Protein 4KV9 (pdb70)

Organism: Schistosoma mansoni (NCBI:txid6183)

Structure (mmCIF, N/CA/C/O backbone):
data_4KV9
#
_entry.id   4KV9
#
_cell.length_a   160.900
_cell.length_b   45.050
_cell.length_c   95.490
_cell.angle_alpha   90.000
_cell.angle_beta   112.170
_cell.angle_gamma   90.000
#
_symmetry.space_group_name_H-M   'C 1 2 1'
#
loop_
_entity.id
_entity.type
_entity.pdbx_description
1 polymer Septin
2 non-polymer "GUANOSINE-5'-DIPHOSPHATE"
3 water water
#
loop_
_atom_site.group_PDB
_atom_site.id
_atom_site.type_symbol
_atom_site.label_atom_id
_atom_site.label_alt_id
_atom_site.label_comp_id
_atom_site.label_asym_id
_atom_site.label_entity_id
_atom_site.label_seq_id
_atom_site.pdbx_PDB_ins_code
_atom_site.Cartn_x
_atom_site.Cartn_y
_atom_site.Cartn_z
_atom_site.occupancy
_atom_site.B_iso_or_equiv
_atom_site.auth_seq_id
_atom_site.auth_comp_id
_atom_site.auth_asym_id
_atom_site.auth_atom_id
_atom_site.pdbx_PDB_model_num
ATOM 1 N N . PHE A 1 40 ? -30.609 -26.107 22.530 1.00 74.59 40 PHE A N 1
ATOM 2 C CA . PHE A 1 40 ? -29.987 -24.876 22.990 1.00 66.53 40 PHE A CA 1
ATOM 3 C C . PHE A 1 40 ? -28.548 -24.846 22.499 1.00 64.06 40 PHE A C 1
ATOM 4 O O . PHE A 1 40 ? -27.749 -25.722 22.824 1.00 71.43 40 PHE A O 1
ATOM 12 N N . VAL A 1 41 ? -28.223 -23.829 21.716 1.00 56.50 41 VAL A N 1
ATOM 13 C CA . VAL A 1 41 ? -26.882 -23.667 21.186 1.00 51.66 41 VAL A CA 1
ATOM 14 C C . VAL A 1 41 ? -26.256 -22.437 21.805 1.00 48.47 41 VAL A C 1
ATOM 15 O O . VAL A 1 41 ? -26.964 -21.508 22.199 1.00 49.71 41 VAL A O 1
ATOM 19 N N . PHE A 1 42 ? -24.930 -22.421 21.890 1.00 45.53 42 PHE A N 1
ATOM 20 C CA . PHE A 1 42 ? -24.226 -21.213 22.301 1.00 46.71 42 PHE A CA 1
ATOM 21 C C . PHE A 1 42 ? -22.890 -21.103 21.570 1.00 49.78 42 PHE A C 1
ATOM 22 O O . PHE A 1 42 ? -22.068 -21.998 21.653 1.00 50.26 42 PHE A O 1
ATOM 30 N N . ASN A 1 43 ? -22.681 -20.003 20.854 1.00 47.45 43 ASN A N 1
ATOM 31 C CA . ASN A 1 43 ? -21.541 -19.886 19.943 1.00 43.04 43 ASN A CA 1
ATOM 32 C C . ASN A 1 43 ? -20.599 -18.777 20.351 1.00 41.29 43 ASN A C 1
ATOM 33 O O . ASN A 1 43 ? -21.000 -17.611 20.454 1.00 39.43 43 ASN A O 1
ATOM 38 N N . ILE A 1 44 ? -19.347 -19.147 20.604 1.00 37.83 44 ILE A N 1
ATOM 39 C CA . ILE A 1 44 ? -18.360 -18.224 21.136 1.00 35.35 44 ILE A CA 1
ATOM 40 C C . ILE A 1 44 ? -17.235 -18.013 20.123 1.00 36.26 44 ILE A C 1
ATOM 41 O O . ILE A 1 44 ? -16.695 -18.966 19.591 1.00 41.27 44 ILE A O 1
ATOM 46 N N . LEU A 1 45 ? -16.896 -16.753 19.862 1.00 37.22 45 LEU A N 1
ATOM 47 C CA . LEU A 1 45 ? -15.781 -16.403 18.996 1.00 37.41 45 LEU A CA 1
ATOM 48 C C . LEU A 1 45 ? -14.675 -15.703 19.796 1.00 40.96 45 LEU A C 1
ATOM 49 O O . LEU A 1 45 ? -14.942 -14.718 20.487 1.00 43.30 45 LEU A O 1
ATOM 54 N N . CYS A 1 46 ? -13.447 -16.210 19.693 1.00 39.37 46 CYS A N 1
ATOM 55 C CA . CYS A 1 46 ? -12.267 -15.572 20.275 1.00 38.27 46 CYS A CA 1
ATOM 56 C C . CYS A 1 46 ? -11.406 -14.935 19.177 1.00 38.92 46 CYS A C 1
ATOM 57 O O . CYS A 1 46 ? -11.059 -15.596 18.193 1.00 35.41 46 CYS A O 1
ATOM 60 N N . VAL A 1 47 ? -11.083 -13.653 19.347 1.00 30.55 47 VAL A N 1
ATOM 61 C CA . VAL A 1 47 ? -10.366 -12.891 18.337 1.00 39.54 47 VAL A CA 1
ATOM 62 C C . VAL A 1 47 ? -9.138 -12.276 19.002 1.00 42.67 47 VAL A C 1
ATOM 63 O O . VAL A 1 47 ? -9.219 -11.735 20.117 1.00 38.84 47 VAL A O 1
ATOM 67 N N . GLY A 1 48 ? -7.996 -12.395 18.338 1.00 35.60 48 GLY A N 1
ATOM 68 C CA . GLY A 1 48 ? -6.778 -11.768 18.813 1.00 36.87 48 GLY A CA 1
ATOM 69 C C . GLY A 1 48 ? -5.551 -12.228 18.057 1.00 43.70 48 GLY A C 1
ATOM 70 O O . GLY A 1 48 ? -5.630 -13.133 17.225 1.00 42.45 48 GLY A O 1
ATOM 71 N N . GLU A 1 49 ? -4.412 -11.615 18.356 1.00 42.48 49 GLU A N 1
ATOM 72 C CA . GLU A 1 49 ? -3.173 -11.916 17.642 1.00 47.98 49 GLU A CA 1
ATOM 73 C C . GLU A 1 49 ? -2.716 -13.337 17.955 1.00 45.28 49 GLU A C 1
ATOM 74 O O . GLU A 1 49 ? -3.090 -13.893 18.973 1.00 44.59 49 GLU A O 1
ATOM 80 N N . THR A 1 50 ? -1.905 -13.926 17.086 1.00 41.92 50 THR A N 1
ATOM 81 C CA . THR A 1 50 ? -1.456 -15.300 17.302 1.00 45.63 50 THR A CA 1
ATOM 82 C C . THR A 1 50 ? -0.713 -15.458 18.633 1.00 45.48 50 THR A C 1
ATOM 83 O O . THR A 1 50 ? 0.016 -14.565 19.045 1.00 42.64 50 THR A O 1
ATOM 87 N N . GLY A 1 51 ? -0.944 -16.576 19.315 1.00 41.77 51 GLY A N 1
ATOM 88 C CA . GLY A 1 51 ? -0.165 -16.934 20.489 1.00 41.48 51 GLY A CA 1
ATOM 89 C C . GLY A 1 51 ? -0.535 -16.165 21.742 1.00 46.64 51 GLY A C 1
ATOM 90 O O . GLY A 1 51 ? 0.218 -16.183 22.712 1.00 48.89 51 GLY A O 1
ATOM 91 N N . ILE A 1 52 ? -1.697 -15.519 21.733 1.00 43.52 52 ILE A N 1
ATOM 92 C CA . ILE A 1 52 ? -2.104 -14.629 22.826 1.00 40.77 52 ILE A CA 1
ATOM 93 C C . ILE A 1 52 ? -2.923 -15.339 23.922 1.00 38.62 52 ILE A C 1
ATOM 94 O O . ILE A 1 52 ? -3.260 -14.733 24.923 1.00 36.61 52 ILE A O 1
ATOM 99 N N . GLY A 1 53 ? -3.220 -16.618 23.716 1.00 36.94 53 GLY A N 1
ATOM 100 C CA . GLY A 1 53 ? -3.772 -17.484 24.746 1.00 37.03 53 GLY A CA 1
ATOM 101 C C . GLY A 1 53 ? -5.214 -17.873 24.483 1.00 44.95 53 GLY A C 1
ATOM 102 O O . GLY A 1 53 ? -5.919 -18.360 25.385 1.00 39.48 53 GLY A O 1
ATOM 103 N N . LYS A 1 54 ? -5.654 -17.674 23.243 1.00 40.40 54 LYS A N 1
ATOM 104 C CA . LYS A 1 54 ? -7.066 -17.854 22.916 1.00 39.04 54 LYS A CA 1
ATOM 105 C C . LYS A 1 54 ? -7.512 -19.296 23.102 1.00 40.48 54 LYS A C 1
ATOM 106 O O . LYS A 1 54 ? -8.531 -19.565 23.738 1.00 39.12 54 LYS A O 1
ATOM 112 N N . SER A 1 55 ? -6.757 -20.229 22.541 1.00 42.52 55 SER A N 1
ATOM 113 C CA . SER A 1 55 ? -7.189 -21.610 22.584 1.00 44.59 55 SER A CA 1
ATOM 114 C C . SER A 1 55 ? -7.077 -22.132 24.014 1.00 40.46 55 SER A C 1
ATOM 115 O O . SER A 1 55 ? -7.926 -22.896 24.464 1.00 40.48 55 SER A O 1
ATOM 118 N N . THR A 1 56 ? -6.063 -21.675 24.739 1.00 38.94 56 THR A N 1
ATOM 119 C CA . THR A 1 56 ? -5.871 -22.104 26.119 1.00 38.87 56 THR A CA 1
ATOM 120 C C . THR A 1 56 ? -7.045 -21.630 26.990 1.00 42.99 56 THR A C 1
ATOM 121 O O . THR A 1 56 ? -7.515 -22.373 27.865 1.00 41.42 56 THR A O 1
ATOM 125 N N . LEU A 1 57 ? -7.537 -20.416 26.739 1.00 40.93 57 LEU A N 1
ATOM 126 C CA A LEU A 1 57 ? -8.636 -19.896 27.535 0.57 40.02 57 LEU A CA 1
ATOM 127 C CA B LEU A 1 57 ? -8.654 -19.872 27.505 0.43 39.48 57 LEU A CA 1
ATOM 128 C C . LEU A 1 57 ? -9.903 -20.695 27.286 1.00 42.23 57 LEU A C 1
ATOM 129 O O . LEU A 1 57 ? -10.670 -20.931 28.214 1.00 44.74 57 LEU A O 1
ATOM 138 N N . LEU A 1 58 ? -10.123 -21.117 26.040 1.00 34.22 58 LEU A N 1
ATOM 139 C CA . LEU A 1 58 ? -11.334 -21.875 25.756 1.00 41.07 58 LEU A CA 1
ATOM 140 C C . LEU A 1 58 ? -11.279 -23.192 26.520 1.00 42.01 58 LEU A C 1
ATOM 141 O O . LEU A 1 58 ? -12.268 -23.631 27.126 1.00 43.47 58 LEU A O 1
ATOM 146 N N . GLU A 1 59 ? -10.098 -23.787 26.511 1.00 37.49 59 GLU A N 1
ATOM 147 C CA . GLU A 1 59 ? -9.853 -25.043 27.196 1.00 42.33 59 GLU A CA 1
ATOM 148 C C . GLU A 1 59 ? -10.065 -24.912 28.715 1.00 41.63 59 GLU A C 1
ATOM 149 O O . GLU A 1 59 ? -10.509 -25.844 29.366 1.00 4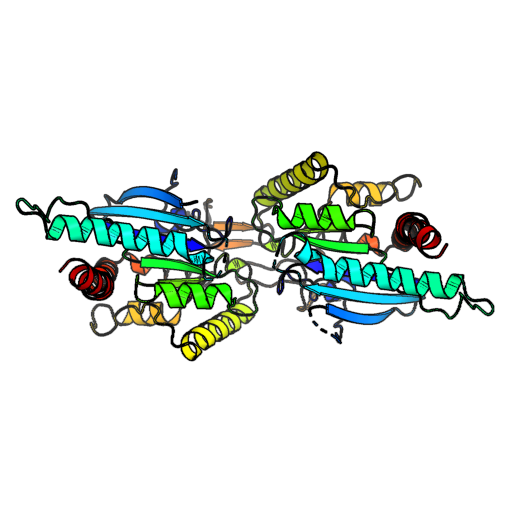7.84 59 GLU A O 1
ATOM 155 N N . THR A 1 60 ? -9.762 -23.736 29.247 1.00 36.13 60 THR A N 1
ATOM 156 C CA . THR A 1 60 ? -9.874 -23.470 30.664 1.00 40.97 60 THR A CA 1
ATOM 157 C C . THR A 1 60 ? -11.350 -23.204 31.022 1.00 37.28 60 THR A C 1
ATOM 158 O O . THR A 1 60 ? -11.845 -23.730 32.006 1.00 40.97 60 THR A O 1
ATOM 162 N N . LEU A 1 61 ? -12.024 -22.394 30.209 1.00 34.62 61 LEU A N 1
ATOM 163 C CA . LEU A 1 61 ? -13.466 -22.141 30.351 1.00 41.99 61 LEU A CA 1
ATOM 164 C C . LEU A 1 61 ? -14.262 -23.425 30.509 1.00 43.90 61 LEU A C 1
ATOM 165 O O . LEU A 1 61 ? -15.089 -23.543 31.415 1.00 48.21 61 LEU A O 1
ATOM 170 N N . PHE A 1 62 ? -13.981 -24.403 29.650 1.00 44.33 62 PHE A N 1
ATOM 171 C CA . PHE A 1 62 ? -14.744 -25.649 29.644 1.00 45.88 62 PHE A CA 1
ATOM 172 C C . PHE A 1 62 ? -14.068 -26.857 30.282 1.00 50.27 62 PHE A C 1
ATOM 173 O O . PHE A 1 62 ? -14.653 -27.936 30.332 1.00 54.11 62 PHE A O 1
ATOM 181 N N . ASN A 1 63 ? -12.862 -26.664 30.806 1.00 51.09 63 ASN A N 1
ATOM 182 C CA . ASN A 1 63 ? -12.091 -27.763 31.380 1.00 52.17 63 ASN A CA 1
ATOM 183 C C . ASN A 1 63 ? -12.007 -28.960 30.444 1.00 53.44 63 ASN A C 1
ATOM 184 O O . ASN A 1 63 ? -12.242 -30.090 30.849 1.00 54.17 63 ASN A O 1
ATOM 189 N N . GLN A 1 64 ? -11.664 -28.696 29.186 1.00 55.73 64 GLN A N 1
ATOM 190 C CA . GLN A 1 64 ? -11.557 -29.740 28.171 1.00 63.62 64 GLN A CA 1
ATOM 191 C C . GLN A 1 64 ? -10.440 -29.379 27.213 1.00 62.32 64 GLN A C 1
ATOM 192 O O . GLN A 1 64 ? -10.363 -28.239 26.764 1.00 58.22 64 GLN A O 1
ATOM 198 N N . LYS A 1 65 ? -9.581 -30.344 26.896 1.00 65.44 65 LYS A N 1
ATOM 199 C CA . LYS A 1 65 ? -8.587 -30.167 25.846 1.00 65.33 65 LYS A CA 1
ATOM 200 C C . LYS A 1 65 ? -9.345 -30.198 24.528 1.00 71.24 65 LYS A C 1
ATOM 201 O O . LYS A 1 65 ? -10.088 -31.140 24.276 1.00 76.74 65 LYS A O 1
ATOM 203 N N . PHE A 1 66 ? -9.195 -29.165 23.701 1.00 71.08 66 PHE A N 1
ATOM 204 C CA . PHE A 1 66 ? -9.852 -29.140 22.391 1.00 68.34 66 PHE A CA 1
ATOM 205 C C . PHE A 1 66 ? -8.846 -29.390 21.270 1.00 75.34 66 PHE A C 1
ATOM 206 O O . PHE A 1 66 ? -7.700 -28.949 21.353 1.00 77.82 66 PHE A O 1
ATOM 214 N N . ASP A 1 67 ? -9.285 -30.090 20.224 1.00 78.46 67 ASP A N 1
ATOM 215 C CA . ASP A 1 67 ? -8.474 -30.306 19.024 1.00 79.30 67 ASP A CA 1
ATOM 216 C C . ASP A 1 67 ? -9.066 -29.518 17.856 1.00 74.95 67 ASP A C 1
ATOM 217 O O . ASP A 1 67 ? -9.950 -30.004 17.145 1.00 75.84 67 ASP A O 1
ATOM 219 N N . PHE A 1 68 ? -8.569 -28.302 17.665 1.00 70.29 68 PHE A N 1
ATOM 220 C CA . PHE A 1 68 ? -9.178 -27.366 16.730 1.00 74.50 68 PHE A CA 1
ATOM 221 C C . PHE A 1 68 ? -8.980 -27.760 15.264 1.00 80.15 68 PHE A C 1
ATOM 222 O O . PHE A 1 68 ? -7.869 -27.714 14.744 1.00 87.68 68 PHE A O 1
ATOM 230 N N . LYS A 1 79 ? -5.772 -19.400 9.964 1.00 70.62 79 LYS A N 1
ATOM 231 C CA . LYS A 1 79 ? -6.696 -18.315 9.676 1.00 76.23 79 LYS A CA 1
ATOM 232 C C . LYS A 1 79 ? -7.819 -18.350 10.728 1.00 75.97 79 LYS A C 1
ATOM 233 O O . LYS A 1 79 ? -7.755 -17.659 11.750 1.00 70.64 79 LYS A O 1
ATOM 239 N N . LEU A 1 80 ? -8.836 -19.174 10.506 1.00 67.65 80 LEU A N 1
ATOM 240 C CA . LEU A 1 80 ? -9.809 -19.419 11.563 1.00 69.06 80 LEU A CA 1
ATOM 241 C C . LEU A 1 80 ? -10.045 -20.914 11.741 1.00 67.43 80 LEU A C 1
ATOM 242 O O . LEU A 1 80 ? -9.983 -21.676 10.784 1.00 67.57 80 LEU A O 1
ATOM 247 N N . LYS A 1 81 ? -10.278 -21.329 12.978 1.00 51.45 81 LYS A N 1
ATOM 248 C CA . LYS A 1 81 ? -10.495 -22.736 13.291 1.00 53.25 81 LYS A CA 1
ATOM 249 C C . LYS A 1 81 ? -11.669 -22.833 14.271 1.00 51.60 81 LYS A C 1
ATOM 250 O O . LYS A 1 81 ? -12.018 -21.848 14.915 1.00 47.45 81 LYS A O 1
ATOM 256 N N . ALA A 1 82 ? -12.285 -24.010 14.354 1.00 52.86 82 ALA A N 1
ATOM 257 C CA . ALA A 1 82 ? -13.478 -24.211 15.160 1.00 53.91 82 ALA A CA 1
ATOM 258 C C . ALA A 1 82 ? -13.499 -25.606 15.748 1.00 57.80 82 ALA A C 1
ATOM 259 O O . ALA A 1 82 ? -12.725 -26.473 15.359 1.00 60.38 82 ALA A O 1
ATOM 261 N N . VAL A 1 83 ? -14.406 -25.798 16.690 1.00 61.39 83 VAL A N 1
ATOM 262 C CA . VAL A 1 83 ? -14.621 -27.062 17.367 1.00 65.49 83 VAL A CA 1
ATOM 263 C C . VAL A 1 83 ? -16.092 -27.029 17.760 1.00 61.92 83 VAL A C 1
ATOM 264 O O . VAL A 1 83 ? -16.637 -25.953 17.990 1.00 54.38 83 VAL A O 1
ATOM 268 N N . THR A 1 84 ? -16.743 -28.186 17.800 1.00 65.94 84 THR A N 1
ATOM 269 C CA . THR A 1 84 ? -18.091 -28.266 18.343 1.00 64.84 84 THR A CA 1
ATOM 270 C C . THR A 1 84 ? -18.094 -29.107 19.613 1.00 65.88 84 THR A C 1
ATOM 271 O O . THR A 1 84 ? -17.643 -30.244 19.613 1.00 70.92 84 THR A O 1
ATOM 275 N N . TYR A 1 85 ? -18.603 -28.534 20.695 1.00 65.44 85 TYR A N 1
ATOM 276 C CA . TYR A 1 85 ? -18.547 -29.171 22.006 1.00 68.07 85 TYR A CA 1
ATOM 277 C C . TYR A 1 85 ? -19.950 -29.404 22.548 1.00 74.52 85 TYR A C 1
ATOM 278 O O . TYR A 1 85 ? -20.720 -28.462 22.730 1.00 72.91 85 TYR A O 1
ATOM 287 N N . ASP A 1 86 ? -20.283 -30.664 22.797 1.00 83.08 86 ASP A N 1
ATOM 288 C CA . ASP A 1 86 ? -21.579 -31.002 23.362 1.00 89.10 86 ASP A CA 1
ATOM 289 C C . ASP A 1 86 ? -21.470 -31.075 24.877 1.00 83.48 86 ASP A C 1
ATOM 290 O O . ASP A 1 86 ? -21.128 -32.109 25.438 1.00 86.38 86 ASP A O 1
ATOM 295 N N . LEU A 1 87 ? -21.746 -29.950 25.523 1.00 77.03 87 LEU A N 1
ATOM 296 C CA . LEU A 1 87 ? -21.714 -29.844 26.970 1.00 76.35 87 LEU A CA 1
ATOM 297 C C . LEU A 1 87 ? -22.913 -30.569 27.570 1.00 79.23 87 LEU A C 1
ATOM 298 O O . LEU A 1 87 ? -23.916 -29.943 27.915 1.00 74.42 87 LEU A O 1
ATOM 303 N N . LYS A 1 88 ? -22.812 -31.890 27.697 1.00 85.67 88 LYS A N 1
ATOM 304 C CA . LYS A 1 88 ? -23.924 -32.698 28.205 1.00 89.60 88 LYS A CA 1
ATOM 305 C C . LYS A 1 88 ? -24.229 -32.399 29.669 1.00 90.63 88 LYS A C 1
ATOM 306 O O . LYS A 1 88 ? -25.221 -32.875 30.213 1.00 94.18 88 LYS A O 1
ATOM 312 N N . GLU A 1 89 ? -23.366 -31.600 30.290 1.00 91.19 89 GLU A N 1
ATOM 313 C CA . GLU A 1 89 ? -23.607 -31.068 31.622 1.00 95.15 89 GLU A CA 1
ATOM 314 C C . GLU A 1 89 ? -24.979 -30.400 31.708 1.00 99.79 89 GLU A C 1
ATOM 315 O O . GLU A 1 89 ? -25.891 -30.913 32.363 1.00 105.54 89 GLU A O 1
ATOM 317 N N . ALA A 1 90 ? -25.120 -29.261 31.035 1.00 96.74 90 ALA A N 1
ATOM 318 C CA . ALA A 1 90 ? -26.359 -28.484 31.076 1.00 94.81 90 ALA A CA 1
ATOM 319 C C . ALA A 1 90 ? -27.122 -28.518 29.748 1.00 89.19 90 ALA A C 1
ATOM 320 O O . ALA A 1 90 ? -27.904 -27.612 29.451 1.00 86.11 90 ALA A O 1
ATOM 322 N N . ASN A 1 91 ? -26.883 -29.566 28.962 1.00 86.42 91 ASN A N 1
ATOM 323 C CA . ASN A 1 91 ? -27.556 -29.778 27.677 1.00 84.45 91 ASN A CA 1
ATOM 324 C C . ASN A 1 91 ? -27.407 -28.636 26.659 1.00 78.03 91 ASN A C 1
ATOM 325 O O . ASN A 1 91 ? -28.394 -28.116 26.141 1.00 79.21 91 ASN A O 1
ATOM 330 N N . VAL A 1 92 ? -26.170 -28.249 26.369 1.00 69.73 92 VAL A N 1
ATOM 331 C CA . VAL A 1 92 ? -25.924 -27.196 25.391 1.00 63.96 92 VAL A CA 1
ATOM 332 C C . VAL A 1 92 ? -24.880 -27.619 24.355 1.00 61.43 92 VAL A C 1
ATOM 333 O O . VAL A 1 92 ? -23.867 -28.224 24.694 1.00 59.73 92 VAL A O 1
ATOM 337 N N . LYS A 1 93 ? -25.137 -27.314 23.089 1.00 65.19 93 LYS A N 1
ATOM 338 C CA . LYS A 1 93 ? -24.157 -27.574 22.034 1.00 67.11 93 LYS A CA 1
ATOM 339 C C . LYS A 1 93 ? -23.449 -26.285 21.672 1.00 59.27 93 LYS A C 1
ATOM 340 O O . LYS A 1 93 ? -24.082 -25.308 21.265 1.00 57.90 93 LYS A O 1
ATOM 346 N N . LEU A 1 94 ? -22.132 -26.280 21.822 1.00 57.64 94 LEU A N 1
ATOM 347 C CA . LEU A 1 94 ? -21.370 -25.075 21.560 1.00 54.98 94 LEU A CA 1
ATOM 348 C C . LEU A 1 94 ? -20.513 -25.201 20.321 1.00 47.33 94 LEU A C 1
ATOM 349 O O . LEU A 1 94 ? -19.934 -26.245 20.043 1.00 49.03 94 LEU A O 1
ATOM 354 N N . LYS A 1 95 ? -20.437 -24.115 19.576 1.00 45.98 95 LYS A N 1
ATOM 355 C CA . LYS A 1 95 ? -19.431 -24.010 18.541 1.00 45.89 95 LYS A CA 1
ATOM 356 C C . LYS A 1 95 ? -18.420 -22.973 19.003 1.00 43.22 95 LYS A C 1
ATOM 357 O O . LYS A 1 95 ? -18.766 -21.829 19.252 1.00 42.70 95 LYS A O 1
ATOM 363 N N . LEU A 1 96 ? -17.168 -23.384 19.138 1.00 47.30 96 LEU A N 1
ATOM 364 C CA . LEU A 1 96 ? -16.130 -22.487 19.593 1.00 41.62 96 LEU A CA 1
ATOM 365 C C . LEU A 1 96 ? -15.241 -22.139 18.411 1.00 42.12 96 LEU A C 1
ATOM 366 O O . LEU A 1 96 ? -14.664 -23.021 17.801 1.00 44.29 96 LEU A O 1
ATOM 371 N N . THR A 1 97 ? -15.145 -20.853 18.096 1.00 40.59 97 THR A N 1
ATOM 372 C CA . THR A 1 97 ? -14.403 -20.407 16.917 1.00 41.32 97 THR A CA 1
ATOM 373 C C . THR A 1 97 ? -13.266 -19.486 17.335 1.00 52.01 97 THR A C 1
ATOM 374 O O . THR A 1 97 ? -13.427 -18.632 18.227 1.00 42.32 97 THR A O 1
ATOM 378 N N . VAL A 1 98 ? -12.107 -19.677 16.709 1.00 42.12 98 VAL A N 1
ATOM 379 C CA . VAL A 1 98 ? -10.926 -18.905 17.058 1.00 44.65 98 VAL A CA 1
ATOM 380 C C . VAL A 1 98 ? -10.412 -18.253 15.783 1.00 45.18 98 VAL A C 1
ATOM 381 O O . VAL A 1 98 ? -10.232 -18.933 14.790 1.00 48.64 98 VAL A O 1
ATOM 385 N N . VAL A 1 99 ? -10.193 -16.942 15.803 1.00 45.00 99 VAL A N 1
ATOM 386 C CA . VAL A 1 99 ? -9.679 -16.256 14.623 1.00 47.78 99 VAL A CA 1
ATOM 387 C C . VAL A 1 99 ? -8.437 -15.461 14.970 1.00 45.92 99 VAL A C 1
ATOM 388 O O . VAL A 1 99 ? -8.424 -14.665 15.923 1.00 45.27 99 VAL A O 1
ATOM 392 N N . GLU A 1 100 ? -7.381 -15.696 14.210 1.00 47.91 100 GLU A N 1
ATOM 393 C CA . GLU A 1 100 ? -6.125 -14.998 14.413 1.00 51.01 100 GLU A CA 1
ATOM 394 C C . GLU A 1 100 ? -6.157 -13.712 13.599 1.00 61.89 100 GLU A C 1
ATOM 395 O O . GLU A 1 100 ? -6.275 -13.767 12.380 1.00 62.61 100 GLU A O 1
ATOM 397 N N . THR A 1 101 ? -6.054 -12.559 14.259 1.00 63.72 101 THR A N 1
ATOM 398 C CA . THR A 1 101 ? -5.939 -11.281 13.543 1.00 64.45 101 THR A CA 1
ATOM 399 C C . THR A 1 101 ? -4.476 -10.866 13.321 1.00 71.85 101 THR A C 1
ATOM 400 O O . THR A 1 101 ? -3.585 -11.309 14.048 1.00 53.96 101 THR A O 1
ATOM 404 N N . CYS A 1 102 ? -4.258 -10.003 12.322 1.00 80.75 102 CYS A N 1
ATOM 405 C CA . CYS A 1 102 ? -2.927 -9.583 11.856 1.00 83.51 102 CYS A CA 1
ATOM 406 C C . CYS A 1 102 ? -2.162 -10.753 11.255 1.00 93.40 102 CYS A C 1
ATOM 407 O O . CYS A 1 102 ? -1.843 -10.749 10.063 1.00 102.17 102 CYS A O 1
ATOM 410 N N . GLU A 1 111 ? -7.954 -1.320 8.874 1.00 100.04 111 GLU A N 1
ATOM 411 C CA . GLU A 1 111 ? -9.373 -1.680 8.920 1.00 93.67 111 GLU A CA 1
ATOM 412 C C . GLU A 1 111 ? -9.662 -2.993 8.184 1.00 90.08 111 GLU A C 1
ATOM 413 O O . GLU A 1 111 ? -10.727 -3.595 8.365 1.00 88.59 111 GLU A O 1
ATOM 415 N N . ASN A 1 112 ? -8.713 -3.430 7.354 1.00 89.20 112 ASN A N 1
ATOM 416 C CA . ASN A 1 112 ? -8.790 -4.741 6.712 1.00 80.63 112 ASN A CA 1
ATOM 417 C C . ASN A 1 112 ? -8.459 -5.869 7.690 1.00 75.30 112 ASN A C 1
ATOM 418 O O . ASN A 1 112 ? -8.641 -7.046 7.387 1.00 74.00 112 ASN A O 1
ATOM 420 N N . ASN A 1 113 ? -7.966 -5.499 8.866 1.00 64.92 113 ASN A N 1
ATOM 421 C CA . ASN A 1 113 ? -7.528 -6.477 9.837 1.00 65.80 113 ASN A CA 1
ATOM 422 C C . ASN A 1 113 ? -8.672 -7.271 10.468 1.00 61.79 113 ASN A C 1
ATOM 423 O O . ASN A 1 113 ? -8.537 -8.446 10.778 1.00 56.83 113 ASN A O 1
ATOM 428 N N . ILE A 1 114 ? -9.807 -6.629 10.662 1.00 61.46 114 ILE A N 1
ATOM 429 C CA . ILE A 1 114 ? -10.900 -7.298 11.339 1.00 57.66 114 ILE A CA 1
ATOM 430 C C . ILE A 1 114 ? -11.796 -7.998 10.308 1.00 54.55 114 ILE A C 1
ATOM 431 O O . ILE A 1 114 ? -12.758 -8.675 10.666 1.00 47.41 114 ILE A O 1
ATOM 436 N N . LYS A 1 115 ? -11.458 -7.864 9.030 1.00 56.64 115 LYS A N 1
ATOM 437 C CA . LYS A 1 115 ? -12.333 -8.352 7.950 1.00 57.48 115 LYS A CA 1
ATOM 438 C C . LYS A 1 115 ? -12.718 -9.846 7.973 1.00 56.98 115 LYS A C 1
ATOM 439 O O . LYS A 1 115 ? -13.898 -10.169 7.868 1.00 52.42 115 LYS A O 1
ATOM 445 N N . PRO A 1 116 ? -11.736 -10.758 8.114 1.00 61.08 116 PRO A N 1
ATOM 446 C CA . PRO A 1 116 ? -12.068 -12.186 8.221 1.00 57.53 116 PRO A CA 1
ATOM 447 C C . PRO A 1 116 ? -13.079 -12.478 9.333 1.00 50.26 116 PRO A C 1
ATOM 448 O O . PRO A 1 116 ? -13.869 -13.414 9.245 1.00 50.51 116 PRO A O 1
ATOM 452 N N . VAL A 1 117 ? -13.042 -11.670 10.381 1.00 39.89 117 VAL A N 1
ATOM 453 C CA . VAL A 1 117 ? -13.961 -11.871 11.488 1.00 40.20 117 VAL A CA 1
ATOM 454 C C . VAL A 1 117 ? -15.362 -11.393 11.128 1.00 38.78 117 VAL A C 1
ATOM 455 O O . VAL A 1 117 ? -16.339 -12.129 11.315 1.00 39.51 117 VAL A O 1
ATOM 459 N N . VAL A 1 118 ? -15.458 -10.160 10.636 1.00 36.11 118 VAL A N 1
ATOM 460 C CA . VAL A 1 118 ? -16.733 -9.628 10.156 1.00 45.96 118 VAL A CA 1
ATOM 461 C C . VAL A 1 118 ? -17.358 -10.552 9.110 1.00 44.57 118 VAL A C 1
ATOM 462 O O . VAL A 1 118 ? -18.562 -10.848 9.169 1.00 36.71 118 VAL A O 1
ATOM 466 N N . ASP A 1 119 ? -16.540 -11.019 8.164 1.00 41.50 119 ASP A N 1
ATOM 467 C CA . ASP A 1 119 ? -17.014 -11.958 7.143 1.00 46.01 119 ASP A CA 1
ATOM 468 C C . ASP A 1 119 ? -17.551 -13.250 7.777 1.00 45.14 119 ASP A C 1
ATOM 469 O O . ASP A 1 119 ? -18.615 -13.747 7.382 1.00 45.16 119 ASP A O 1
ATOM 474 N N . TYR A 1 120 ? -16.834 -13.792 8.757 1.00 36.73 120 TYR A N 1
ATOM 475 C CA . TYR A 1 120 ? -17.307 -15.009 9.410 1.00 36.92 120 TYR A CA 1
ATOM 476 C C . TYR A 1 120 ? -18.679 -14.766 10.049 1.00 37.01 120 TYR A C 1
ATOM 477 O O . TYR A 1 120 ? -19.604 -15.551 9.855 1.00 34.09 120 TYR A O 1
ATOM 486 N N . ILE A 1 121 ? -18.787 -13.684 10.819 1.00 33.74 121 ILE A N 1
ATOM 487 C CA . ILE A 1 121 ? -20.037 -13.327 11.487 1.00 33.27 121 ILE A CA 1
ATOM 488 C C . ILE A 1 121 ? -21.182 -13.156 10.474 1.00 37.22 121 ILE A C 1
ATOM 489 O O . ILE A 1 121 ? -22.270 -13.713 10.660 1.00 34.79 121 ILE A O 1
ATOM 494 N N . ASP A 1 122 ? -20.924 -12.392 9.414 1.00 36.18 122 ASP A N 1
ATOM 495 C CA . ASP A 1 122 ? -21.906 -12.139 8.368 1.00 33.55 122 ASP A CA 1
ATOM 496 C C . ASP A 1 122 ? -22.381 -13.434 7.720 1.00 41.83 122 ASP A C 1
ATOM 497 O O . ASP A 1 122 ? -23.569 -13.586 7.440 1.00 38.35 122 ASP A O 1
ATOM 502 N N . ASN A 1 123 ? -21.444 -14.343 7.451 1.00 39.66 123 ASN A N 1
ATOM 503 C CA . ASN A 1 123 ? -21.783 -15.640 6.878 1.00 36.10 123 ASN A CA 1
ATOM 504 C C . ASN A 1 123 ? -22.759 -16.462 7.728 1.00 41.29 123 ASN A C 1
ATOM 505 O O . ASN A 1 123 ? -23.602 -17.158 7.169 1.00 37.54 123 ASN A O 1
ATOM 510 N N . GLN A 1 124 ? -22.627 -16.416 9.060 1.00 35.44 124 GLN A N 1
ATOM 511 C CA . GLN A 1 124 ? -23.580 -17.127 9.922 1.00 36.83 124 GLN A CA 1
ATOM 512 C C . GLN A 1 124 ? -24.953 -16.467 9.901 1.00 33.74 124 GLN A C 1
ATOM 513 O O . GLN A 1 124 ? -25.973 -17.152 9.917 1.00 32.59 124 GLN A O 1
ATOM 519 N N . PHE A 1 125 ? -24.974 -15.134 9.875 1.00 32.72 125 PHE A N 1
ATOM 520 C CA . PHE A 1 125 ? -26.212 -14.399 9.735 1.00 30.74 125 PHE A CA 1
ATOM 521 C C . PHE A 1 125 ? -26.860 -14.790 8.396 1.00 35.16 125 PHE A C 1
ATOM 522 O O . PHE A 1 125 ? -28.056 -15.100 8.355 1.00 35.77 125 PHE A O 1
ATOM 530 N N . GLU A 1 126 ? -26.074 -14.791 7.311 1.00 31.62 126 GLU A N 1
ATOM 531 C CA . GLU A 1 126 ? -26.607 -15.116 5.981 1.00 31.46 126 GLU A CA 1
ATOM 532 C C . GLU A 1 126 ? -27.248 -16.488 5.945 1.00 33.44 126 GLU A C 1
ATOM 533 O O . GLU A 1 126 ? -28.342 -16.635 5.400 1.00 30.58 126 GLU A O 1
ATOM 539 N N . ASN A 1 127 ? -26.605 -17.484 6.549 1.00 32.76 127 ASN A N 1
ATOM 540 C CA . ASN A 1 127 ? -27.173 -18.830 6.543 1.00 35.96 127 ASN A CA 1
ATOM 541 C C . ASN A 1 127 ? -28.504 -18.863 7.277 1.00 35.76 127 ASN A C 1
ATOM 542 O O . ASN A 1 127 ? -29.444 -19.534 6.850 1.00 34.28 127 ASN A O 1
ATOM 547 N N . TYR A 1 128 ? -28.570 -18.135 8.385 1.00 34.84 128 TYR A N 1
ATOM 548 C CA . TYR A 1 128 ? -29.794 -18.091 9.167 1.00 33.23 128 TYR A CA 1
ATOM 549 C C . TYR A 1 128 ? -30.892 -17.406 8.346 1.00 33.35 128 TYR A C 1
ATOM 550 O O . TYR A 1 128 ? -32.035 -17.890 8.292 1.00 34.44 128 TYR A O 1
ATOM 559 N N . LEU A 1 129 ? -30.542 -16.296 7.701 1.00 33.64 129 LEU A N 1
ATOM 560 C CA . LEU A 1 129 ? -31.511 -15.565 6.902 1.00 36.32 129 LEU A CA 1
ATOM 561 C C . LEU A 1 129 ? -32.055 -16.401 5.743 1.00 35.63 129 LEU A C 1
ATOM 562 O O . LEU A 1 129 ? -33.255 -16.413 5.501 1.00 36.46 129 LEU A O 1
ATOM 567 N N . GLN A 1 130 ? -31.171 -17.085 5.029 1.00 35.30 130 GLN A N 1
ATOM 568 C CA . GLN A 1 130 ? -31.577 -17.907 3.890 1.00 39.83 130 GLN A CA 1
ATOM 569 C C . GLN A 1 130 ? -32.562 -18.970 4.339 1.00 39.28 130 GLN A C 1
ATOM 570 O O . GLN A 1 130 ? -33.571 -19.234 3.672 1.00 38.39 130 GLN A O 1
ATOM 576 N N . GLU A 1 131 ? -32.276 -19.561 5.488 1.00 36.27 131 GLU A N 1
ATOM 577 C CA . GLU A 1 131 ? -33.204 -20.491 6.104 1.00 40.91 131 GLU A CA 1
ATOM 578 C C . GLU A 1 131 ? -34.561 -19.861 6.456 1.00 40.47 131 GLU A C 1
ATOM 579 O O . GLU A 1 131 ? -35.609 -20.480 6.203 1.00 38.02 131 GLU A O 1
ATOM 585 N N . GLU A 1 132 ? -34.558 -18.662 7.056 1.00 39.25 132 GLU A N 1
ATOM 586 C CA . GLU A 1 132 ? -35.817 -17.989 7.411 1.00 41.52 132 GLU A CA 1
ATOM 587 C C . GLU A 1 132 ? -36.645 -17.733 6.157 1.00 39.15 132 GLU A C 1
ATOM 588 O O . GLU A 1 132 ? -37.871 -17.693 6.202 1.00 40.07 132 GLU A O 1
ATOM 594 N N . LEU A 1 133 ? -35.957 -17.545 5.039 1.00 36.58 133 LEU A N 1
ATOM 595 C CA . LEU A 1 133 ? -36.629 -17.213 3.777 1.00 37.78 133 LEU A CA 1
ATOM 596 C C . LEU A 1 133 ? -37.139 -18.428 3.015 1.00 39.42 133 LEU A C 1
ATOM 597 O O . LEU A 1 133 ? -37.899 -18.265 2.080 1.00 40.37 133 LEU A O 1
ATOM 602 N N . LYS A 1 134 ? -36.692 -19.636 3.366 1.00 37.94 134 LYS A N 1
ATOM 603 C CA . LYS A 1 134 ? -37.096 -20.824 2.610 1.00 38.69 134 LYS A CA 1
ATOM 604 C C . LYS A 1 134 ? -38.608 -21.065 2.693 1.00 35.24 134 LYS A C 1
ATOM 605 O O . LYS A 1 134 ? -39.236 -20.858 3.745 1.00 36.08 134 LYS A O 1
ATOM 611 N N . MET A 1 135 ? -39.153 -21.532 1.579 1.00 35.81 135 MET A N 1
ATOM 612 C CA . MET A 1 135 ? -40.533 -21.970 1.480 1.00 39.78 135 MET A CA 1
ATOM 613 C C . MET A 1 135 ? -40.756 -23.140 2.438 1.00 41.62 135 MET A C 1
ATOM 614 O O . MET A 1 135 ? -41.671 -23.109 3.250 1.00 42.89 135 MET A O 1
ATOM 619 N N . LYS A 1 136 ? -39.912 -24.166 2.352 1.00 41.42 136 LYS A N 1
ATOM 620 C CA . LYS A 1 136 ? -40.045 -25.345 3.209 1.00 44.63 136 LYS A CA 1
ATOM 621 C C . LYS A 1 136 ? -39.049 -25.233 4.360 1.00 53.65 136 LYS A C 1
ATOM 622 O O . LYS A 1 136 ? -38.011 -25.864 4.357 1.00 57.20 136 LYS A O 1
ATOM 628 N N . ARG A 1 137 ? -39.358 -24.417 5.351 1.00 56.69 137 ARG A N 1
ATOM 629 C CA . ARG A 1 137 ? -38.374 -24.194 6.395 1.00 54.49 137 ARG A CA 1
ATOM 630 C C . ARG A 1 137 ? -38.702 -24.956 7.660 1.00 56.61 137 ARG A C 1
ATOM 631 O O . ARG A 1 137 ? -39.864 -25.273 7.943 1.00 54.79 137 ARG A O 1
ATOM 639 N N . SER A 1 138 ? -37.650 -25.272 8.407 1.00 56.94 138 SER A N 1
ATOM 640 C CA . SER A 1 138 ? -37.796 -25.905 9.704 1.00 61.77 138 SER A CA 1
ATOM 641 C C . SER A 1 138 ? -36.788 -25.241 10.635 1.00 62.68 138 SER A C 1
ATOM 642 O O . SER A 1 138 ? -35.648 -25.695 10.761 1.00 63.46 138 SER A O 1
ATOM 645 N N . MET A 1 139 ? -37.204 -24.145 11.264 1.00 58.20 139 MET A N 1
ATOM 646 C CA . MET A 1 139 ? -36.289 -23.351 12.070 1.00 58.89 139 MET A CA 1
ATOM 647 C C . MET A 1 139 ? -35.834 -24.090 13.333 1.00 62.29 139 MET A C 1
ATOM 648 O O . MET A 1 139 ? -34.691 -23.954 13.745 1.00 62.71 139 MET A O 1
ATOM 653 N N . GLN A 1 140 ? -36.714 -24.880 13.939 1.00 67.43 140 GLN A N 1
ATOM 654 C CA . GLN A 1 140 ? -36.272 -25.811 14.977 1.00 73.36 140 GLN A CA 1
ATOM 655 C C . GLN A 1 140 ? -35.515 -26.896 14.217 1.00 81.82 140 GLN A C 1
ATOM 656 O O . GLN A 1 140 ? -35.854 -27.187 13.076 1.00 87.32 140 GLN A O 1
ATOM 658 N N . ALA A 1 141 ? -34.478 -27.465 14.821 1.00 84.31 141 ALA A N 1
ATOM 659 C CA . ALA A 1 141 ? -33.629 -28.458 14.147 1.00 84.69 141 ALA A CA 1
ATOM 660 C C . ALA A 1 141 ? -32.790 -27.901 12.990 1.00 73.68 141 ALA A C 1
ATOM 661 O O . ALA A 1 141 ? -32.098 -28.652 12.305 1.00 76.40 141 ALA A O 1
ATOM 663 N N . PHE A 1 142 ? -32.872 -26.595 12.761 1.00 64.13 142 PHE A N 1
ATOM 664 C CA . PHE A 1 142 ? -31.832 -25.891 12.010 1.00 58.63 142 PHE A CA 1
ATOM 665 C C . PHE A 1 142 ? -30.677 -25.594 12.987 1.00 55.01 142 PHE A C 1
ATOM 666 O O . PHE A 1 142 ? -30.923 -25.193 14.130 1.00 60.87 142 PHE A O 1
ATOM 674 N N . HIS A 1 143 ? -29.434 -25.808 12.570 1.00 50.96 143 HIS A N 1
ATOM 675 C CA . HIS A 1 143 ? -28.307 -25.501 13.456 1.00 48.78 143 HIS A CA 1
ATOM 676 C C . HIS A 1 143 ? -27.881 -24.034 13.345 1.00 44.48 143 HIS A C 1
ATOM 677 O O . HIS A 1 143 ? -27.210 -23.627 12.394 1.00 45.86 143 HIS A O 1
ATOM 684 N N . ASP A 1 144 ? -28.290 -23.251 14.334 1.00 40.03 144 ASP A N 1
ATOM 685 C CA . ASP A 1 144 ? -27.983 -21.832 14.402 1.00 38.13 144 ASP A CA 1
ATOM 686 C C . ASP A 1 144 ? -26.514 -21.689 14.816 1.00 41.24 144 ASP A C 1
ATOM 687 O O . ASP A 1 144 ? -26.124 -22.170 15.867 1.00 39.86 144 ASP A O 1
ATOM 692 N N . THR A 1 145 ? -25.708 -21.043 13.977 1.00 41.55 145 THR A N 1
ATOM 693 C CA . THR A 1 145 ? -24.280 -20.928 14.236 1.00 39.28 145 THR A CA 1
ATOM 694 C C . THR A 1 145 ? -23.914 -19.461 14.357 1.00 32.66 145 THR A C 1
ATOM 695 O O . THR A 1 145 ? -22.740 -19.107 14.319 1.00 41.35 145 THR A O 1
ATOM 699 N N . ARG A 1 146 ? -24.924 -18.609 14.477 1.00 30.14 146 ARG A N 1
ATOM 700 C CA . ARG A 1 146 ? -24.698 -17.181 14.690 1.00 37.00 146 ARG A CA 1
ATOM 701 C C . ARG A 1 146 ? -23.891 -16.974 15.994 1.00 38.19 146 ARG A C 1
ATOM 702 O O . ARG A 1 146 ? -24.108 -17.663 16.989 1.00 34.34 146 ARG A O 1
ATOM 710 N N . VAL A 1 147 ? -22.954 -16.033 15.956 1.00 36.04 147 VAL A N 1
ATOM 711 C CA . VAL A 1 147 ? -22.005 -15.849 17.037 1.00 37.85 147 VAL A CA 1
ATOM 712 C C . VAL A 1 147 ? -22.651 -15.064 18.170 1.00 27.40 147 VAL A C 1
ATOM 713 O O . VAL A 1 147 ? -23.112 -13.928 17.978 1.00 31.90 147 VAL A O 1
ATOM 717 N N . HIS A 1 148 ? -22.700 -15.668 19.346 1.00 33.62 148 HIS A N 1
ATOM 718 C CA . HIS A 1 148 ? -23.456 -15.085 20.454 1.00 37.55 148 HIS A CA 1
ATOM 719 C C . HIS A 1 148 ? -22.602 -14.163 21.305 1.00 42.33 148 HIS A C 1
ATOM 720 O O . HIS A 1 148 ? -23.113 -13.250 21.957 1.00 34.98 148 HIS A O 1
ATOM 727 N N . VAL A 1 149 ? -21.293 -14.399 21.290 1.00 36.11 149 VAL A N 1
ATOM 728 C CA . VAL A 1 149 ? -20.411 -13.540 22.041 1.00 34.18 149 VAL A CA 1
ATOM 729 C C . VAL A 1 149 ? -19.030 -13.574 21.418 1.00 34.84 149 VAL A C 1
ATOM 730 O O . VAL A 1 149 ? -18.566 -14.609 20.938 1.00 33.80 149 VAL A O 1
ATOM 734 N N . CYS A 1 150 ? -18.388 -12.422 21.402 1.00 29.89 150 CYS A N 1
ATOM 735 C CA . CYS A 1 150 ? -17.011 -12.357 20.938 1.00 33.59 150 CYS A CA 1
ATOM 736 C C . CYS A 1 150 ? -16.049 -11.935 22.064 1.00 32.50 150 CYS A C 1
ATOM 737 O O . CYS A 1 150 ? -16.153 -10.832 22.584 1.00 35.07 150 CYS A O 1
ATOM 740 N N . LEU A 1 151 ? -15.123 -12.808 22.436 1.00 32.60 151 LEU A N 1
ATOM 741 C CA . LEU A 1 151 ? -14.084 -12.410 23.398 1.00 30.68 151 LEU A CA 1
ATOM 742 C C . LEU A 1 151 ? -12.949 -11.773 22.608 1.00 35.43 151 LEU A C 1
ATOM 743 O O . LEU A 1 151 ? -12.306 -12.437 21.792 1.00 34.22 151 LEU A O 1
ATOM 748 N N . TYR A 1 152 ? -12.744 -10.478 22.817 1.00 38.42 152 TYR A N 1
ATOM 749 C CA . TYR A 1 152 ? -11.707 -9.751 22.108 1.00 38.67 152 TYR A CA 1
ATOM 750 C C . TYR A 1 152 ? -10.455 -9.592 22.976 1.00 36.12 152 TYR A C 1
ATOM 751 O O . TYR A 1 152 ? -10.462 -8.864 23.975 1.00 34.53 152 TYR A O 1
ATOM 760 N N . PHE A 1 153 ? -9.380 -10.266 22.584 1.00 34.55 153 PHE A N 1
ATOM 761 C CA . PHE A 1 153 ? -8.167 -10.292 23.401 1.00 37.18 153 PHE A CA 1
ATOM 762 C C . PHE A 1 153 ? -7.270 -9.056 23.195 1.00 43.44 153 PHE A C 1
ATOM 763 O O . PHE A 1 153 ? -6.769 -8.798 22.087 1.00 44.55 153 PHE A O 1
ATOM 771 N N . ILE A 1 154 ? -7.077 -8.295 24.269 1.00 36.33 154 ILE A N 1
ATOM 772 C CA . ILE A 1 154 ? -6.163 -7.154 24.282 1.00 39.17 154 ILE A CA 1
ATOM 773 C C . ILE A 1 154 ? -4.826 -7.594 24.864 1.00 47.60 154 ILE A C 1
ATOM 774 O O . ILE A 1 154 ? -4.796 -8.225 25.910 1.00 40.65 154 ILE A O 1
ATOM 779 N N . ALA A 1 155 ? -3.724 -7.293 24.175 1.00 41.72 155 ALA A N 1
ATOM 780 C CA . ALA A 1 155 ? -2.391 -7.670 24.647 1.00 43.42 155 ALA A CA 1
ATOM 781 C C . ALA A 1 155 ? -2.018 -6.912 25.914 1.00 43.13 155 ALA A C 1
ATOM 782 O O . ALA A 1 155 ? -2.260 -5.704 26.008 1.00 43.66 155 ALA A O 1
ATOM 784 N N . PRO A 1 156 ? -1.380 -7.607 26.874 1.00 42.72 156 PRO A N 1
ATOM 785 C CA . PRO A 1 156 ? -1.036 -6.979 28.154 1.00 43.41 156 PRO A CA 1
ATOM 786 C C . PRO A 1 156 ? 0.240 -6.159 28.062 1.00 49.20 156 PRO A C 1
ATOM 787 O O . PRO A 1 156 ? 1.225 -6.527 28.698 1.00 47.68 156 PRO A O 1
ATOM 791 N N . THR A 1 157 ? 0.228 -5.068 27.308 1.00 47.60 157 THR A N 1
ATOM 792 C CA . THR A 1 157 ? 1.410 -4.212 27.204 1.00 51.33 157 THR A CA 1
ATOM 793 C C . THR A 1 157 ? 1.617 -3.408 28.489 1.00 70.45 157 THR A C 1
ATOM 794 O O . THR A 1 157 ? 2.757 -3.119 28.886 1.00 70.11 157 THR A O 1
ATOM 798 N N . GLY A 1 158 ? 0.505 -3.042 29.131 1.00 68.83 158 GLY A N 1
ATOM 799 C CA . GLY A 1 158 ? 0.532 -2.251 30.354 1.00 71.42 158 GLY A CA 1
ATOM 800 C C . GLY A 1 158 ? 0.258 -0.766 30.152 1.00 75.43 158 GLY A C 1
ATOM 801 O O . GLY A 1 158 ? 0.155 -0.014 31.128 1.00 75.96 158 GLY A O 1
ATOM 802 N N . HIS A 1 159 ? 0.131 -0.353 28.887 1.00 75.77 159 HIS A N 1
ATOM 803 C CA . HIS A 1 159 ? -0.028 1.055 28.513 1.00 76.78 159 HIS A CA 1
ATOM 804 C C . HIS A 1 159 ? -1.470 1.433 28.215 1.00 78.28 159 HIS A C 1
ATOM 805 O O . HIS A 1 159 ? -2.184 1.923 29.085 1.00 78.65 159 HIS A O 1
ATOM 812 N N . SER A 1 160 ? -1.905 1.211 26.986 1.00 77.38 160 SER A N 1
ATOM 813 C CA . SER A 1 160 ? -3.289 1.499 26.645 1.00 79.65 160 SER A CA 1
ATOM 814 C C . SER A 1 160 ? -3.859 0.550 25.601 1.00 72.40 160 SER A C 1
ATOM 815 O O . SER A 1 160 ? -3.361 -0.554 25.399 1.00 71.47 160 SER A O 1
ATOM 818 N N . LEU A 1 161 ? -4.925 0.991 24.953 1.00 72.94 161 LEU A N 1
ATOM 819 C CA . LEU A 1 161 ? -5.540 0.228 23.883 1.00 70.58 161 LEU A CA 1
ATOM 820 C C . LEU A 1 161 ? -4.869 0.583 22.562 1.00 68.03 161 LEU A C 1
ATOM 821 O O . LEU A 1 161 ? -4.658 1.760 22.266 1.00 73.27 161 LEU A O 1
ATOM 826 N N . LYS A 1 162 ? -4.535 -0.425 21.766 1.00 65.81 162 LYS A N 1
ATOM 827 C CA . LYS A 1 162 ? -3.953 -0.169 20.448 1.00 67.27 162 LYS A CA 1
ATOM 828 C C . LYS A 1 162 ? -4.988 0.401 19.497 1.00 67.19 162 LYS A C 1
ATOM 829 O O . LYS A 1 162 ? -6.160 0.024 19.526 1.00 60.85 162 LYS A O 1
ATOM 835 N N . SER A 1 163 ? -4.541 1.306 18.641 1.00 55.04 163 SER A N 1
ATOM 836 C CA . SER A 1 163 ? -5.398 1.904 17.635 1.00 55.46 163 SER A CA 1
ATOM 837 C C . SER A 1 163 ? -6.104 0.831 16.799 1.00 54.56 163 SER A C 1
ATOM 838 O O . SER A 1 163 ? -7.283 0.951 16.472 1.00 57.83 163 SER A O 1
ATOM 841 N N . ILE A 1 164 ? -5.382 -0.230 16.471 1.00 53.31 164 ILE A N 1
ATOM 842 C CA . ILE A 1 164 ? -5.963 -1.340 15.728 1.00 52.84 164 ILE A CA 1
ATOM 843 C C . ILE A 1 164 ? -7.129 -1.980 16.487 1.00 50.83 164 ILE A C 1
ATOM 844 O O . ILE A 1 164 ? -8.143 -2.352 15.890 1.00 48.65 164 ILE A O 1
ATOM 849 N N . ASP A 1 165 ? -7.003 -2.076 17.808 1.00 47.16 165 ASP A N 1
ATOM 850 C CA . ASP A 1 165 ? -8.062 -2.660 18.630 1.00 44.12 165 ASP A CA 1
ATOM 851 C C . ASP A 1 165 ? -9.316 -1.787 18.693 1.00 43.93 165 ASP A C 1
ATOM 852 O O . ASP A 1 165 ? -10.432 -2.304 18.682 1.00 44.17 165 ASP A O 1
ATOM 857 N N . LEU A 1 166 ? -9.141 -0.469 18.761 1.00 47.57 166 LEU A N 1
ATOM 858 C CA . LEU A 1 166 ? -10.289 0.440 18.748 1.00 47.53 166 LEU A CA 1
ATOM 859 C C . LEU A 1 166 ? -11.102 0.276 17.472 1.00 50.90 166 LEU A C 1
ATOM 860 O O . LEU A 1 166 ? -12.317 0.146 17.527 1.00 53.59 166 LEU A O 1
ATOM 865 N N . VAL A 1 167 ? -10.416 0.272 16.334 1.00 52.40 167 VAL A N 1
ATOM 866 C CA . VAL A 1 167 ? -11.057 0.137 15.029 1.00 51.00 167 VAL A CA 1
ATOM 867 C C . VAL A 1 167 ? -11.785 -1.187 14.910 1.00 47.41 167 VAL A C 1
ATOM 868 O O . VAL A 1 167 ? -12.941 -1.239 14.489 1.00 46.84 167 VAL A O 1
ATOM 872 N N . ALA A 1 168 ? -11.097 -2.256 15.285 1.00 40.17 168 ALA A N 1
ATOM 873 C CA . ALA A 1 168 ? -11.691 -3.581 15.316 1.00 40.65 168 ALA A CA 1
ATOM 874 C C . ALA A 1 168 ? -12.952 -3.635 16.212 1.00 48.79 168 ALA A C 1
ATOM 875 O O . ALA A 1 168 ? -13.994 -4.148 15.806 1.00 47.96 168 ALA A O 1
ATOM 877 N N . MET A 1 169 ? -12.869 -3.120 17.436 1.00 40.81 169 MET A N 1
ATOM 878 C CA . MET A 1 169 ? -14.018 -3.194 18.318 1.00 42.51 169 MET A CA 1
ATOM 879 C C . MET A 1 169 ? -15.159 -2.322 17.815 1.00 45.15 169 MET A C 1
ATOM 880 O O . MET A 1 169 ? -16.330 -2.692 17.936 1.00 41.46 169 MET A O 1
ATOM 885 N N . LYS A 1 170 ? -14.812 -1.192 17.212 1.00 48.08 170 LYS A N 1
ATOM 886 C CA . LYS A 1 170 ? -15.811 -0.287 16.660 1.00 47.94 170 LYS A CA 1
ATOM 887 C C . LYS A 1 170 ? -16.555 -0.955 15.506 1.00 54.21 170 LYS A C 1
ATOM 888 O O . LYS A 1 17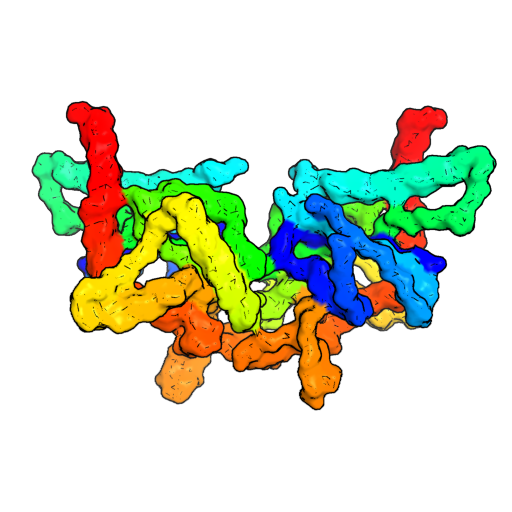0 ? -17.780 -0.806 15.370 1.00 49.97 170 LYS A O 1
ATOM 894 N N . LYS A 1 171 ? -15.823 -1.693 14.675 1.00 54.87 171 LYS A N 1
ATOM 895 C CA . LYS A 1 171 ? -16.452 -2.411 13.566 1.00 51.59 171 LYS A CA 1
ATOM 896 C C . LYS A 1 171 ? -17.340 -3.557 14.043 1.00 44.31 171 LYS A C 1
ATOM 897 O O . LYS A 1 171 ? -18.372 -3.831 13.438 1.00 41.31 171 LYS A O 1
ATOM 903 N N . LEU A 1 172 ? -16.952 -4.212 15.129 1.00 33.25 172 LEU A N 1
ATOM 904 C CA . LEU A 1 172 ? -17.681 -5.386 15.606 1.00 39.09 172 LEU A CA 1
ATOM 905 C C . LEU A 1 172 ? -18.911 -5.084 16.462 1.00 41.28 172 LEU A C 1
ATOM 906 O O . LEU A 1 172 ? -19.759 -5.961 16.650 1.00 40.73 172 LEU A O 1
ATOM 911 N N . GLU A 1 173 ? -18.982 -3.868 16.999 1.00 38.44 173 GLU A N 1
ATOM 912 C CA . GLU A 1 173 ? -19.959 -3.525 18.031 1.00 45.06 173 GLU A CA 1
ATOM 913 C C . GLU A 1 173 ? -21.413 -3.805 17.622 1.00 48.11 173 GLU A C 1
ATOM 914 O O . GLU A 1 173 ? -22.214 -4.231 18.452 1.00 47.43 173 GLU A O 1
ATOM 920 N N . ASN A 1 174 ? -21.749 -3.579 16.352 1.00 42.20 174 ASN A N 1
ATOM 921 C CA . ASN A 1 174 ? -23.122 -3.828 15.883 1.00 44.50 174 ASN A CA 1
ATOM 922 C C . ASN A 1 174 ? -23.287 -5.141 15.121 1.00 39.85 174 ASN A C 1
ATOM 923 O O . ASN A 1 174 ? -24.306 -5.364 14.465 1.00 44.67 174 ASN A O 1
ATOM 928 N N . LYS A 1 175 ? -22.270 -5.990 15.200 1.00 36.56 175 LYS A N 1
ATOM 929 C CA . LYS A 1 175 ? -22.292 -7.307 14.577 1.00 39.63 175 LYS A CA 1
ATOM 930 C C . LYS A 1 175 ? -22.421 -8.421 15.607 1.00 38.40 175 LYS A C 1
ATOM 931 O O . LYS A 1 175 ? -22.958 -9.500 15.319 1.00 37.14 175 LYS A O 1
ATOM 937 N N . VAL A 1 176 ? -21.890 -8.168 16.801 1.00 32.88 176 VAL A N 1
ATOM 938 C CA . VAL A 1 176 ? -21.745 -9.222 17.800 1.00 34.59 176 VAL A CA 1
ATOM 939 C C . VAL A 1 176 ? -21.599 -8.580 19.186 1.00 34.73 176 VAL A C 1
ATOM 940 O O . VAL A 1 176 ? -21.197 -7.402 19.304 1.00 34.42 176 VAL A O 1
ATOM 944 N N . ASN A 1 177 ? -21.976 -9.324 20.221 1.00 30.86 177 ASN A N 1
ATOM 945 C CA . ASN A 1 177 ? -21.721 -8.908 21.599 1.00 29.99 177 ASN A CA 1
ATOM 946 C C . ASN A 1 177 ? -20.262 -9.020 21.952 1.00 33.40 177 ASN A C 1
ATOM 947 O O . ASN A 1 177 ? -19.722 -10.118 22.136 1.00 36.11 177 ASN A O 1
ATOM 952 N N . VAL A 1 178 ? -19.609 -7.876 22.039 1.00 35.29 178 VAL A N 1
ATOM 953 C CA . VAL A 1 178 ? -18.167 -7.876 22.262 1.00 33.59 178 VAL A CA 1
ATOM 954 C C . VAL A 1 178 ? -17.842 -7.743 23.743 1.00 32.66 178 VAL A C 1
ATOM 955 O O . VAL A 1 178 ? -18.319 -6.821 24.389 1.00 37.46 178 VAL A O 1
ATOM 959 N N . ILE A 1 179 ? -17.039 -8.676 24.266 1.00 36.54 179 ILE A N 1
ATOM 960 C CA . ILE A 1 179 ? -16.464 -8.571 25.615 1.00 36.73 179 ILE A CA 1
ATOM 961 C C . ILE A 1 179 ? -14.943 -8.512 25.496 1.00 36.31 179 ILE A C 1
ATOM 962 O O . ILE A 1 179 ? -14.303 -9.484 25.095 1.00 34.53 179 ILE A O 1
ATOM 967 N N . PRO A 1 180 ? -14.362 -7.351 25.807 1.00 32.59 180 PRO A N 1
ATOM 968 C CA . PRO A 1 180 ? -12.908 -7.257 25.767 1.00 33.29 180 PRO A CA 1
ATOM 969 C C . PRO A 1 180 ? -12.307 -7.998 26.951 1.00 38.47 180 PRO A C 1
ATOM 970 O O . PRO A 1 180 ? -12.862 -7.961 28.060 1.00 36.46 180 PRO A O 1
ATOM 974 N N . VAL A 1 181 ? -11.208 -8.701 26.713 1.00 40.79 181 VAL A N 1
ATOM 975 C CA . VAL A 1 181 ? -10.476 -9.336 27.801 1.00 36.75 181 VAL A CA 1
ATOM 976 C C . VAL A 1 181 ? -9.007 -8.964 27.733 1.00 37.09 181 VAL A C 1
ATOM 977 O O . VAL A 1 181 ? -8.446 -8.690 26.650 1.00 36.83 181 VAL A O 1
ATOM 981 N N . ILE A 1 182 ? -8.381 -8.907 28.898 1.00 35.34 182 ILE A N 1
ATOM 982 C CA . ILE A 1 182 ? -6.945 -8.654 28.958 1.00 38.12 182 ILE A CA 1
ATOM 983 C C . ILE A 1 182 ? -6.267 -10.002 29.013 1.00 37.79 182 ILE A C 1
ATOM 984 O O . ILE A 1 182 ? -6.378 -10.734 30.005 1.00 35.66 182 ILE A O 1
ATOM 989 N N . ALA A 1 183 ? -5.587 -10.327 27.921 1.00 34.26 183 ALA A N 1
ATOM 990 C CA . ALA A 1 183 ? -4.955 -11.624 27.752 1.00 37.18 183 ALA A CA 1
ATOM 991 C C . ALA A 1 183 ? -3.776 -11.691 28.688 1.00 35.15 183 ALA A C 1
ATOM 992 O O . ALA A 1 183 ? -3.216 -10.649 29.015 1.00 37.78 183 ALA A O 1
ATOM 994 N N . LYS A 1 184 ? -3.401 -12.913 29.085 1.00 35.46 184 LYS A N 1
ATOM 995 C CA . LYS A 1 184 ? -2.210 -13.185 29.895 1.00 33.34 184 LYS A CA 1
ATOM 996 C C . LYS A 1 184 ? -2.041 -12.159 31.002 1.00 41.49 184 LYS A C 1
ATOM 997 O O . LYS A 1 184 ? -0.977 -11.575 31.146 1.00 42.44 184 LYS A O 1
ATOM 1003 N N . SER A 1 185 ? -3.084 -11.951 31.802 1.00 34.94 185 SER A N 1
ATOM 1004 C CA . SER A 1 185 ? -3.072 -10.839 32.722 1.00 37.26 185 SER A CA 1
ATOM 1005 C C . SER A 1 185 ? -2.137 -11.083 33.911 1.00 38.85 185 SER A C 1
ATOM 1006 O O . SER A 1 185 ? -1.890 -10.175 34.694 1.00 39.70 185 SER A O 1
ATOM 1009 N N . ASP A 1 186 ? -1.605 -12.299 34.035 1.00 39.35 186 ASP A N 1
ATOM 1010 C CA . ASP A 1 186 ? -0.516 -12.566 34.992 1.00 39.90 186 ASP A CA 1
ATOM 1011 C C . ASP A 1 186 ? 0.792 -11.821 34.627 1.00 42.29 186 ASP A C 1
ATOM 1012 O O . ASP A 1 186 ? 1.768 -11.885 35.366 1.00 45.79 186 ASP A O 1
ATOM 1017 N N . THR A 1 187 ? 0.764 -11.095 33.509 1.00 42.11 187 THR A N 1
ATOM 1018 C CA . THR A 1 187 ? 1.888 -10.306 32.957 1.00 42.83 187 THR A CA 1
ATOM 1019 C C . THR A 1 187 ? 1.956 -8.981 33.680 1.00 39.98 187 THR A C 1
ATOM 1020 O O . THR A 1 187 ? 2.957 -8.279 33.634 1.00 37.47 187 THR A O 1
ATOM 1024 N N . ILE A 1 188 ? 0.870 -8.649 34.371 1.00 37.47 188 ILE A N 1
ATOM 1025 C CA . ILE A 1 188 ? 0.687 -7.307 34.914 1.00 38.20 188 ILE A CA 1
ATOM 1026 C C . ILE A 1 188 ? 0.492 -7.349 36.428 1.00 41.57 188 ILE A C 1
ATOM 1027 O O . ILE A 1 188 ? -0.265 -8.175 36.913 1.00 38.87 188 ILE A O 1
ATOM 1032 N N . THR A 1 189 ? 1.189 -6.486 37.175 1.00 39.26 189 THR A N 1
ATOM 1033 C CA . THR A 1 189 ? 0.967 -6.426 38.633 1.00 42.02 189 THR A CA 1
ATOM 1034 C C . THR A 1 189 ? -0.403 -5.843 38.924 1.00 47.26 189 THR A C 1
ATOM 1035 O O . THR A 1 189 ? -0.997 -5.187 38.063 1.00 50.47 189 THR A O 1
ATOM 1039 N N . LYS A 1 190 ? -0.908 -6.079 40.135 1.00 51.48 190 LYS A N 1
ATOM 1040 C CA . LYS A 1 190 ? -2.274 -5.689 40.456 1.00 51.21 190 LYS A CA 1
ATOM 1041 C C . LYS A 1 190 ? -2.444 -4.175 40.337 1.00 49.92 190 LYS A C 1
ATOM 1042 O O . LYS A 1 190 ? -3.445 -3.699 39.826 1.00 44.64 190 LYS A O 1
ATOM 1048 N N . SER A 1 191 ? -1.434 -3.430 40.770 1.00 52.01 191 SER A N 1
ATOM 1049 C CA . SER A 1 191 ? -1.470 -1.970 40.726 1.00 60.16 191 SER A CA 1
ATOM 1050 C C . SER A 1 191 ? -1.480 -1.417 39.300 1.00 63.32 191 SER A C 1
ATOM 1051 O O . SER A 1 191 ? -2.277 -0.523 38.994 1.00 64.39 191 SER A O 1
ATOM 1054 N N . GLU A 1 192 ? -0.607 -1.921 38.426 1.00 47.62 192 GLU A N 1
ATOM 1055 C CA . GLU A 1 192 ? -0.668 -1.457 37.039 1.00 56.18 192 GLU A CA 1
ATOM 1056 C C . GLU A 1 192 ? -1.929 -1.951 36.321 1.00 52.92 192 GLU A C 1
ATOM 1057 O O . GLU A 1 192 ? -2.453 -1.271 35.437 1.00 47.79 192 GLU A O 1
ATOM 1063 N N . LEU A 1 193 ? -2.426 -3.115 36.723 1.00 51.50 193 LEU A N 1
ATOM 1064 C CA . LEU A 1 193 ? -3.605 -3.695 36.084 1.00 47.21 193 LEU A CA 1
ATOM 1065 C C . LEU A 1 193 ? -4.847 -2.831 36.307 1.00 46.67 193 LEU A C 1
ATOM 1066 O O . LEU A 1 193 ? -5.652 -2.662 35.388 1.00 47.34 193 LEU A O 1
ATOM 1071 N N . GLN A 1 194 ? -4.988 -2.258 37.501 1.00 50.50 194 GLN A N 1
ATOM 1072 C CA . GLN A 1 194 ? -6.090 -1.319 37.755 1.00 56.08 194 GLN A CA 1
ATOM 1073 C C . GLN A 1 194 ? -6.027 -0.130 36.810 1.00 42.88 194 GLN A C 1
ATOM 1074 O O . GLN A 1 194 ? -7.020 0.231 36.206 1.00 41.91 194 GLN A O 1
ATOM 1080 N N . LYS A 1 195 ? -4.866 0.508 36.733 1.00 46.80 195 LYS A N 1
ATOM 1081 C CA . LYS A 1 195 ? -4.708 1.658 35.847 1.00 55.08 195 LYS A CA 1
ATOM 1082 C C . LYS A 1 195 ? -4.915 1.297 34.376 1.00 49.16 195 LYS A C 1
ATOM 1083 O O . LYS A 1 195 ? -5.522 2.060 33.623 1.00 45.56 195 LYS A O 1
ATOM 1089 N N . PHE A 1 196 ? -4.437 0.119 33.992 1.00 47.93 196 PHE A N 1
ATOM 1090 C CA . PHE A 1 196 ? -4.548 -0.362 32.611 1.00 49.30 196 PHE A CA 1
ATOM 1091 C C . PHE A 1 196 ? -6.019 -0.558 32.210 1.00 49.09 196 PHE A C 1
ATOM 1092 O O . PHE A 1 196 ? -6.455 -0.127 31.128 1.00 44.46 196 PHE A O 1
ATOM 1100 N N . LYS A 1 197 ? -6.785 -1.187 33.093 1.00 43.37 197 LYS A N 1
ATOM 1101 C CA . LYS A 1 197 ? -8.208 -1.379 32.855 1.00 46.77 197 LYS A CA 1
ATOM 1102 C C . LYS A 1 197 ? -8.902 -0.030 32.729 1.00 49.91 197 LYS A C 1
ATOM 1103 O O . LYS A 1 197 ? -9.676 0.185 31.800 1.00 48.38 197 LYS A O 1
ATOM 1109 N N . ALA A 1 198 ? -8.615 0.870 33.670 1.00 48.29 198 ALA A N 1
ATOM 1110 C CA . ALA A 1 198 ? -9.189 2.213 33.658 1.00 43.56 198 ALA A CA 1
ATOM 1111 C C . ALA A 1 198 ? -8.926 2.929 32.335 1.00 47.50 198 ALA A C 1
ATOM 1112 O O . ALA A 1 198 ? -9.828 3.548 31.767 1.00 49.67 198 ALA A O 1
ATOM 1114 N N . ARG A 1 199 ? -7.700 2.842 31.830 1.00 45.58 199 ARG A N 1
ATOM 1115 C CA . ARG A 1 199 ? -7.369 3.524 30.573 1.00 46.17 199 ARG A CA 1
ATOM 1116 C C . ARG A 1 199 ? -8.108 2.935 29.361 1.00 41.62 199 ARG A C 1
ATOM 1117 O O . ARG A 1 199 ? -8.595 3.665 28.504 1.00 48.85 199 ARG A O 1
ATOM 1125 N N . ILE A 1 200 ? -8.191 1.615 29.301 1.00 38.21 200 ILE A N 1
ATOM 1126 C CA . ILE A 1 200 ? -8.956 0.929 28.263 1.00 41.84 200 ILE A CA 1
ATOM 1127 C C . ILE A 1 200 ? -10.435 1.325 28.269 1.00 45.95 200 ILE A C 1
ATOM 1128 O O . ILE A 1 200 ? -10.996 1.667 27.226 1.00 45.37 200 ILE A O 1
ATOM 1133 N N . LEU A 1 201 ? -11.065 1.284 29.442 1.00 42.71 201 LEU A N 1
ATOM 1134 C CA . LEU A 1 201 ? -12.474 1.664 29.553 1.00 45.44 201 LEU A CA 1
ATOM 1135 C C . LEU A 1 201 ? -12.686 3.106 29.135 1.00 52.07 201 LEU A C 1
ATOM 1136 O O . LEU A 1 201 ? -13.684 3.441 28.497 1.00 54.22 201 LEU A O 1
ATOM 1141 N N . SER A 1 202 ? -11.735 3.955 29.500 1.00 51.64 202 SER A N 1
ATOM 1142 C CA . SER A 1 202 ? -11.779 5.355 29.122 1.00 54.14 202 SER A CA 1
ATOM 1143 C C . SER A 1 202 ? -11.736 5.575 27.601 1.00 58.16 202 SER A C 1
ATOM 1144 O O . SER A 1 202 ? -12.416 6.464 27.086 1.00 58.23 202 SER A O 1
ATOM 1147 N N . GLU A 1 203 ? -10.940 4.776 26.890 1.00 56.76 203 GLU A N 1
ATOM 1148 C CA . GLU A 1 203 ? -10.846 4.905 25.436 1.00 58.86 203 GLU A CA 1
ATOM 1149 C C . GLU A 1 203 ? -12.076 4.331 24.750 1.00 55.84 203 GLU A C 1
ATOM 1150 O O . GLU A 1 203 ? -12.529 4.846 23.730 1.00 58.84 203 GLU A O 1
ATOM 1156 N N . ILE A 1 204 ? -12.606 3.258 25.320 1.00 50.32 204 ILE A N 1
ATOM 1157 C CA . ILE A 1 204 ? -13.804 2.629 24.810 1.00 49.82 204 ILE A CA 1
ATOM 1158 C C . ILE A 1 204 ? -14.967 3.599 24.916 1.00 56.17 204 ILE A C 1
ATOM 1159 O O . ILE A 1 204 ? -15.780 3.703 24.003 1.00 61.60 204 ILE A O 1
ATOM 1164 N N . GLN A 1 205 ? -15.016 4.347 26.010 1.00 56.26 205 GLN A N 1
ATOM 1165 C CA . GLN A 1 205 ? -16.107 5.288 26.238 1.00 62.58 205 GLN A CA 1
ATOM 1166 C C . GLN A 1 205 ? -15.937 6.573 25.441 1.00 63.78 205 GLN A C 1
ATOM 1167 O O . GLN A 1 205 ? -16.899 7.088 24.877 1.00 64.19 205 GLN A O 1
ATOM 1173 N N . SER A 1 206 ? -14.716 7.087 25.373 1.00 63.50 206 SER A N 1
ATOM 1174 C CA . SER A 1 206 ? -14.482 8.290 24.587 1.00 65.53 206 SER A CA 1
ATOM 1175 C C . SER A 1 206 ? -14.624 8.034 23.079 1.00 67.27 206 SER A C 1
ATOM 1176 O O . SER A 1 206 ? -14.839 8.964 22.307 1.00 69.62 206 SER A O 1
ATOM 1179 N N . ASN A 1 207 ? -14.507 6.778 22.657 1.00 69.38 207 ASN A N 1
ATOM 1180 C CA . ASN A 1 207 ? -14.679 6.443 21.242 1.00 63.98 207 ASN A CA 1
ATOM 1181 C C . ASN A 1 207 ? -16.075 5.923 20.926 1.00 64.02 207 ASN A C 1
ATOM 1182 O O . ASN A 1 207 ? -16.334 5.443 19.820 1.00 65.97 207 ASN A O 1
ATOM 1187 N N . GLU A 1 208 ? -16.959 6.022 21.916 1.00 63.02 208 GLU A N 1
ATOM 1188 C CA . GLU A 1 208 ? -18.357 5.619 21.789 1.00 61.97 208 GLU A CA 1
ATOM 1189 C C . GLU A 1 208 ? -18.514 4.177 21.303 1.00 59.84 208 GLU A C 1
ATOM 1190 O O . GLU A 1 208 ? -19.340 3.887 20.439 1.00 63.14 208 GLU A O 1
ATOM 1192 N N . ILE A 1 209 ? -17.715 3.281 21.867 1.00 54.26 209 ILE A N 1
ATOM 1193 C CA . ILE A 1 209 ? -17.741 1.876 21.474 1.00 54.02 209 ILE A CA 1
ATOM 1194 C C . ILE A 1 209 ? -18.719 1.073 22.336 1.00 55.60 209 ILE A C 1
ATOM 1195 O O . ILE A 1 209 ? -18.620 1.070 23.570 1.00 52.36 209 ILE A O 1
ATOM 1200 N N . GLY A 1 210 ? -19.657 0.401 21.667 1.00 47.03 210 GLY A N 1
ATOM 1201 C CA . GLY A 1 210 ? -20.725 -0.332 22.316 1.00 48.27 210 GLY A CA 1
ATOM 1202 C C . GLY A 1 210 ? -20.401 -1.769 22.688 1.00 50.13 210 GLY A C 1
ATOM 1203 O O . GLY A 1 210 ? -20.890 -2.709 22.061 1.00 48.04 210 GLY A O 1
ATOM 1204 N N . ILE A 1 211 ? -19.610 -1.951 23.738 1.00 47.41 211 ILE A N 1
ATOM 1205 C CA . ILE A 1 211 ? -19.292 -3.292 24.199 1.00 43.22 211 ILE A CA 1
ATOM 1206 C C . ILE A 1 211 ? -20.484 -3.853 24.978 1.00 39.59 211 ILE A C 1
ATOM 1207 O O . ILE A 1 211 ? -21.342 -3.102 25.410 1.00 42.68 211 ILE A O 1
ATOM 1212 N N . TYR A 1 212 ? -20.526 -5.165 25.182 1.00 36.84 212 TYR A N 1
ATOM 1213 C CA . TYR A 1 212 ? -21.683 -5.791 25.816 1.00 38.36 212 TYR A CA 1
ATOM 1214 C C . TYR A 1 212 ? -21.700 -5.530 27.340 1.00 37.43 212 TYR A C 1
ATOM 1215 O O . TYR A 1 212 ? -20.663 -5.357 27.966 1.00 37.44 212 TYR A O 1
ATOM 1224 N N . GLN A 1 213 ? -22.884 -5.463 27.930 1.00 39.00 213 GLN A N 1
ATOM 1225 C CA . GLN A 1 213 ? -22.995 -5.358 29.385 1.00 44.37 213 GLN A CA 1
ATOM 1226 C C . GLN A 1 213 ? -23.982 -6.413 29.835 1.00 42.29 213 GLN A C 1
ATOM 1227 O O . GLN A 1 213 ? -25.023 -6.562 29.229 1.00 36.81 213 GLN A O 1
ATOM 1233 N N . PHE A 1 214 ? -23.647 -7.164 30.871 1.00 43.20 214 PHE A N 1
ATOM 1234 C CA . PHE A 1 214 ? -24.580 -8.146 31.409 1.00 43.83 214 PHE A CA 1
ATOM 1235 C C . PHE A 1 214 ? -25.781 -7.428 32.026 1.00 42.77 214 PHE A C 1
ATOM 1236 O O . PHE A 1 214 ? -25.643 -6.322 32.530 1.00 47.30 214 PHE A O 1
ATOM 1244 N N . PRO A 1 215 ? -26.976 -8.025 31.912 1.00 43.87 215 PRO A N 1
ATOM 1245 C CA . PRO A 1 215 ? -28.218 -7.379 32.361 1.00 47.55 215 PRO A CA 1
ATOM 1246 C C . PRO A 1 215 ? -28.332 -7.333 33.879 1.00 45.48 215 PRO A C 1
ATOM 1247 O O . PRO A 1 215 ? -27.981 -8.308 34.546 1.00 45.74 215 PRO A O 1
ATOM 1251 N N . THR A 1 216 ? -28.783 -6.203 34.411 1.00 49.63 216 THR A N 1
ATOM 1252 C CA . THR A 1 216 ? -28.913 -6.036 35.859 1.00 51.31 216 THR A CA 1
ATOM 1253 C C . THR A 1 216 ? -30.308 -5.595 36.275 1.00 57.15 216 THR A C 1
ATOM 1254 O O . THR A 1 216 ? -30.508 -5.120 37.384 1.00 58.86 216 THR A O 1
ATOM 1258 N N . ASP A 1 217 ? -31.279 -5.747 35.395 1.00 58.67 217 ASP A N 1
ATOM 1259 C CA . ASP A 1 217 ? -32.622 -5.296 35.726 1.00 63.23 217 ASP A CA 1
ATOM 1260 C C . ASP A 1 217 ? -33.404 -6.361 36.479 1.00 64.99 217 ASP A C 1
ATOM 1261 O O . ASP A 1 217 ? -34.415 -6.066 37.093 1.00 71.57 217 ASP A O 1
ATOM 1266 N N . ASP A 1 218 ? -32.952 -7.604 36.419 1.00 58.45 218 ASP A N 1
ATOM 1267 C CA . ASP A 1 218 ? -33.632 -8.676 37.127 1.00 62.08 218 ASP A CA 1
ATOM 1268 C C . ASP A 1 218 ? -32.866 -8.970 38.406 1.00 58.63 218 ASP A C 1
ATOM 1269 O O . ASP A 1 218 ? -31.659 -9.264 38.375 1.00 58.94 218 ASP A O 1
ATOM 1274 N N . GLU A 1 219 ? -33.567 -8.854 39.528 1.00 59.11 219 GLU A N 1
ATOM 1275 C CA . GLU A 1 219 ? -32.952 -9.026 40.839 1.00 64.44 219 GLU A CA 1
ATOM 1276 C C . GLU A 1 219 ? -32.391 -10.425 41.043 1.00 59.07 219 GLU A C 1
ATOM 1277 O O . GLU A 1 219 ? -31.517 -10.627 41.871 1.00 65.49 219 GLU A O 1
ATOM 1283 N N . ALA A 1 220 ? -32.901 -11.391 40.292 1.00 59.33 220 ALA A N 1
ATOM 1284 C CA . ALA A 1 220 ? -32.438 -12.764 40.407 1.00 58.46 220 ALA A CA 1
ATOM 1285 C C . ALA A 1 220 ? -30.974 -12.901 40.025 1.00 56.77 220 ALA A C 1
ATOM 1286 O O . ALA A 1 220 ? -30.310 -13.889 40.391 1.00 54.38 220 ALA A O 1
ATOM 1288 N N . VAL A 1 221 ? -30.464 -11.909 39.299 1.00 47.58 221 VAL A N 1
ATOM 1289 C CA . VAL A 1 221 ? -29.097 -11.953 38.811 1.00 56.86 221 VAL A CA 1
ATOM 1290 C C . VAL A 1 221 ? -28.349 -10.625 38.892 1.00 52.68 221 VAL A C 1
ATOM 1291 O O . VAL A 1 221 ? -27.218 -10.551 38.447 1.00 48.75 221 VAL A O 1
ATOM 1295 N N . SER A 1 222 ? -28.951 -9.582 39.455 1.00 55.49 222 SER A N 1
ATOM 1296 C CA . SER A 1 222 ? -28.306 -8.266 39.403 1.00 52.85 222 SER A CA 1
ATOM 1297 C C . SER A 1 222 ? -27.004 -8.183 40.215 1.00 53.10 222 SER A C 1
ATOM 1298 O O . SER A 1 222 ? -26.075 -7.474 39.826 1.00 55.39 222 SER A O 1
ATOM 1301 N N . GLU A 1 223 ? -26.922 -8.926 41.317 1.00 49.50 223 GLU A N 1
ATOM 1302 C CA . GLU A 1 223 ? -25.690 -8.943 42.113 1.00 54.32 223 GLU A CA 1
ATOM 1303 C C . GLU A 1 223 ? -24.541 -9.570 41.329 1.00 50.67 223 GLU A C 1
ATOM 1304 O O . GLU A 1 223 ? -23.507 -8.932 41.109 1.00 46.80 223 GLU A O 1
ATOM 1310 N N . THR A 1 224 ? -24.726 -10.814 40.909 1.00 47.11 224 THR A N 1
ATOM 1311 C CA . THR A 1 224 ? -23.743 -11.474 40.064 1.00 45.28 224 THR A CA 1
ATOM 1312 C C . THR A 1 224 ? -23.329 -10.619 38.858 1.00 46.30 224 THR A C 1
ATOM 1313 O O . THR A 1 224 ? -22.145 -10.434 38.604 1.00 45.46 224 THR A O 1
ATOM 1317 N N . ASN A 1 225 ? -24.305 -10.088 38.123 1.00 40.39 225 ASN A N 1
ATOM 1318 C CA . ASN A 1 225 ? -24.014 -9.426 36.841 1.00 41.15 225 ASN A CA 1
ATOM 1319 C C . ASN A 1 225 ? -23.396 -8.046 36.988 1.00 44.80 225 ASN A C 1
ATOM 1320 O O . ASN A 1 225 ? -22.577 -7.653 36.174 1.00 41.76 225 ASN A O 1
ATOM 1325 N N . SER A 1 226 ? -23.772 -7.307 38.023 1.00 44.63 226 SER A N 1
ATOM 1326 C CA . SER A 1 226 ? -23.143 -6.010 38.253 1.00 51.43 226 SER A CA 1
ATOM 1327 C C . SER A 1 226 ? -21.669 -6.175 38.619 1.00 50.66 226 SER A C 1
ATOM 1328 O O . SER A 1 226 ? -20.830 -5.399 38.178 1.00 48.73 226 SER A O 1
ATOM 1331 N N . VAL A 1 227 ? -21.359 -7.189 39.418 1.00 43.75 227 VAL A N 1
ATOM 1332 C CA . VAL A 1 227 ? -19.956 -7.516 39.698 1.00 41.16 227 VAL A CA 1
ATOM 1333 C C . VAL A 1 227 ? -19.213 -7.916 38.396 1.00 43.91 227 VAL A C 1
ATOM 1334 O O . VAL A 1 227 ? -18.089 -7.465 38.148 1.00 41.57 227 VAL A O 1
ATOM 1338 N N . MET A 1 228 ? -19.847 -8.726 37.552 1.00 38.73 228 MET A N 1
ATOM 1339 C CA . MET A 1 228 ? -19.261 -9.021 36.245 1.00 41.16 228 MET A CA 1
ATOM 1340 C C . MET A 1 228 ? -18.938 -7.748 35.477 1.00 42.82 228 MET A C 1
ATOM 1341 O O . MET A 1 228 ? -17.820 -7.562 35.006 1.00 45.68 228 MET A O 1
ATOM 1346 N N . ASN A 1 229 ? -19.925 -6.875 35.332 1.00 40.27 229 ASN A N 1
ATOM 1347 C CA . ASN A 1 229 ? -19.723 -5.653 34.571 1.00 42.09 229 ASN A CA 1
ATOM 1348 C C . ASN A 1 229 ? -18.595 -4.796 35.132 1.00 45.71 229 ASN A C 1
ATOM 1349 O O . ASN A 1 229 ? -17.863 -4.162 34.382 1.00 47.08 229 ASN A O 1
ATOM 1354 N N . GLN A 1 230 ? -18.464 -4.775 36.451 1.00 41.58 230 GLN A N 1
ATOM 1355 C CA . GLN A 1 230 ? -17.415 -3.989 37.079 1.00 48.55 230 GLN A CA 1
ATOM 1356 C C . GLN A 1 230 ? -16.013 -4.504 36.764 1.00 43.99 230 GLN A C 1
ATOM 1357 O O . GLN A 1 230 ? -15.048 -3.759 36.908 1.00 49.28 230 GLN A O 1
ATOM 1363 N N . HIS A 1 231 ? -15.900 -5.770 36.368 1.00 33.88 231 HIS A N 1
ATOM 1364 C CA . HIS A 1 231 ? -14.580 -6.352 36.091 1.00 37.41 231 HIS A CA 1
ATOM 1365 C C . HIS A 1 231 ? -14.224 -6.319 34.619 1.00 39.09 231 HIS A C 1
ATOM 1366 O O . HIS A 1 231 ? -13.110 -6.654 34.254 1.00 42.45 231 HIS A O 1
ATOM 1373 N N . ILE A 1 232 ? -15.154 -5.914 33.767 1.00 41.89 232 ILE A N 1
ATOM 1374 C CA . ILE A 1 232 ? -14.836 -5.811 32.330 1.00 36.27 232 ILE A CA 1
ATOM 1375 C C . ILE A 1 232 ? -13.907 -4.601 32.121 1.00 42.48 232 ILE A C 1
ATOM 1376 O O . ILE A 1 232 ? -14.153 -3.540 32.681 1.00 44.81 232 ILE A O 1
ATOM 1381 N N . PRO A 1 233 ? -12.809 -4.756 31.348 1.00 45.06 233 PRO A N 1
ATOM 1382 C CA . PRO A 1 233 ? -12.336 -5.928 30.591 1.00 38.81 233 PRO A CA 1
ATOM 1383 C C . PRO A 1 233 ? -11.759 -6.989 31.507 1.00 39.59 233 PRO A C 1
ATOM 1384 O O . PRO A 1 233 ? -10.953 -6.680 32.379 1.00 38.33 233 PRO A O 1
ATOM 1388 N N . PHE A 1 234 ? -12.187 -8.228 31.323 1.00 35.88 234 PHE A N 1
ATOM 1389 C CA . PHE A 1 234 ? -11.793 -9.284 32.230 1.00 33.84 234 PHE A CA 1
ATOM 1390 C C . PHE A 1 234 ? -10.286 -9.571 32.161 1.00 37.73 234 PHE A C 1
ATOM 1391 O O . PHE A 1 234 ? -9.745 -9.809 31.075 1.00 38.25 234 PHE A O 1
ATOM 1399 N N . ALA A 1 235 ? -9.616 -9.533 33.314 1.00 35.65 235 ALA A N 1
ATOM 1400 C CA . ALA A 1 235 ? -8.212 -9.935 33.413 1.00 36.45 235 ALA A CA 1
ATOM 1401 C C . ALA A 1 235 ? -8.161 -11.455 33.481 1.00 37.13 235 ALA A C 1
ATOM 1402 O O . ALA A 1 235 ? -8.381 -12.036 34.554 1.00 41.50 235 ALA A O 1
ATOM 1404 N N . VAL A 1 236 ? -7.880 -12.105 32.352 1.00 31.36 236 VAL A N 1
ATOM 1405 C CA . VAL A 1 236 ? -7.916 -13.574 32.288 1.00 33.00 236 VAL A CA 1
ATOM 1406 C C . VAL A 1 236 ? -6.550 -14.241 32.313 1.00 36.56 236 VAL A C 1
ATOM 1407 O O . VAL A 1 236 ? -5.565 -13.665 31.855 1.00 44.83 236 VAL A O 1
ATOM 1411 N N . VAL A 1 237 ? -6.529 -15.480 32.810 1.00 34.84 237 VAL A N 1
ATOM 1412 C CA . VAL A 1 237 ? -5.378 -16.369 32.792 1.00 40.30 237 VAL A CA 1
ATOM 1413 C C . VAL A 1 237 ? -5.878 -17.767 32.435 1.00 42.37 237 VAL A C 1
ATOM 1414 O O . VAL A 1 237 ? -6.921 -18.192 32.925 1.00 44.50 237 VAL A O 1
ATOM 1418 N N . GLY A 1 238 ? -5.170 -18.468 31.552 1.00 37.47 238 GLY A N 1
ATOM 1419 C CA . GLY A 1 238 ? -5.537 -19.828 31.189 1.00 38.72 238 GLY A CA 1
ATOM 1420 C C . GLY A 1 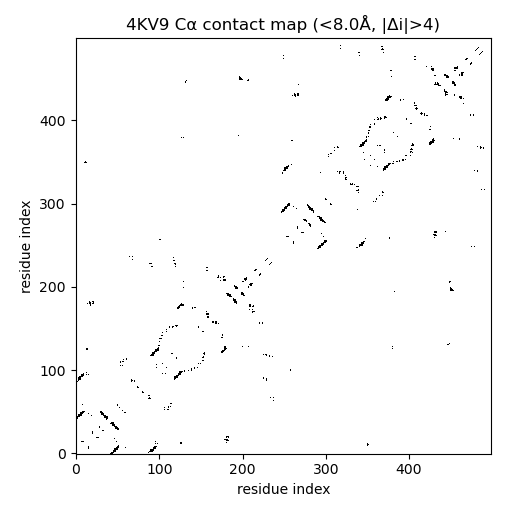238 ? -4.505 -20.827 31.676 1.00 42.83 238 GLY A C 1
ATOM 1421 O O . GLY A 1 238 ? -3.357 -20.464 31.895 1.00 45.83 238 GLY A O 1
ATOM 1422 N N . SER A 1 239 ? -4.898 -22.091 31.793 1.00 41.62 239 SER A N 1
ATOM 1423 C CA . SER A 1 239 ? -4.072 -23.104 32.440 1.00 50.14 239 SER A CA 1
ATOM 1424 C C . SER A 1 239 ? -4.186 -24.450 31.753 1.00 53.33 239 SER A C 1
ATOM 1425 O O . SER A 1 239 ? -5.222 -24.779 31.199 1.00 62.48 239 SER A O 1
ATOM 1428 N N . SER A 1 240 ? -3.114 -25.226 31.796 1.00 55.67 240 SER A N 1
ATOM 1429 C CA . SER A 1 240 ? -3.106 -26.559 31.213 1.00 66.82 240 SER A CA 1
ATOM 1430 C C . SER A 1 240 ? -2.607 -27.555 32.244 1.00 75.30 240 SER A C 1
ATOM 1431 O O . SER A 1 240 ? -2.289 -28.695 31.909 1.00 84.71 240 SER A O 1
ATOM 1434 N N . GLU A 1 241 ? -2.537 -27.124 33.501 1.00 69.07 241 GLU A N 1
ATOM 1435 C CA . GLU A 1 241 ? -1.920 -27.940 34.540 1.00 72.25 241 GLU A CA 1
ATOM 1436 C C . GLU A 1 241 ? -2.692 -27.906 35.855 1.00 66.22 241 GLU A C 1
ATOM 1437 O O . GLU A 1 241 ? -3.411 -26.949 36.147 1.00 63.30 241 GLU A O 1
ATOM 1443 N N . GLU A 1 242 ? -2.533 -28.963 36.639 1.00 71.17 242 GLU A N 1
ATOM 1444 C CA . GLU A 1 242 ? -3.253 -29.109 37.890 1.00 75.66 242 GLU A CA 1
ATOM 1445 C C . GLU A 1 242 ? -2.309 -29.548 38.983 1.00 76.75 242 GLU A C 1
ATOM 1446 O O . GLU A 1 242 ? -1.427 -30.375 38.753 1.00 79.39 242 GLU A O 1
ATOM 1452 N N . VAL A 1 243 ? -2.499 -28.999 40.177 1.00 77.31 243 VAL A N 1
ATOM 1453 C CA . VAL A 1 243 ? -1.717 -29.418 41.336 1.00 83.67 243 VAL A CA 1
ATOM 1454 C C . VAL A 1 243 ? -2.631 -29.884 42.463 1.00 86.62 243 VAL A C 1
ATOM 1455 O O . VAL A 1 243 ? -3.838 -29.643 42.428 1.00 85.80 243 VAL A O 1
ATOM 1459 N N . LYS A 1 244 ? -2.053 -30.552 43.458 1.00 93.25 244 LYS A N 1
ATOM 1460 C CA . LYS A 1 244 ? -2.822 -31.035 44.601 1.00 96.07 244 LYS A CA 1
ATOM 1461 C C . LYS A 1 244 ? -3.287 -29.861 45.462 1.00 98.94 244 LYS A C 1
ATOM 1462 O O . LYS A 1 244 ? -4.477 -29.509 45.459 1.00 99.55 244 LYS A O 1
ATOM 1464 N N . ILE A 1 245 ? -2.334 -29.264 46.180 1.00 98.49 245 ILE A N 1
ATOM 1465 C CA . ILE A 1 245 ? -2.566 -28.092 47.030 1.00 94.18 245 ILE A CA 1
ATOM 1466 C C . ILE A 1 245 ? -3.822 -28.189 47.903 1.00 94.69 245 ILE A C 1
ATOM 1467 O O . ILE A 1 245 ? -4.127 -29.244 48.468 1.00 97.38 245 ILE A O 1
ATOM 1469 N N . THR A 1 249 ? -6.704 -30.463 44.480 1.00 92.36 249 THR A N 1
ATOM 1470 C CA . THR A 1 249 ? -6.956 -30.299 43.048 1.00 92.74 249 THR A CA 1
ATOM 1471 C C . THR A 1 249 ? -7.167 -28.833 42.670 1.00 85.08 249 THR A C 1
ATOM 1472 O O . THR A 1 249 ? -8.196 -28.238 42.986 1.00 88.34 249 THR A O 1
ATOM 1476 N N . VAL A 1 250 ? -6.170 -28.249 42.009 1.00 77.04 250 VAL A N 1
ATOM 1477 C CA . VAL A 1 250 ? -6.191 -26.829 41.688 1.00 70.46 250 VAL A CA 1
ATOM 1478 C C . VAL A 1 250 ? -5.574 -26.573 40.304 1.00 67.63 250 VAL A C 1
ATOM 1479 O O . VAL A 1 250 ? -4.470 -27.045 40.006 1.00 61.51 250 VAL A O 1
ATOM 1483 N N . ARG A 1 251 ? -6.272 -25.811 39.468 1.00 64.81 251 ARG A N 1
ATOM 1484 C CA . ARG A 1 251 ? -5.771 -25.503 38.128 1.00 59.76 251 ARG A CA 1
ATOM 1485 C C . ARG A 1 251 ? -4.884 -24.257 38.112 1.00 54.77 251 ARG A C 1
ATOM 1486 O O . ARG A 1 251 ? -5.282 -23.178 38.561 1.00 55.85 251 ARG A O 1
ATOM 1494 N N . VAL A 1 252 ? -3.674 -24.408 37.591 1.00 52.70 252 VAL A N 1
ATOM 1495 C CA . VAL A 1 252 ? -2.651 -23.401 37.814 1.00 47.57 252 VAL A CA 1
ATOM 1496 C C . VAL A 1 252 ? -1.801 -23.105 36.592 1.00 50.41 252 VAL A C 1
ATOM 1497 O O . VAL A 1 252 ? -1.732 -23.893 35.660 1.00 55.81 252 VAL A O 1
ATOM 1501 N N . ARG A 1 253 ? -1.146 -21.953 36.619 1.00 46.55 253 ARG A N 1
ATOM 1502 C CA . ARG A 1 253 ? 0.021 -21.737 35.792 1.00 49.56 253 ARG A CA 1
ATOM 1503 C C . ARG A 1 253 ? 1.246 -21.629 36.717 1.00 50.90 253 ARG A C 1
ATOM 1504 O O . ARG A 1 253 ? 1.319 -20.708 37.518 1.00 55.30 253 ARG A O 1
ATOM 1512 N N . GLN A 1 254 ? 2.196 -22.562 36.612 1.00 54.21 254 GLN A N 1
ATOM 1513 C CA . GLN A 1 254 ? 3.291 -22.672 37.596 1.00 57.10 254 GLN A CA 1
ATOM 1514 C C . GLN A 1 254 ? 4.611 -22.040 37.173 1.00 59.75 254 GLN A C 1
ATOM 1515 O O . GLN A 1 254 ? 5.197 -22.436 36.162 1.00 54.91 254 GLN A O 1
ATOM 1521 N N . TYR A 1 255 ? 5.087 -21.093 37.980 1.00 60.90 255 TYR A N 1
ATOM 1522 C CA . TYR A 1 255 ? 6.378 -20.436 37.760 1.00 5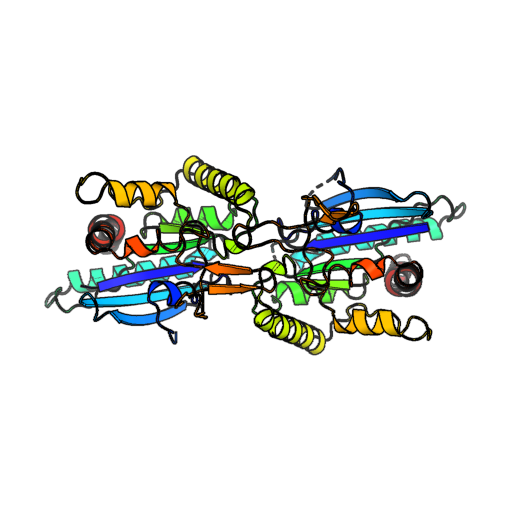3.94 255 TYR A CA 1
ATOM 1523 C C . TYR A 1 255 ? 7.304 -20.766 38.925 1.00 56.08 255 TYR A C 1
ATOM 1524 O O . TYR A 1 255 ? 6.835 -21.146 39.995 1.00 53.86 255 TYR A O 1
ATOM 1533 N N . PRO A 1 256 ? 8.626 -20.595 38.744 1.00 53.86 256 PRO A N 1
ATOM 1534 C CA . PRO A 1 256 ? 9.543 -20.874 39.858 1.00 56.42 256 PRO A CA 1
ATOM 1535 C C . PRO A 1 256 ? 9.221 -20.080 41.130 1.00 58.78 256 PRO A C 1
ATOM 1536 O O . PRO A 1 256 ? 9.454 -20.563 42.229 1.00 60.80 256 PRO A O 1
ATOM 1540 N N . TRP A 1 257 ? 8.662 -18.888 40.976 1.00 59.15 257 TRP A N 1
ATOM 1541 C CA . TRP A 1 257 ? 8.417 -18.006 42.105 1.00 58.51 257 TRP A CA 1
ATOM 1542 C C . TRP A 1 257 ? 6.988 -18.110 42.688 1.00 60.72 257 TRP A C 1
ATOM 1543 O O . TRP A 1 257 ? 6.643 -17.381 43.613 1.00 63.13 257 TRP A O 1
ATOM 1554 N N . GLY A 1 258 ? 6.176 -19.024 42.166 1.00 55.35 258 GLY A N 1
ATOM 1555 C CA . GLY A 1 258 ? 4.802 -19.180 42.619 1.00 51.58 258 GLY A CA 1
ATOM 1556 C C . GLY A 1 258 ? 3.837 -19.595 41.517 1.00 50.97 258 GLY A C 1
ATOM 1557 O O . GLY A 1 258 ? 4.174 -19.502 40.334 1.00 52.51 258 GLY A O 1
ATOM 1558 N N . SER A 1 259 ? 2.633 -20.039 41.898 1.00 50.04 259 SER A N 1
ATOM 1559 C CA . SER A 1 259 ? 1.623 -20.504 40.931 1.00 52.60 259 SER A CA 1
ATOM 1560 C C . SER A 1 259 ? 0.378 -19.622 40.855 1.00 50.12 259 SER A C 1
ATOM 1561 O O . SER A 1 259 ? -0.201 -19.289 41.880 1.00 46.61 259 SER A O 1
ATOM 1564 N N . VAL A 1 260 ? -0.053 -19.266 39.645 1.00 45.02 260 VAL A N 1
ATOM 1565 C CA . VAL A 1 260 ? -1.307 -18.553 39.487 1.00 46.62 260 VAL A CA 1
ATOM 1566 C C . VAL A 1 260 ? -2.443 -19.570 39.565 1.00 52.29 260 VAL A C 1
ATOM 1567 O O . VAL A 1 260 ? -2.422 -20.584 38.874 1.00 52.92 260 VAL A O 1
ATOM 1571 N N . GLN A 1 261 ? -3.430 -19.308 40.415 1.00 49.10 261 GLN A N 1
ATOM 1572 C CA . GLN A 1 261 ? -4.610 -20.156 40.493 1.00 44.47 261 GLN A CA 1
ATOM 1573 C C . GLN A 1 261 ? -5.712 -19.492 39.665 1.00 45.82 261 GLN A C 1
ATOM 1574 O O . GLN A 1 261 ? -6.268 -18.472 40.068 1.00 51.12 261 GLN A O 1
ATOM 1580 N N . VAL A 1 262 ? -6.000 -20.054 38.497 1.00 44.24 262 VAL A N 1
ATOM 1581 C CA . VAL A 1 262 ? -6.937 -19.430 37.556 1.00 39.54 262 VAL A CA 1
ATOM 1582 C C . VAL A 1 262 ? -8.335 -19.269 38.142 1.00 41.16 262 VAL A C 1
ATOM 1583 O O . VAL A 1 262 ? -9.052 -18.336 37.796 1.00 48.45 262 VAL A O 1
ATOM 1587 N N . GLU A 1 263 ? -8.714 -20.174 39.033 1.00 41.68 263 GLU A N 1
ATOM 1588 C CA . GLU A 1 263 ? -10.065 -20.140 39.611 1.00 46.46 263 GLU A CA 1
ATOM 1589 C C . GLU A 1 263 ? -10.124 -19.287 40.883 1.00 49.29 263 GLU A C 1
ATOM 1590 O O . GLU A 1 263 ? -11.130 -19.293 41.594 1.00 51.91 263 GLU A O 1
ATOM 1596 N N . ASN A 1 264 ? -9.056 -18.538 41.153 1.00 47.80 264 ASN A N 1
ATOM 1597 C CA . ASN A 1 264 ? -8.957 -17.736 42.375 1.00 43.27 264 ASN A CA 1
ATOM 1598 C C . ASN A 1 264 ? -9.154 -16.254 42.024 1.00 45.23 264 ASN A C 1
ATOM 1599 O O . ASN A 1 264 ? -8.348 -15.667 41.311 1.00 39.46 264 ASN A O 1
ATOM 1604 N N . GLU A 1 265 ? -10.237 -15.662 42.527 1.00 42.53 265 GLU A N 1
ATOM 1605 C CA . GLU A 1 265 ? -10.675 -14.317 42.137 1.00 40.96 265 GLU A CA 1
ATOM 1606 C C . GLU A 1 265 ? -9.662 -13.242 42.541 1.00 44.05 265 GLU A C 1
ATOM 1607 O O . GLU A 1 265 ? -9.695 -12.125 42.024 1.00 40.74 265 GLU A O 1
ATOM 1613 N N . ASN A 1 266 ? -8.790 -13.563 43.494 1.00 42.43 266 ASN A N 1
ATOM 1614 C CA . ASN A 1 266 ? -7.712 -12.651 43.851 1.00 43.27 266 ASN A CA 1
ATOM 1615 C C . ASN A 1 266 ? -6.531 -12.669 42.860 1.00 45.74 266 ASN A C 1
ATOM 1616 O O . ASN A 1 266 ? -5.676 -11.766 42.894 1.00 46.97 266 ASN A O 1
ATOM 1621 N N . HIS A 1 267 ? -6.459 -13.711 42.028 1.00 44.08 267 HIS A N 1
ATOM 1622 C CA . HIS A 1 267 ? -5.338 -13.857 41.079 1.00 45.13 267 HIS A CA 1
ATOM 1623 C C . HIS A 1 267 ? -5.716 -13.321 39.707 1.00 43.22 267 HIS A C 1
ATOM 1624 O O . HIS A 1 267 ? -4.884 -12.695 39.028 1.00 39.79 267 HIS A O 1
ATOM 1631 N N . CYS A 1 268 ? -6.964 -13.565 39.308 1.00 41.49 268 CYS A N 1
ATOM 1632 C CA . CYS A 1 268 ? -7.469 -13.081 38.031 1.00 39.73 268 CYS A CA 1
ATOM 1633 C C . CYS A 1 268 ? -9.000 -13.137 37.991 1.00 40.66 268 CYS A C 1
ATOM 1634 O O . CYS A 1 268 ? -9.654 -13.600 38.934 1.00 38.75 268 CYS A O 1
ATOM 1637 N N . ASP A 1 269 ? -9.571 -12.663 36.892 1.00 39.60 269 ASP A N 1
ATOM 1638 C CA . ASP A 1 269 ? -11.027 -12.570 36.762 1.00 39.04 269 ASP A CA 1
ATOM 1639 C C . ASP A 1 269 ? -11.622 -13.755 36.029 1.00 41.09 269 ASP A C 1
ATOM 1640 O O . ASP A 1 269 ? -12.772 -13.678 35.586 1.00 40.80 269 ASP A O 1
ATOM 1645 N N . PHE A 1 270 ? -10.856 -14.833 35.871 1.00 39.60 270 PHE A N 1
ATOM 1646 C CA . PHE A 1 270 ? -11.406 -16.004 35.192 1.00 44.48 270 PHE A CA 1
ATOM 1647 C C . PHE A 1 270 ? -12.751 -16.466 35.766 1.00 49.91 270 PHE A C 1
ATOM 1648 O O . PHE A 1 270 ? -13.679 -16.776 34.985 1.00 41.89 270 PHE A O 1
ATOM 1656 N N . VAL A 1 271 ? -12.870 -16.544 37.100 1.00 38.79 271 VAL A N 1
ATOM 1657 C CA . VAL A 1 271 ? -14.155 -16.993 37.671 1.00 39.30 271 VAL A CA 1
ATOM 1658 C C . VAL A 1 271 ? -15.328 -16.087 37.288 1.00 44.98 271 VAL A C 1
ATOM 1659 O O . VAL A 1 271 ? -16.458 -16.547 37.167 1.00 48.37 271 VAL A O 1
ATOM 1663 N N . ARG A 1 272 ? -15.066 -14.800 37.112 1.00 41.71 272 ARG A N 1
ATOM 1664 C CA A ARG A 1 272 ? -16.103 -13.850 36.724 0.54 43.76 272 ARG A CA 1
ATOM 1665 C CA B ARG A 1 272 ? -16.128 -13.878 36.717 0.46 43.51 272 ARG A CA 1
ATOM 1666 C C . ARG A 1 272 ? -16.504 -14.057 35.246 1.00 38.84 272 ARG A C 1
ATOM 1667 O O . ARG A 1 272 ? -17.691 -14.068 34.898 1.00 48.02 272 ARG A O 1
ATOM 1682 N N . LEU A 1 273 ? -15.504 -14.220 34.375 1.00 38.96 273 LEU A N 1
ATOM 1683 C CA . LEU A 1 273 ? -15.779 -14.508 32.975 1.00 37.55 273 LEU A CA 1
ATOM 1684 C C . LEU A 1 273 ? -16.637 -15.762 32.827 1.00 37.77 273 LEU A C 1
ATOM 1685 O O . LEU A 1 273 ? -17.541 -15.809 32.012 1.00 40.68 273 LEU A O 1
ATOM 1690 N N . ARG A 1 274 ? -16.362 -16.775 33.639 1.00 44.73 274 ARG A N 1
ATOM 1691 C CA . ARG A 1 274 ? -17.082 -18.043 33.556 1.00 40.97 274 ARG A CA 1
ATOM 1692 C C . ARG A 1 274 ? -18.600 -17.926 33.846 1.00 42.58 274 ARG A C 1
ATOM 1693 O O . ARG A 1 274 ? -19.374 -18.777 33.422 1.00 41.02 274 ARG A O 1
ATOM 1701 N N . GLU A 1 275 ? -19.012 -16.869 34.550 1.00 38.48 275 GLU A N 1
ATOM 1702 C CA . GLU A 1 275 ? -20.411 -16.664 34.902 1.00 41.38 275 GLU A CA 1
ATOM 1703 C C . GLU A 1 275 ? -21.218 -16.265 33.677 1.00 37.94 275 GLU A C 1
ATOM 1704 O O . GLU A 1 275 ? -22.442 -16.232 33.717 1.00 41.86 275 GLU A O 1
ATOM 1710 N N . MET A 1 276 ? -20.520 -15.978 32.577 1.00 42.20 276 MET A N 1
ATOM 1711 C CA . MET A 1 276 ? -21.158 -15.801 31.284 1.00 42.23 276 MET A CA 1
ATOM 1712 C C . MET A 1 276 ? -21.940 -17.061 30.902 1.00 40.44 276 MET A C 1
ATOM 1713 O O . MET A 1 276 ? -22.918 -17.003 30.152 1.00 41.12 276 MET A O 1
ATOM 1718 N N . LEU A 1 277 ? -21.512 -18.199 31.434 1.00 43.13 277 LEU A N 1
ATOM 1719 C CA . LEU A 1 277 ? -22.108 -19.487 31.088 1.00 43.29 277 LEU A CA 1
ATOM 1720 C C . LEU A 1 277 ? -23.308 -19.886 31.952 1.00 47.17 277 LEU A C 1
ATOM 1721 O O . LEU A 1 277 ? -23.895 -20.962 31.763 1.00 48.23 277 LEU A O 1
ATOM 1726 N N . LEU A 1 278 ? -23.693 -19.024 32.887 1.00 45.55 278 LEU A N 1
ATOM 1727 C CA . LEU A 1 278 ? -24.956 -19.236 33.585 1.00 42.98 278 LEU A CA 1
ATOM 1728 C C . LEU A 1 278 ? -26.066 -19.192 32.528 1.00 47.96 278 LEU A C 1
ATOM 1729 O O . LEU A 1 278 ? -25.969 -18.439 31.550 1.00 45.05 278 LEU A O 1
ATOM 1734 N N . ARG A 1 279 ? -27.092 -20.017 32.711 1.00 43.27 279 ARG A N 1
ATOM 1735 C CA . ARG A 1 279 ? -28.187 -20.115 31.751 1.00 42.96 279 ARG A CA 1
ATOM 1736 C C . ARG A 1 279 ? -28.765 -18.747 31.386 1.00 47.79 279 ARG A C 1
ATOM 1737 O O . ARG A 1 279 ? -28.871 -18.406 30.205 1.00 43.40 279 ARG A O 1
ATOM 1745 N N . VAL A 1 280 ? -29.095 -17.947 32.394 1.00 46.38 280 VAL A N 1
ATOM 1746 C CA . VAL A 1 280 ? -29.646 -16.605 32.173 1.00 44.60 280 VAL A CA 1
ATOM 1747 C C . VAL A 1 280 ? -28.737 -15.681 31.346 1.00 45.71 280 VAL A C 1
ATOM 1748 O O . VAL A 1 280 ? -29.217 -14.825 30.603 1.00 43.27 280 VAL A O 1
ATOM 1752 N N . ASN A 1 281 ? -27.424 -15.847 31.457 1.00 43.26 281 ASN A N 1
ATOM 1753 C CA . ASN A 1 281 ? -26.533 -14.984 30.693 1.00 38.15 281 ASN A CA 1
ATOM 1754 C C . ASN A 1 281 ? -26.374 -15.469 29.251 1.00 37.64 281 ASN A C 1
ATOM 1755 O O . ASN A 1 281 ? -26.359 -14.665 28.312 1.00 40.13 281 ASN A O 1
ATOM 1760 N N . MET A 1 282 ? -26.296 -16.784 29.060 1.00 38.62 282 MET A N 1
ATOM 1761 C CA . MET A 1 282 ? -26.301 -17.320 27.702 1.00 39.68 282 MET A CA 1
ATOM 1762 C C . MET A 1 282 ? -27.597 -16.910 27.013 1.00 36.51 282 MET A C 1
ATOM 1763 O O . MET A 1 282 ? -27.582 -16.543 25.845 1.00 39.47 282 MET A O 1
ATOM 1768 N N . GLU A 1 283 ? -28.715 -16.937 27.739 1.00 43.18 283 GLU A N 1
ATOM 1769 C CA . GLU A 1 283 ? -30.009 -16.563 27.141 1.00 38.72 283 GLU A CA 1
ATOM 1770 C C . GLU A 1 283 ? -30.040 -15.092 26.726 1.00 44.09 283 GLU A C 1
ATOM 1771 O O . GLU A 1 283 ? -30.516 -14.758 25.629 1.00 42.66 283 GLU A O 1
ATOM 1777 N N . ASP A 1 284 ? -29.511 -14.213 27.580 1.00 40.29 284 ASP A N 1
ATOM 1778 C CA . ASP A 1 284 ? -29.465 -12.793 27.240 1.00 38.66 284 ASP A CA 1
ATOM 1779 C C . ASP A 1 284 ? -28.550 -12.517 26.031 1.00 38.27 284 ASP A C 1
ATOM 1780 O O . ASP A 1 284 ? -28.873 -11.704 25.160 1.00 37.24 284 ASP A O 1
ATOM 1785 N N . LEU A 1 285 ? -27.416 -13.202 25.974 1.00 35.54 285 LEU A N 1
ATOM 1786 C CA . LEU A 1 285 ? -26.498 -12.999 24.863 1.00 34.15 285 LEU A CA 1
ATOM 1787 C C . LEU A 1 285 ? -27.159 -13.445 23.573 1.00 37.24 285 LEU A C 1
ATOM 1788 O O . LEU A 1 285 ? -27.074 -12.759 22.560 1.00 34.87 285 LEU A O 1
ATOM 1793 N N . ARG A 1 286 ? -27.831 -14.589 23.618 1.00 38.18 286 ARG A N 1
ATOM 1794 C CA . ARG A 1 286 ? -28.561 -15.088 22.455 1.00 41.97 286 ARG A CA 1
ATOM 1795 C C . ARG A 1 286 ? -29.683 -14.135 22.036 1.00 44.48 286 ARG A C 1
ATOM 1796 O O . ARG A 1 286 ? -29.836 -13.826 20.856 1.00 43.83 286 ARG A O 1
ATOM 1804 N N . GLU A 1 287 ? -30.480 -13.684 23.001 1.00 37.42 287 GLU A N 1
ATOM 1805 C CA . GLU A 1 287 ? -31.628 -12.840 22.680 1.00 40.60 287 GLU A CA 1
ATOM 1806 C C . GLU A 1 287 ? -31.145 -11.560 22.007 1.00 40.11 287 GLU A C 1
ATOM 1807 O O . GLU A 1 287 ? -31.720 -11.097 21.021 1.00 36.98 287 GLU A O 1
ATOM 1809 N N . ARG A 1 288 ? -30.060 -10.999 22.515 1.00 33.37 288 ARG A N 1
ATOM 1810 C CA . ARG A 1 288 ? -29.554 -9.778 21.925 1.00 37.23 288 ARG A CA 1
ATOM 1811 C C . ARG A 1 288 ? -28.954 -10.055 20.529 1.00 37.39 288 ARG A C 1
ATOM 1812 O O . ARG A 1 288 ? -29.087 -9.232 19.631 1.00 37.60 288 ARG A O 1
ATOM 1820 N N . THR A 1 289 ? -28.321 -11.212 20.351 1.00 33.93 289 THR A N 1
ATOM 1821 C CA . THR A 1 289 ? -27.773 -11.585 19.040 1.00 34.22 289 THR A CA 1
ATOM 1822 C C . THR A 1 289 ? -28.937 -11.663 18.056 1.00 38.52 289 THR A C 1
ATOM 1823 O O . THR A 1 289 ? -28.900 -11.060 16.991 1.00 38.88 289 THR A O 1
ATOM 1827 N N . HIS A 1 290 ? -30.000 -12.355 18.447 1.00 33.49 290 HIS A N 1
ATOM 1828 C CA . HIS A 1 290 ? -31.158 -12.512 17.569 1.00 36.99 290 HIS A CA 1
ATOM 1829 C C . HIS A 1 290 ? -31.943 -11.222 17.309 1.00 40.90 290 HIS A C 1
ATOM 1830 O O . HIS A 1 290 ? -32.314 -10.930 16.165 1.00 38.65 290 HIS A O 1
ATOM 1837 N N . GLY A 1 291 ? -32.203 -10.449 18.356 1.00 38.68 291 GLY A N 1
ATOM 1838 C CA . GLY A 1 291 ? -33.138 -9.338 18.245 1.00 41.36 291 GLY A CA 1
ATOM 1839 C C . GLY A 1 291 ? -32.491 -8.029 17.844 1.00 39.75 291 GLY A C 1
ATOM 1840 O O . GLY A 1 291 ? -33.150 -7.074 17.420 1.00 37.99 291 GLY A O 1
ATOM 1841 N N . VAL A 1 292 ? -31.182 -7.964 17.996 1.00 33.89 292 VAL A N 1
ATOM 1842 C CA . VAL A 1 292 ? -30.505 -6.711 17.729 1.00 35.53 292 VAL A CA 1
ATOM 1843 C C . VAL A 1 292 ? -29.526 -6.881 16.563 1.00 36.10 292 VAL A C 1
ATOM 1844 O O . VAL A 1 292 ? -29.745 -6.328 15.486 1.00 36.91 292 VAL A O 1
ATOM 1848 N N . HIS A 1 293 ? -28.458 -7.642 16.782 1.00 29.11 293 HIS A N 1
ATOM 1849 C CA . HIS A 1 293 ? -27.391 -7.758 15.774 1.00 34.04 293 HIS A CA 1
ATOM 1850 C C . HIS A 1 293 ? -27.855 -8.435 14.477 1.00 34.94 293 HIS A C 1
ATOM 1851 O O . HIS A 1 293 ? -27.549 -7.971 13.377 1.00 34.80 293 HIS A O 1
ATOM 1858 N N . TYR A 1 294 ? -28.572 -9.540 14.604 1.00 34.82 294 TYR A N 1
ATOM 1859 C CA . TYR A 1 294 ? -29.098 -10.206 13.429 1.00 34.51 294 TYR A CA 1
ATOM 1860 C C . TYR A 1 294 ? -30.113 -9.320 12.702 1.00 36.94 294 TYR A C 1
ATOM 1861 O O . TYR A 1 294 ? -30.098 -9.262 11.474 1.00 33.63 294 TYR A O 1
ATOM 1870 N N . GLU A 1 295 ? -30.976 -8.625 13.444 1.00 37.06 295 GLU A N 1
ATOM 1871 C CA . GLU A 1 295 ? -31.972 -7.734 12.831 1.00 35.83 295 GLU A CA 1
ATOM 1872 C C . GLU A 1 295 ? -31.287 -6.638 12.036 1.00 44.17 295 GLU A C 1
ATOM 1873 O O . GLU A 1 295 ? -31.759 -6.246 10.968 1.00 41.09 295 GLU A O 1
ATOM 1879 N N . THR A 1 296 ? -30.180 -6.127 12.554 1.00 41.83 296 THR A N 1
ATOM 1880 C CA . THR A 1 296 ? -29.477 -5.085 11.831 1.00 39.62 296 THR A CA 1
ATOM 1881 C C . THR A 1 296 ? -28.981 -5.622 10.472 1.00 37.49 296 THR A C 1
ATOM 1882 O O . THR A 1 296 ? -29.057 -4.947 9.455 1.00 38.36 296 THR A O 1
ATOM 1886 N N . TYR A 1 297 ? -28.484 -6.851 10.485 1.00 34.09 297 TYR A N 1
ATOM 1887 C CA . TYR A 1 297 ? -28.005 -7.506 9.290 1.00 37.45 297 TYR A CA 1
ATOM 1888 C C . TYR A 1 297 ? -29.177 -7.776 8.338 1.00 38.51 297 TYR A C 1
ATOM 1889 O O . TYR A 1 297 ? -29.118 -7.421 7.164 1.00 35.91 297 TYR A O 1
ATOM 1898 N N . ARG A 1 298 ? -30.222 -8.415 8.862 1.00 30.86 298 ARG A N 1
ATOM 1899 C CA . ARG A 1 298 ? -31.444 -8.719 8.121 1.00 29.22 298 ARG A CA 1
ATOM 1900 C C . ARG A 1 298 ? -31.999 -7.504 7.388 1.00 31.90 298 ARG A C 1
ATOM 1901 O O . ARG A 1 298 ? -32.335 -7.600 6.220 1.00 33.21 298 ARG A O 1
ATOM 1909 N N . ARG A 1 299 ? -32.096 -6.361 8.061 1.00 29.96 299 ARG A N 1
ATOM 1910 C CA . ARG A 1 299 ? -32.711 -5.197 7.433 1.00 35.02 299 ARG A CA 1
ATOM 1911 C C . ARG A 1 299 ? -31.917 -4.740 6.208 1.00 40.89 299 ARG A C 1
ATOM 1912 O O . ARG A 1 299 ? -32.486 -4.352 5.177 1.00 38.43 299 ARG A O 1
ATOM 1920 N N . GLN A 1 300 ? -30.603 -4.780 6.331 1.00 36.36 300 GLN A N 1
ATOM 1921 C CA . GLN A 1 300 ? -29.738 -4.366 5.230 1.00 37.81 300 GLN A CA 1
ATOM 1922 C C . GLN A 1 300 ? -29.893 -5.320 4.058 1.00 31.67 300 GLN A C 1
ATOM 1923 O O . GLN A 1 300 ? -30.019 -4.890 2.944 1.00 33.25 300 GLN A O 1
ATOM 1929 N N . ARG A 1 301 ? -29.891 -6.619 4.336 1.00 32.56 301 ARG A N 1
ATOM 1930 C CA . ARG A 1 301 ? -30.047 -7.621 3.304 1.00 35.81 301 ARG A CA 1
ATOM 1931 C C . ARG A 1 301 ? -31.415 -7.550 2.629 1.00 37.74 301 ARG A C 1
ATOM 1932 O O . ARG A 1 301 ? -31.508 -7.756 1.432 1.00 36.78 301 ARG A O 1
ATOM 1940 N N . LEU A 1 302 ? -32.478 -7.293 3.392 1.00 33.68 302 LEU A N 1
ATOM 1941 C CA . LEU A 1 302 ? -33.801 -7.173 2.782 1.00 32.72 302 LEU A CA 1
ATOM 1942 C C . LEU A 1 302 ? -33.859 -5.976 1.836 1.00 36.34 302 LEU A C 1
ATOM 1943 O O . LEU A 1 302 ? -34.545 -6.012 0.815 1.00 38.84 302 LEU A O 1
ATOM 1948 N N . ILE A 1 303 ? -33.132 -4.921 2.164 1.00 35.03 303 ILE A N 1
ATOM 1949 C CA . ILE A 1 303 ? -33.058 -3.755 1.286 1.00 39.93 303 ILE A CA 1
ATOM 1950 C C . ILE A 1 303 ? -32.296 -4.100 0.009 1.00 40.52 303 ILE A C 1
ATOM 1951 O O . ILE A 1 303 ? -32.668 -3.685 -1.099 1.00 42.17 303 ILE A O 1
ATOM 1956 N N . GLU A 1 304 ? -31.252 -4.900 0.165 1.00 37.63 304 GLU A N 1
ATOM 1957 C CA . GLU A 1 304 ? -30.451 -5.313 -0.977 1.00 41.90 304 GLU A CA 1
ATOM 1958 C C . GLU A 1 304 ? -31.240 -6.250 -1.885 1.00 41.92 304 GLU A C 1
ATOM 1959 O O . GLU A 1 304 ? -31.174 -6.126 -3.075 1.00 45.48 304 GLU A O 1
ATOM 1965 N N . MET A 1 305 ? -31.987 -7.178 -1.304 1.00 43.88 305 MET A N 1
ATOM 1966 C CA . MET A 1 305 ? -32.683 -8.209 -2.074 1.00 45.83 305 MET A CA 1
ATOM 1967 C C . MET A 1 305 ? -33.976 -7.746 -2.767 1.00 43.39 305 MET A C 1
ATOM 1968 O O . MET A 1 305 ? -34.315 -8.236 -3.835 1.00 47.11 305 MET A O 1
ATOM 1973 N N . GLY A 1 306 ? -34.710 -6.829 -2.145 1.00 42.23 306 GLY A N 1
ATOM 1974 C CA . GLY A 1 306 ? -35.951 -6.343 -2.708 1.00 51.14 306 GLY A CA 1
ATOM 1975 C C . GLY A 1 306 ? -37.050 -7.387 -2.698 1.00 58.43 306 GLY A C 1
ATOM 1976 O O . GLY A 1 306 ? -37.006 -8.329 -1.904 1.00 57.78 306 GLY A O 1
ATOM 1977 N N . PHE B 1 40 ? 36.177 6.716 27.690 1.00 81.20 40 PHE B N 1
ATOM 1978 C CA . PHE B 1 40 ? 35.649 5.417 27.284 1.00 76.96 40 PHE B CA 1
ATOM 1979 C C . PHE B 1 40 ? 34.125 5.453 27.081 1.00 69.86 40 PHE B C 1
ATOM 1980 O O . PHE B 1 40 ? 33.363 5.679 28.017 1.00 73.70 40 PHE B O 1
ATOM 1988 N N . VAL B 1 41 ? 33.682 5.201 25.859 1.00 60.23 41 VAL B N 1
ATOM 1989 C CA . VAL B 1 41 ? 32.261 5.243 25.564 1.00 52.65 41 VAL B CA 1
ATOM 1990 C C . VAL B 1 41 ? 31.649 3.857 25.397 1.00 51.55 41 VAL B C 1
ATOM 1991 O O . VAL B 1 41 ? 32.317 2.911 24.978 1.00 50.96 41 VAL B O 1
ATOM 1995 N N . PHE B 1 42 ? 30.367 3.750 25.728 1.00 48.48 42 PHE B N 1
ATOM 1996 C CA . PHE B 1 42 ? 29.605 2.556 25.410 1.00 48.13 42 PHE B CA 1
ATOM 1997 C C . PHE B 1 42 ? 28.170 2.917 25.036 1.00 47.09 42 PHE B C 1
ATOM 1998 O O . PHE B 1 42 ? 27.426 3.510 25.825 1.00 44.68 42 PHE B O 1
ATOM 2006 N N . ASN B 1 43 ? 27.791 2.544 23.818 1.00 40.84 43 ASN B N 1
ATOM 2007 C CA . ASN B 1 43 ? 26.504 2.923 23.235 1.00 42.26 43 ASN B CA 1
ATOM 2008 C C . ASN B 1 43 ? 25.602 1.727 22.988 1.00 38.84 43 ASN B C 1
ATOM 2009 O O . ASN B 1 43 ? 25.965 0.809 22.249 1.00 34.89 43 ASN B O 1
ATOM 2014 N N . ILE B 1 44 ? 24.431 1.747 23.625 1.00 36.79 44 ILE B N 1
ATOM 2015 C CA . ILE B 1 44 ? 23.479 0.644 23.580 1.00 35.07 44 ILE B CA 1
ATOM 2016 C C . ILE B 1 44 ? 22.185 1.116 22.936 1.00 36.18 44 ILE B C 1
ATOM 2017 O O . ILE B 1 44 ? 21.683 2.175 23.290 1.00 39.18 44 ILE B O 1
ATOM 2022 N N . LEU B 1 45 ? 21.667 0.328 21.994 1.00 38.35 45 LEU B N 1
ATOM 2023 C CA . LEU B 1 45 ? 20.379 0.566 21.331 1.00 36.80 45 LEU B CA 1
ATOM 2024 C C . LEU B 1 45 ? 19.389 -0.557 21.691 1.00 37.37 45 LEU B C 1
ATOM 2025 O O . LEU B 1 45 ? 19.731 -1.741 21.546 1.00 36.89 45 LEU B O 1
ATOM 2030 N N . CYS B 1 46 ? 18.183 -0.209 22.167 1.00 35.73 46 CYS B N 1
ATOM 2031 C CA . CYS B 1 46 ? 17.091 -1.190 22.342 1.00 34.16 46 CYS B CA 1
ATOM 2032 C C . CYS B 1 46 ? 15.979 -0.990 21.314 1.00 33.02 46 CYS B C 1
ATOM 2033 O O . CYS B 1 46 ? 15.466 0.113 21.136 1.00 38.38 46 CYS B O 1
ATOM 2036 N N . VAL B 1 47 ? 15.605 -2.077 20.651 1.00 30.30 47 VAL B N 1
ATOM 2037 C CA . VAL B 1 47 ? 14.621 -2.037 19.593 1.00 31.87 47 VAL B CA 1
ATOM 2038 C C . VAL B 1 47 ? 13.476 -2.969 19.930 1.00 30.60 47 VAL B C 1
ATOM 2039 O O . VAL B 1 47 ? 13.704 -4.096 20.358 1.00 35.08 47 VAL B O 1
ATOM 2043 N N . GLY B 1 48 ? 12.246 -2.522 19.713 1.00 35.33 48 GLY B N 1
ATOM 2044 C CA . GLY B 1 48 ? 11.105 -3.385 19.948 1.00 36.04 48 GLY B CA 1
ATOM 2045 C C . GLY B 1 48 ? 9.801 -2.630 20.029 1.00 39.82 48 GLY B C 1
ATOM 2046 O O . GLY B 1 48 ? 9.785 -1.396 20.131 1.00 41.13 48 GLY B O 1
ATOM 2047 N N . GLU B 1 49 ? 8.696 -3.372 19.982 1.00 39.01 49 GLU B N 1
ATOM 2048 C CA . GLU B 1 49 ? 7.371 -2.743 20.029 1.00 42.56 49 GLU B CA 1
ATOM 2049 C C . GLU B 1 49 ? 7.169 -1.939 21.325 1.00 44.25 49 GLU B C 1
ATOM 2050 O O . GLU B 1 49 ? 7.829 -2.178 22.338 1.00 37.92 49 GLU B O 1
ATOM 2056 N N . THR B 1 50 ? 6.247 -0.988 21.271 1.00 45.25 50 THR B N 1
ATOM 2057 C CA . THR B 1 50 ? 5.934 -0.151 22.418 1.00 58.55 50 THR B CA 1
ATOM 2058 C C . THR B 1 50 ? 5.452 -0.977 23.609 1.00 52.83 50 THR B C 1
ATOM 2059 O O . THR B 1 50 ? 4.672 -1.906 23.444 1.00 45.05 50 THR B O 1
ATOM 2063 N N . GLY B 1 51 ? 5.953 -0.657 24.797 1.00 46.57 51 GLY B N 1
ATOM 2064 C CA . GLY B 1 51 ? 5.494 -1.313 26.012 1.00 50.07 51 GLY B CA 1
ATOM 2065 C C . GLY B 1 51 ? 6.036 -2.714 26.235 1.00 42.22 51 GLY B C 1
ATOM 2066 O O . GLY B 1 51 ? 5.511 -3.455 27.080 1.00 51.73 51 GLY B O 1
ATOM 2067 N N . ILE B 1 52 ? 7.062 -3.087 25.473 1.00 40.66 52 ILE B N 1
ATOM 2068 C CA . ILE B 1 52 ? 7.681 -4.415 25.556 1.00 36.15 52 ILE B CA 1
ATOM 2069 C C . ILE B 1 52 ? 8.709 -4.484 26.717 1.00 37.68 52 ILE B C 1
ATOM 2070 O O . ILE B 1 52 ? 9.258 -5.547 27.024 1.00 33.74 52 ILE B O 1
ATOM 2075 N N . GLY B 1 53 ? 8.983 -3.340 27.339 1.00 40.80 53 GLY B N 1
ATOM 2076 C CA . GLY B 1 53 ? 9.840 -3.293 28.521 1.00 38.31 53 GLY B CA 1
ATOM 2077 C C . GLY B 1 53 ? 11.247 -2.763 28.282 1.00 40.76 53 GLY B C 1
ATOM 2078 O O . GLY B 1 53 ? 12.155 -3.041 29.076 1.00 33.23 53 GLY B O 1
ATOM 2079 N N . LYS B 1 54 ? 11.442 -1.989 27.211 1.00 37.44 54 LYS B N 1
ATOM 2080 C CA . LYS B 1 54 ? 12.798 -1.559 26.842 1.00 34.52 54 LYS B CA 1
ATOM 2081 C C . LYS B 1 54 ? 13.378 -0.565 27.847 1.00 38.05 54 LYS B C 1
ATOM 2082 O O . LYS B 1 54 ? 14.516 -0.724 28.304 1.00 35.35 54 LYS B O 1
ATOM 2088 N N . SER B 1 55 ? 12.618 0.487 28.138 1.00 36.45 55 SER B N 1
ATOM 2089 C CA . SER B 1 55 ? 13.066 1.505 29.089 1.00 47.08 55 SER B CA 1
ATOM 2090 C C . SER B 1 55 ? 13.296 0.887 30.467 1.00 47.45 55 SER B C 1
ATOM 2091 O O . SER B 1 55 ? 14.296 1.169 31.126 1.00 45.58 55 SER B O 1
ATOM 2094 N N . THR B 1 56 ? 12.362 0.042 30.892 1.00 41.53 56 THR B N 1
ATOM 2095 C CA . THR B 1 56 ? 12.470 -0.650 32.180 1.00 38.28 56 THR B CA 1
ATOM 2096 C C . THR B 1 56 ? 13.761 -1.503 32.267 1.00 40.19 56 THR B C 1
ATOM 2097 O O . THR B 1 56 ? 14.453 -1.504 33.286 1.00 44.21 56 THR B O 1
ATOM 2101 N N . LEU B 1 57 ? 14.088 -2.224 31.202 1.00 38.07 57 LEU B N 1
ATOM 2102 C CA A LEU B 1 57 ? 15.317 -3.020 31.181 0.65 37.60 57 LEU B CA 1
ATOM 2103 C CA B LEU B 1 57 ? 15.323 -3.019 31.146 0.35 37.62 57 LEU B CA 1
ATOM 2104 C C . LEU B 1 57 ? 16.577 -2.156 31.299 1.00 36.98 57 LEU B C 1
ATOM 2105 O O . LEU B 1 57 ? 17.533 -2.526 31.997 1.00 40.95 57 LEU B O 1
ATOM 2114 N N . LEU B 1 58 ? 16.596 -1.009 30.623 1.00 37.44 58 LEU B N 1
ATOM 2115 C CA . LEU B 1 58 ? 17.777 -0.131 30.696 1.00 37.44 58 LEU B CA 1
ATOM 2116 C C . LEU B 1 58 ? 17.967 0.384 32.116 1.00 46.26 58 LEU B C 1
ATOM 2117 O O . LEU B 1 58 ? 19.086 0.454 32.633 1.00 46.68 58 LEU B O 1
ATOM 2122 N N . GLU B 1 59 ? 16.863 0.768 32.745 1.00 44.17 59 GLU B N 1
ATOM 2123 C CA . GLU B 1 59 ? 16.931 1.262 34.105 1.00 47.81 59 GLU B CA 1
ATOM 2124 C C . GLU B 1 59 ? 17.353 0.141 35.043 1.00 46.24 59 GLU B C 1
ATOM 2125 O O . GLU B 1 59 ? 18.097 0.361 35.992 1.00 47.84 59 GLU B O 1
ATOM 2131 N N . THR B 1 60 ? 16.931 -1.079 34.750 1.00 40.96 60 THR B N 1
ATOM 2132 C CA . THR B 1 60 ? 17.280 -2.186 35.621 1.00 45.17 60 THR B CA 1
ATOM 2133 C C . THR B 1 60 ? 18.763 -2.466 35.474 1.00 48.47 60 THR B C 1
ATOM 2134 O O . THR B 1 60 ? 19.470 -2.644 36.465 1.00 46.58 60 THR B O 1
ATOM 2138 N N . LEU B 1 61 ? 19.212 -2.482 34.225 1.00 43.55 61 LEU B N 1
ATOM 2139 C CA . LEU B 1 61 ? 20.584 -2.823 33.883 1.00 45.89 61 LEU B CA 1
ATOM 2140 C C . LEU B 1 61 ? 21.577 -1.904 34.593 1.00 46.06 61 LEU B C 1
ATOM 2141 O O . LEU B 1 61 ? 22.614 -2.346 35.071 1.00 47.34 61 LEU B O 1
ATOM 2146 N N . PHE B 1 62 ? 21.251 -0.619 34.656 1.00 43.67 62 PHE B N 1
ATOM 2147 C CA . PHE B 1 62 ? 22.142 0.359 35.244 1.00 41.66 62 PHE B CA 1
ATOM 2148 C C . PHE B 1 62 ? 21.704 0.817 36.627 1.00 48.58 62 PHE B C 1
ATOM 2149 O O . PHE B 1 62 ? 22.360 1.660 37.223 1.00 52.51 62 PHE B O 1
ATOM 2157 N N . ASN B 1 63 ? 20.600 0.257 37.120 1.00 62.65 63 ASN B N 1
ATOM 2158 C CA . ASN B 1 63 ? 20.071 0.598 38.440 1.00 70.43 63 ASN B CA 1
ATOM 2159 C C . ASN B 1 63 ? 19.969 2.115 38.571 1.00 75.71 63 ASN B C 1
ATOM 2160 O O . ASN B 1 63 ? 20.635 2.729 39.406 1.00 66.07 63 ASN B O 1
ATOM 2165 N N . GLN B 1 64 ? 19.143 2.707 37.712 1.00 73.45 64 GLN B N 1
ATOM 2166 C CA . GLN B 1 64 ? 19.141 4.145 37.512 1.00 68.67 64 GLN B CA 1
ATOM 2167 C C . GLN B 1 64 ? 17.934 4.585 36.686 1.00 67.57 64 GLN B C 1
ATOM 2168 O O . GLN B 1 64 ? 17.744 4.109 35.566 1.00 60.54 64 GLN B O 1
ATOM 2174 N N . LYS B 1 65 ? 17.131 5.503 37.216 1.00 69.22 65 LYS B N 1
ATOM 2175 C CA . LYS B 1 65 ? 16.017 6.056 36.438 1.00 71.95 65 LYS B CA 1
ATOM 2176 C C . LYS B 1 65 ? 16.537 7.084 35.434 1.00 73.91 65 LYS B C 1
ATOM 2177 O O . LYS B 1 65 ? 17.183 8.054 35.818 1.00 82.66 65 LYS B O 1
ATOM 2179 N N . PHE B 1 66 ? 16.261 6.866 34.152 1.00 64.16 66 PHE B N 1
ATOM 2180 C CA . PHE B 1 66 ? 16.753 7.751 33.101 1.00 67.27 66 PHE B CA 1
ATOM 2181 C C . PHE B 1 66 ? 15.694 8.739 32.605 1.00 70.71 66 PHE B C 1
ATOM 2182 O O . PHE B 1 66 ? 14.549 8.362 32.343 1.00 73.26 66 PHE B O 1
ATOM 2190 N N . ASP B 1 67 ? 16.084 10.001 32.462 1.00 69.03 67 ASP B N 1
ATOM 2191 C CA . ASP B 1 67 ? 15.204 11.008 31.871 1.00 70.78 67 ASP B CA 1
ATOM 2192 C C . ASP B 1 67 ? 15.365 11.026 30.351 1.00 72.71 67 ASP B C 1
ATOM 2193 O O . ASP B 1 67 ? 16.267 11.678 29.821 1.00 72.57 67 ASP B O 1
ATOM 2195 N N . PHE B 1 68 ? 14.490 10.306 29.656 1.00 69.38 68 PHE B N 1
ATOM 2196 C CA . PHE B 1 68 ? 14.582 10.206 28.203 1.00 70.60 68 PHE B CA 1
ATOM 2197 C C . PHE B 1 68 ? 14.131 11.460 27.471 1.00 75.89 68 PHE B C 1
ATOM 2198 O O . PHE B 1 68 ? 13.201 12.144 27.894 1.00 81.81 68 PHE B O 1
ATOM 2206 N N . SER B 1 69 ? 14.811 11.753 26.367 1.00 77.84 69 SER B N 1
ATOM 2207 C CA . SER B 1 69 ? 14.501 12.914 25.538 1.00 77.42 69 SER B CA 1
ATOM 2208 C C . SER B 1 69 ? 14.430 12.528 24.055 1.00 77.48 69 SER B C 1
ATOM 2209 O O . SER B 1 69 ? 15.076 11.559 23.631 1.00 73.91 69 SER B O 1
ATOM 2212 N N . PRO B 1 70 ? 13.633 13.276 23.266 1.00 78.23 70 PRO B N 1
ATOM 2213 C CA . PRO B 1 70 ? 13.520 13.090 21.809 1.00 72.77 70 PRO B CA 1
ATOM 2214 C C . PRO B 1 70 ? 14.877 13.126 21.096 1.00 74.63 70 PRO B C 1
ATOM 2215 O O . PRO B 1 70 ? 15.014 12.589 19.985 1.00 73.99 70 PRO B O 1
ATOM 2219 N N . LYS B 1 79 ? 9.246 8.277 17.800 1.00 80.70 79 LYS B N 1
ATOM 2220 C CA . LYS B 1 79 ? 9.476 6.845 17.999 1.00 77.25 79 LYS B CA 1
ATOM 2221 C C . LYS B 1 79 ? 10.917 6.519 18.443 1.00 72.86 79 LYS B C 1
ATOM 2222 O O . LYS B 1 79 ? 11.277 5.355 18.659 1.00 67.24 79 LYS B O 1
ATOM 2224 N N . LEU B 1 80 ? 11.734 7.557 18.582 1.00 70.53 80 LEU B N 1
ATOM 2225 C CA . LEU B 1 80 ? 13.131 7.400 18.965 1.00 64.57 80 LEU B CA 1
ATOM 2226 C C . LEU B 1 80 ? 13.473 8.342 20.107 1.00 65.13 80 LEU B C 1
ATOM 2227 O O . LEU B 1 80 ? 13.140 9.525 20.068 1.00 68.73 80 LEU B O 1
ATOM 2232 N N . LYS B 1 81 ? 14.144 7.825 21.127 1.00 60.20 81 LYS B N 1
ATOM 2233 C CA . LYS B 1 81 ? 14.573 8.676 22.230 1.00 61.80 81 LYS B CA 1
ATOM 2234 C C . LYS B 1 81 ? 15.965 8.261 22.691 1.00 57.00 81 LYS B C 1
ATOM 2235 O O . LYS B 1 81 ? 16.384 7.133 22.463 1.00 48.23 81 LYS B O 1
ATOM 2241 N N . ALA B 1 82 ? 16.685 9.170 23.337 1.00 60.12 82 ALA B N 1
ATOM 2242 C CA . ALA B 1 82 ? 18.028 8.843 23.797 1.00 60.38 82 ALA B CA 1
ATOM 2243 C C . ALA B 1 82 ? 18.420 9.573 25.078 1.00 60.64 82 ALA B C 1
ATOM 2244 O O . ALA B 1 82 ? 17.905 10.647 25.372 1.00 67.59 82 ALA B O 1
ATOM 2246 N N . VAL B 1 83 ? 19.312 8.960 25.851 1.00 58.23 83 VAL B N 1
ATOM 2247 C CA . VAL B 1 83 ? 19.955 9.639 26.973 1.00 63.66 83 VAL B CA 1
ATOM 2248 C C . VAL B 1 83 ? 21.452 9.386 26.957 1.00 61.98 83 VAL B C 1
ATOM 2249 O O . VAL B 1 83 ? 21.912 8.312 26.558 1.00 53.17 83 VAL B O 1
ATOM 2253 N N . THR B 1 84 ? 22.203 10.388 27.390 1.00 58.14 84 THR B N 1
ATOM 2254 C CA . THR B 1 84 ? 23.627 10.234 27.619 1.00 67.43 84 THR B CA 1
ATOM 2255 C C . THR B 1 84 ? 23.899 10.295 29.118 1.00 61.04 84 THR B C 1
ATOM 2256 O O . THR B 1 84 ? 23.479 11.222 29.799 1.00 69.26 84 THR B O 1
ATOM 2260 N N . TYR B 1 85 ? 24.602 9.290 29.620 1.00 64.15 85 TYR B N 1
ATOM 2261 C CA . TYR B 1 85 ? 24.765 9.107 31.046 1.00 63.86 85 TYR B CA 1
ATOM 2262 C C . TYR B 1 85 ? 26.184 8.687 31.390 1.00 63.55 85 TYR B C 1
ATOM 2263 O O . TYR B 1 85 ? 26.718 7.746 30.816 1.00 61.55 85 TYR B O 1
ATOM 2272 N N . ASP B 1 86 ? 26.785 9.385 32.349 1.00 69.52 86 ASP B N 1
ATOM 2273 C CA . ASP B 1 86 ? 28.124 9.057 32.825 1.00 74.15 86 ASP B CA 1
ATOM 2274 C C . ASP B 1 86 ? 28.114 8.178 34.074 1.00 75.57 86 ASP B C 1
ATOM 2275 O O . ASP B 1 86 ? 27.494 8.508 35.085 1.00 73.76 86 ASP B O 1
ATOM 2280 N N . LEU B 1 87 ? 28.805 7.051 33.977 1.00 78.94 87 LEU B N 1
ATOM 2281 C CA . LEU B 1 87 ? 29.158 6.242 35.127 1.00 84.49 87 LEU B CA 1
ATOM 2282 C C . LEU B 1 87 ? 30.439 6.808 35.703 1.00 94.06 87 LEU B C 1
ATOM 2283 O O . LEU B 1 87 ? 31.428 6.970 34.984 1.00 92.58 87 LEU B O 1
ATOM 2288 N N . LYS B 1 88 ? 30.423 7.108 36.999 1.00 103.46 88 LYS B N 1
ATOM 2289 C CA . LYS B 1 88 ? 31.616 7.562 37.701 1.00 106.53 88 LYS B CA 1
ATOM 2290 C C . LYS B 1 88 ? 32.342 6.356 38.280 1.00 111.35 88 LYS B C 1
ATOM 2291 O O . LYS B 1 88 ? 31.739 5.298 38.484 1.00 107.71 88 LYS B O 1
ATOM 2293 N N . GLU B 1 89 ? 33.642 6.519 38.522 1.00 120.11 89 GLU B N 1
ATOM 2294 C CA . GLU B 1 89 ? 34.516 5.448 39.018 1.00 124.76 89 GLU B CA 1
ATOM 2295 C C . GLU B 1 89 ? 34.582 4.246 38.069 1.00 120.19 89 GLU B C 1
ATOM 2296 O O . GLU B 1 89 ? 35.223 3.240 38.369 1.00 125.73 89 GLU B O 1
ATOM 2298 N N . ALA B 1 90 ? 33.921 4.367 36.923 1.00 108.93 90 ALA B N 1
ATOM 2299 C CA . ALA B 1 90 ? 33.964 3.351 35.888 1.00 97.47 90 ALA B CA 1
ATOM 2300 C C . ALA B 1 90 ? 34.516 3.992 34.626 1.00 94.37 90 ALA B C 1
ATOM 2301 O O . ALA B 1 90 ? 34.916 3.302 33.687 1.00 94.58 90 ALA B O 1
ATOM 2303 N N . ASN B 1 91 ? 34.531 5.322 34.623 1.00 93.51 91 ASN B N 1
ATOM 2304 C CA . ASN B 1 91 ? 35.044 6.108 33.505 1.00 96.71 91 ASN B CA 1
ATOM 2305 C C . ASN B 1 91 ? 34.354 5.778 32.177 1.00 94.15 91 ASN B C 1
ATOM 2306 O O . ASN B 1 91 ? 34.973 5.855 31.111 1.00 95.16 91 ASN B O 1
ATOM 2311 N N . VAL B 1 92 ? 33.073 5.414 32.250 1.00 64.19 92 VAL B N 1
ATOM 2312 C CA . VAL B 1 92 ? 32.294 5.084 31.050 1.00 61.60 92 VAL B CA 1
ATOM 2313 C C . VAL B 1 92 ? 31.193 6.096 30.763 1.00 59.81 92 VAL B C 1
ATOM 2314 O O . VAL B 1 92 ? 30.372 6.396 31.632 1.00 58.35 92 VAL B O 1
ATOM 2318 N N . LYS B 1 93 ? 31.190 6.625 29.538 1.00 53.47 93 LYS B N 1
ATOM 2319 C CA . LYS B 1 93 ? 30.126 7.511 29.085 1.00 55.42 93 LYS B CA 1
ATOM 2320 C C . LYS B 1 93 ? 29.155 6.717 28.202 1.00 55.31 93 LYS B C 1
ATOM 2321 O O . LYS B 1 93 ? 29.529 6.189 27.144 1.00 50.67 93 LYS B O 1
ATOM 2327 N N . LEU B 1 94 ? 27.910 6.620 28.648 1.00 51.65 94 LEU B N 1
ATOM 2328 C CA . LEU B 1 94 ? 26.939 5.802 27.934 1.00 56.17 94 LEU B CA 1
ATOM 2329 C C . LEU B 1 94 ? 26.001 6.658 27.122 1.00 52.34 94 LEU B C 1
ATOM 2330 O O . LEU B 1 94 ? 25.606 7.734 27.559 1.00 52.49 94 LEU B O 1
ATOM 2335 N N . LYS B 1 95 ? 25.670 6.192 25.923 1.00 49.17 95 LYS B N 1
ATOM 2336 C CA . LYS B 1 95 ? 24.524 6.728 25.228 1.00 46.60 95 LYS B CA 1
ATOM 2337 C C . LYS B 1 95 ? 23.527 5.595 25.039 1.00 44.99 95 LYS B C 1
ATOM 2338 O O . LYS B 1 95 ? 23.824 4.595 24.366 1.00 44.06 95 LYS B O 1
ATOM 2344 N N . LEU B 1 96 ? 22.348 5.758 25.648 1.00 39.04 96 LEU B N 1
ATOM 2345 C CA . LEU B 1 96 ? 21.272 4.778 25.560 1.00 39.88 96 LEU B CA 1
ATOM 2346 C C . LEU B 1 96 ? 20.182 5.278 24.628 1.00 41.21 96 LEU B C 1
ATOM 2347 O O . LEU B 1 96 ? 19.634 6.364 24.807 1.00 46.00 96 LEU B O 1
ATOM 2352 N N . THR B 1 97 ? 19.845 4.463 23.644 1.00 37.64 97 THR B N 1
ATOM 2353 C CA . THR B 1 97 ? 18.889 4.866 22.642 1.00 38.53 97 THR B CA 1
ATOM 2354 C C . THR B 1 97 ? 17.783 3.842 22.551 1.00 40.33 97 THR B C 1
ATOM 2355 O O . THR B 1 97 ? 18.037 2.635 22.594 1.00 38.96 97 THR B O 1
ATOM 2359 N N . VAL B 1 98 ? 16.551 4.331 22.469 1.00 41.31 98 VAL B N 1
ATOM 2360 C CA . VAL B 1 98 ? 15.402 3.459 22.422 1.00 39.39 98 VAL B CA 1
ATOM 2361 C C . VAL B 1 98 ? 14.558 3.759 21.187 1.00 41.33 98 VAL B C 1
ATOM 2362 O O . VAL B 1 98 ? 14.255 4.914 20.876 1.00 44.83 98 VAL B O 1
ATOM 2366 N N . VAL B 1 99 ? 14.176 2.706 20.485 1.00 39.36 99 VAL B N 1
ATOM 2367 C CA . VAL B 1 99 ? 13.450 2.870 19.261 1.00 43.19 99 VAL B CA 1
ATOM 2368 C C . VAL B 1 99 ? 12.261 1.947 19.247 1.00 46.36 99 VAL B C 1
ATOM 2369 O O . VAL B 1 99 ? 12.409 0.739 19.352 1.00 46.46 99 VAL B O 1
ATOM 2373 N N . GLU B 1 100 ? 11.068 2.513 19.134 1.00 53.97 100 GLU B N 1
ATOM 2374 C CA . GLU B 1 100 ? 9.892 1.660 19.021 1.00 53.42 100 GLU B CA 1
ATOM 2375 C C . GLU B 1 100 ? 9.620 1.267 17.573 1.00 57.79 100 GLU B C 1
ATOM 2376 O O . GLU B 1 100 ? 9.506 2.122 16.695 1.00 63.73 100 GLU B O 1
ATOM 2382 N N . THR B 1 101 ? 9.541 -0.037 17.327 1.00 51.74 101 THR B N 1
ATOM 2383 C CA . THR B 1 101 ? 9.153 -0.532 16.016 1.00 55.33 101 THR B CA 1
ATOM 2384 C C . THR B 1 101 ? 7.657 -0.842 15.970 1.00 58.44 101 THR B C 1
ATOM 2385 O O . THR B 1 101 ? 6.992 -0.880 16.999 1.00 58.62 101 THR B O 1
ATOM 2389 N N . CYS B 1 102 ? 7.133 -1.055 14.767 1.00 68.62 102 CYS B N 1
ATOM 2390 C CA . CYS B 1 102 ? 5.708 -1.349 14.573 1.00 80.65 102 CYS B CA 1
ATOM 2391 C C . CYS B 1 102 ? 5.471 -2.853 14.546 1.00 86.28 102 CYS B C 1
ATOM 2392 O O . CYS B 1 102 ? 5.907 -3.569 15.450 1.00 90.17 102 CYS B O 1
ATOM 2395 N N . ASN B 1 109 ? 4.499 -3.559 5.711 1.00 93.53 109 ASN B N 1
ATOM 2396 C CA . ASN B 1 109 ? 5.652 -2.669 5.631 1.00 89.82 109 ASN B CA 1
ATOM 2397 C C . ASN B 1 109 ? 6.868 -3.258 6.342 1.00 86.22 109 ASN B C 1
ATOM 2398 O O . ASN B 1 109 ? 7.589 -2.551 7.057 1.00 75.34 109 ASN B O 1
ATOM 2400 N N . LYS B 1 110 ? 7.091 -4.554 6.131 1.00 91.51 110 LYS B N 1
ATOM 2401 C CA . LYS B 1 110 ? 8.124 -5.306 6.850 1.00 87.16 110 LYS B CA 1
ATOM 2402 C C . LYS B 1 110 ? 9.519 -4.683 6.802 1.00 84.32 110 LYS B C 1
ATOM 2403 O O . LYS B 1 110 ? 10.224 -4.655 7.811 1.00 82.87 110 LYS B O 1
ATOM 2405 N N . GLU B 1 111 ? 9.909 -4.176 5.636 1.00 82.14 111 GLU B N 1
ATOM 2406 C CA . GLU B 1 111 ? 11.233 -3.580 5.460 1.00 70.78 111 GLU B CA 1
ATOM 2407 C C . GLU B 1 111 ? 11.313 -2.143 6.003 1.00 68.11 111 GLU B C 1
ATOM 2408 O O . GLU B 1 111 ? 12.364 -1.703 6.477 1.00 65.82 111 GLU B O 1
ATOM 2410 N N . ASN B 1 112 ? 10.197 -1.420 5.943 1.00 73.20 112 ASN B N 1
ATOM 2411 C CA . ASN B 1 112 ? 10.136 -0.053 6.454 1.00 74.72 112 ASN B CA 1
ATOM 2412 C C . ASN B 1 112 ? 10.199 -0.023 7.972 1.00 69.92 112 ASN B C 1
ATOM 2413 O O . ASN B 1 112 ? 10.522 1.002 8.568 1.00 70.90 112 ASN B O 1
ATOM 2418 N N . ASN B 1 113 ? 9.859 -1.151 8.584 1.00 61.09 113 ASN B N 1
ATOM 2419 C CA . ASN B 1 113 ? 9.750 -1.240 10.025 1.00 59.07 113 ASN B CA 1
ATOM 2420 C C . ASN B 1 113 ? 11.074 -0.963 10.728 1.00 51.80 113 ASN B C 1
ATOM 2421 O O . ASN B 1 113 ? 11.108 -0.299 11.759 1.00 50.84 113 ASN B O 1
ATOM 2426 N N . ILE B 1 114 ? 12.163 -1.454 10.154 1.00 48.89 114 ILE B N 1
ATOM 2427 C CA . ILE B 1 114 ? 13.470 -1.295 10.774 1.00 45.57 114 ILE B CA 1
ATOM 2428 C C . ILE B 1 114 ? 14.249 -0.114 10.203 1.00 46.62 114 ILE B C 1
ATOM 2429 O O . ILE B 1 114 ? 15.272 0.265 10.741 1.00 39.28 114 ILE B O 1
ATOM 2434 N N . LYS B 1 115 ? 13.757 0.479 9.117 1.00 48.78 115 LYS B N 1
ATOM 2435 C CA . LYS B 1 115 ? 14.437 1.628 8.501 1.00 48.92 115 LYS B CA 1
ATOM 2436 C C . LYS B 1 115 ? 14.884 2.735 9.477 1.00 48.85 115 LYS B C 1
ATOM 2437 O O . LYS B 1 115 ? 16.040 3.134 9.443 1.00 45.67 115 LYS B O 1
ATOM 2443 N N . PRO B 1 116 ? 13.975 3.237 10.343 1.00 49.13 116 PRO B N 1
ATOM 2444 C CA . PRO B 1 116 ? 14.443 4.289 11.259 1.00 47.06 116 PRO B CA 1
ATOM 2445 C C . PRO B 1 116 ? 15.654 3.870 12.123 1.00 40.09 116 PRO B C 1
ATOM 2446 O O . PRO B 1 116 ? 16.503 4.704 12.441 1.00 41.42 116 PRO B O 1
ATOM 2450 N N . VAL B 1 117 ? 15.751 2.585 12.462 1.00 40.30 117 VAL B N 1
ATOM 2451 C CA . VAL B 1 117 ? 16.865 2.070 13.252 1.00 35.08 117 VAL B CA 1
ATOM 2452 C C . VAL B 1 117 ? 18.154 2.036 12.429 1.00 35.85 117 VAL B C 1
ATOM 2453 O O . VAL B 1 117 ? 19.226 2.405 12.891 1.00 33.34 117 VAL B O 1
ATOM 2457 N N . VAL B 1 118 ? 18.031 1.564 11.199 1.00 36.26 118 VAL B N 1
ATOM 2458 C CA . VAL B 1 118 ? 19.160 1.523 10.285 1.00 35.64 118 VAL B CA 1
ATOM 2459 C C . VAL B 1 118 ? 19.659 2.925 10.000 1.00 35.26 118 VAL B C 1
ATOM 2460 O O . VAL B 1 118 ? 20.858 3.179 10.033 1.00 37.17 118 VAL B O 1
ATOM 2464 N N . ASP B 1 119 ? 18.740 3.841 9.733 1.00 33.51 119 ASP B N 1
ATOM 2465 C CA . ASP B 1 119 ? 19.126 5.234 9.533 1.00 38.01 119 ASP B CA 1
ATOM 2466 C C . ASP B 1 119 ? 19.846 5.846 10.748 1.00 42.44 119 ASP B C 1
ATOM 2467 O O . ASP B 1 119 ? 20.885 6.503 10.590 1.00 37.72 119 ASP B O 1
ATOM 2472 N N . TYR B 1 120 ? 19.318 5.622 11.955 1.00 36.96 120 TYR B N 1
ATOM 2473 C CA . TYR B 1 120 ? 20.001 6.107 13.152 1.00 37.34 120 TYR B CA 1
ATOM 2474 C C . TYR B 1 120 ? 21.441 5.615 13.215 1.00 34.15 120 TYR B C 1
ATOM 2475 O O . TYR B 1 120 ? 22.377 6.391 13.432 1.00 35.94 120 TYR B O 1
ATOM 2484 N N . ILE B 1 121 ? 21.601 4.308 13.042 1.00 31.24 121 ILE B N 1
ATOM 2485 C CA . ILE B 1 121 ? 22.902 3.649 13.045 1.00 36.73 121 ILE B CA 1
ATOM 2486 C C . ILE B 1 121 ? 23.861 4.202 11.986 1.00 40.13 121 ILE B C 1
ATOM 2487 O O . ILE B 1 121 ? 25.037 4.506 12.291 1.00 36.12 121 ILE B O 1
ATOM 2492 N N . ASP B 1 122 ? 23.363 4.327 10.757 1.00 33.18 122 ASP B N 1
ATOM 2493 C CA . ASP B 1 122 ? 24.143 4.885 9.638 1.00 33.75 122 ASP B CA 1
ATOM 2494 C C . ASP B 1 122 ? 24.607 6.289 9.977 1.00 34.80 122 ASP B C 1
ATOM 2495 O O . ASP B 1 122 ? 25.727 6.668 9.661 1.00 36.07 122 ASP B O 1
ATOM 2500 N N . ASN B 1 123 ? 23.747 7.049 10.653 1.00 38.12 123 ASN B N 1
ATOM 2501 C CA . ASN B 1 123 ? 24.085 8.420 10.992 1.00 41.89 123 ASN B CA 1
ATOM 2502 C C . ASN B 1 123 ? 25.227 8.537 11.998 1.00 39.28 123 ASN B C 1
ATOM 2503 O O . ASN B 1 123 ? 26.008 9.495 11.958 1.00 38.26 123 ASN B O 1
ATOM 2508 N N . GLN B 1 124 ? 25.317 7.579 12.911 1.00 37.22 124 GLN B N 1
ATOM 2509 C CA . GLN B 1 124 ? 26.387 7.639 13.897 1.00 36.00 124 GLN B CA 1
ATOM 2510 C C . GLN B 1 124 ? 27.697 7.279 13.195 1.00 34.70 124 GLN B C 1
ATOM 2511 O O . GLN B 1 124 ? 28.736 7.861 13.480 1.00 37.17 124 GLN B O 1
ATOM 2517 N N . PHE B 1 125 ? 27.640 6.304 12.290 1.00 31.55 125 PHE B N 1
ATOM 2518 C CA . PHE B 1 125 ? 28.764 5.994 11.419 1.00 35.17 125 PHE B CA 1
ATOM 2519 C C . PHE B 1 125 ? 29.175 7.207 10.590 1.00 36.81 125 PHE B C 1
ATOM 2520 O O . PHE B 1 125 ? 30.360 7.525 10.523 1.00 36.72 125 PHE B O 1
ATOM 2528 N N . GLU B 1 126 ? 28.213 7.854 9.933 1.00 33.49 126 GLU B N 1
ATOM 2529 C CA . GLU B 1 126 ? 28.519 9.016 9.073 1.00 34.10 126 GLU B CA 1
ATOM 2530 C C . GLU B 1 126 ? 29.218 10.134 9.861 1.00 36.83 126 GLU B C 1
ATOM 2531 O O . GLU B 1 126 ? 30.199 10.698 9.410 1.00 38.78 126 GLU B O 1
ATOM 2537 N N . ASN B 1 127 ? 28.712 10.443 11.050 1.00 34.93 127 ASN B N 1
ATOM 2538 C CA . ASN B 1 127 ? 29.351 11.432 11.910 1.00 37.31 127 ASN B CA 1
ATOM 2539 C C . ASN B 1 127 ? 30.805 11.094 12.234 1.00 38.16 127 ASN B C 1
ATOM 2540 O O . ASN B 1 127 ? 31.661 11.975 12.238 1.00 40.27 127 ASN B O 1
ATOM 2545 N N . TYR B 1 128 ? 31.076 9.822 12.505 1.00 34.14 128 TYR B N 1
ATOM 2546 C CA . TYR B 1 128 ? 32.427 9.410 12.819 1.00 40.68 128 TYR B CA 1
ATOM 2547 C C . TYR B 1 128 ? 33.317 9.497 11.565 1.00 37.67 128 TYR B C 1
ATOM 2548 O O . TYR B 1 128 ? 34.466 9.932 11.640 1.00 36.81 128 TYR B O 1
ATOM 2557 N N . LEU B 1 129 ? 32.788 9.071 10.426 1.00 32.21 129 LEU B N 1
ATOM 2558 C CA . LEU B 1 129 ? 33.552 9.103 9.178 1.00 35.90 129 LEU B CA 1
ATOM 2559 C C . LEU B 1 129 ? 33.902 10.535 8.802 1.00 37.52 129 LEU B C 1
ATOM 2560 O O . LEU B 1 129 ? 35.025 10.834 8.410 1.00 38.39 129 LEU B O 1
ATOM 2565 N N . GLN B 1 130 ? 32.937 11.432 8.923 1.00 32.64 130 GLN B N 1
ATOM 2566 C CA . GLN B 1 130 ? 33.189 12.821 8.592 1.00 41.61 130 GLN B CA 1
ATOM 2567 C C . GLN B 1 130 ? 34.281 13.431 9.473 1.00 47.28 130 GLN B C 1
ATOM 2568 O O . GLN B 1 130 ? 35.093 14.244 9.016 1.00 51.17 130 GLN B O 1
ATOM 2574 N N . GLU B 1 131 ? 34.318 13.015 10.730 1.00 38.73 131 GLU B N 1
ATOM 2575 C CA . GLU B 1 131 ? 35.370 13.457 11.632 1.00 44.14 131 GLU B CA 1
ATOM 2576 C C . GLU B 1 131 ? 36.741 12.868 11.244 1.00 43.01 131 GLU B C 1
ATOM 2577 O O . GLU B 1 131 ? 37.728 13.586 11.253 1.00 44.64 131 GLU B O 1
ATOM 2583 N N . GLU B 1 132 ? 36.797 11.572 10.923 1.00 39.21 132 GLU B N 1
ATOM 2584 C CA . GLU B 1 132 ? 38.052 10.911 10.503 1.00 38.93 132 GLU B CA 1
ATOM 2585 C C . GLU B 1 132 ? 38.667 11.588 9.275 1.00 40.88 132 GLU B C 1
ATOM 2586 O O . GLU B 1 132 ? 39.895 11.649 9.129 1.00 40.61 132 GLU B O 1
ATOM 2592 N N . LEU B 1 133 ? 37.799 12.075 8.388 1.00 36.48 133 LEU B N 1
ATOM 2593 C CA . LEU B 1 133 ? 38.219 12.657 7.103 1.00 36.63 133 LEU B CA 1
ATOM 2594 C C . LEU B 1 133 ? 38.682 14.099 7.190 1.00 39.70 133 LEU B C 1
ATOM 2595 O O . LEU B 1 133 ? 39.380 14.569 6.304 1.00 42.07 133 LEU B O 1
ATOM 2600 N N . LYS B 1 134 ? 38.293 14.804 8.249 1.00 41.05 134 LYS B N 1
ATOM 2601 C CA . LYS B 1 134 ? 38.659 16.211 8.413 1.00 47.72 134 LYS B CA 1
ATOM 2602 C C . LYS B 1 134 ? 40.158 16.443 8.442 1.00 50.40 134 LYS B C 1
ATOM 2603 O O . LYS B 1 134 ? 40.900 15.715 9.108 1.00 47.37 134 LYS B O 1
ATOM 2609 N N . MET B 1 135 ? 40.576 17.487 7.735 1.00 54.65 135 MET B N 1
ATOM 2610 C CA . MET B 1 135 ? 41.945 17.963 7.732 1.00 52.06 135 MET B CA 1
ATOM 2611 C C . MET B 1 135 ? 42.375 18.225 9.167 1.00 58.10 135 MET B C 1
ATOM 2612 O O . MET B 1 135 ? 43.269 17.565 9.693 1.00 57.29 135 MET B O 1
ATOM 2617 N N . LYS B 1 136 ? 41.714 19.183 9.803 1.00 62.60 136 LYS B N 1
ATOM 2618 C CA . LYS B 1 136 ? 41.990 19.508 11.188 1.00 62.98 136 LYS B CA 1
ATOM 2619 C C . LYS B 1 136 ? 41.109 18.697 12.139 1.00 64.03 136 LYS B C 1
ATOM 2620 O O . LYS B 1 136 ? 40.194 19.226 12.757 1.00 67.83 136 LYS B O 1
ATOM 2622 N N . ARG B 1 137 ? 41.407 17.412 12.278 1.00 57.89 137 ARG B N 1
ATOM 2623 C CA . ARG B 1 137 ? 40.598 16.548 13.122 1.00 54.90 137 ARG B CA 1
ATOM 2624 C C . ARG B 1 137 ? 41.152 16.404 14.537 1.00 60.06 137 ARG B C 1
ATOM 2625 O O . ARG B 1 137 ? 42.340 16.615 14.785 1.00 60.85 137 ARG B O 1
ATOM 2633 N N . SER B 1 138 ? 40.277 16.026 15.461 1.00 61.46 138 SER B N 1
ATOM 2634 C CA . SER B 1 138 ? 40.694 15.693 16.817 1.00 62.70 138 SER B CA 1
ATOM 2635 C C . SER B 1 138 ? 39.796 14.567 17.295 1.00 60.73 138 SER B C 1
ATOM 2636 O O . SER B 1 138 ? 38.680 14.801 17.761 1.00 67.38 138 SER B O 1
ATOM 2638 N N . MET B 1 139 ? 40.282 13.339 17.156 1.00 54.48 139 MET B N 1
ATOM 2639 C CA . MET B 1 139 ? 39.463 12.161 17.392 1.00 56.80 139 MET B CA 1
ATOM 2640 C C . MET B 1 139 ? 39.244 11.927 18.887 1.00 66.75 139 MET B C 1
ATOM 2641 O O . MET B 1 139 ? 38.199 11.435 19.297 1.00 66.22 139 MET B O 1
ATOM 2646 N N . GLN B 1 140 ? 40.230 12.283 19.704 1.00 75.34 140 GLN B N 1
ATOM 2647 C CA . GLN B 1 140 ? 39.968 12.489 21.122 1.00 81.37 140 GLN B CA 1
ATOM 2648 C C . GLN B 1 140 ? 39.248 13.830 21.140 1.00 86.62 140 GLN B C 1
ATOM 2649 O O . GLN B 1 140 ? 39.589 14.704 20.345 1.00 97.20 140 GLN B O 1
ATOM 2651 N N . ALA B 1 141 ? 38.260 13.975 22.021 1.00 84.09 141 ALA B N 1
ATOM 2652 C CA . ALA B 1 141 ? 37.332 15.122 22.052 1.00 83.70 141 ALA B CA 1
ATOM 2653 C C . ALA B 1 141 ? 36.177 15.046 21.044 1.00 77.23 141 ALA B C 1
ATOM 2654 O O . ALA B 1 141 ? 35.285 15.895 21.055 1.00 81.06 141 ALA B O 1
ATOM 2656 N N . PHE B 1 142 ? 36.195 14.046 20.171 1.00 62.73 142 PHE B N 1
ATOM 2657 C CA . PHE B 1 142 ? 35.015 13.757 19.366 1.00 60.14 142 PHE B CA 1
ATOM 2658 C C . PHE B 1 142 ? 34.153 12.789 20.159 1.00 61.10 142 PHE B C 1
ATOM 2659 O O . PHE B 1 142 ? 34.661 11.785 20.656 1.00 60.43 142 PHE B O 1
ATOM 2667 N N . HIS B 1 143 ? 32.862 13.074 20.299 1.00 58.84 143 HIS B N 1
ATOM 2668 C CA . HIS B 1 143 ? 32.009 12.105 20.981 1.00 53.98 143 HIS B CA 1
ATOM 2669 C C . HIS B 1 143 ? 31.515 11.042 20.013 1.00 51.34 143 HIS B C 1
ATOM 2670 O O . HIS B 1 143 ? 30.643 11.282 19.173 1.00 49.86 143 HIS B O 1
ATOM 2677 N N . ASP B 1 144 ? 32.113 9.865 20.152 1.00 47.35 144 ASP B N 1
ATOM 2678 C CA . ASP B 1 144 ? 31.803 8.687 19.372 1.00 43.29 144 ASP B CA 1
ATOM 2679 C C . ASP B 1 144 ? 30.469 8.054 19.829 1.00 43.70 144 ASP B C 1
ATOM 2680 O O . ASP B 1 144 ? 30.393 7.462 20.898 1.00 45.89 144 ASP B O 1
ATOM 2685 N N . THR B 1 145 ? 29.447 8.168 18.986 1.00 39.38 145 THR B N 1
ATOM 2686 C CA . THR B 1 145 ? 28.091 7.683 19.272 1.00 42.77 145 THR B CA 1
ATOM 2687 C C . THR B 1 145 ? 27.698 6.433 18.474 1.00 37.56 145 THR B C 1
ATOM 2688 O O . THR B 1 145 ? 26.516 6.066 18.429 1.00 35.25 145 THR B O 1
ATOM 2692 N N . ARG B 1 146 ? 28.680 5.791 17.843 1.00 36.84 146 ARG B N 1
ATOM 2693 C CA . ARG B 1 146 ? 28.439 4.565 17.095 1.00 36.77 146 ARG B CA 1
ATOM 2694 C C . ARG B 1 146 ? 27.885 3.470 18.013 1.00 41.02 146 ARG B C 1
ATOM 2695 O O . ARG B 1 146 ? 28.353 3.301 19.136 1.00 38.74 146 ARG B O 1
ATOM 2703 N N . VAL B 1 147 ? 26.868 2.753 17.531 1.00 36.97 147 VAL B N 1
ATOM 2704 C CA . VAL B 1 147 ? 26.140 1.794 18.361 1.00 33.49 147 VAL B CA 1
ATOM 2705 C C . VAL B 1 147 ? 26.924 0.502 18.523 1.00 35.60 147 VAL B C 1
ATOM 2706 O O . VAL B 1 147 ? 27.238 -0.172 17.542 1.00 30.33 147 VAL B O 1
ATOM 2710 N N . HIS B 1 148 ? 27.262 0.171 19.766 1.00 37.02 148 HIS B N 1
ATOM 2711 C CA . HIS B 1 148 ? 28.078 -1.004 20.037 1.00 34.91 148 HIS B CA 1
ATOM 2712 C C . HIS B 1 148 ? 27.293 -2.282 20.221 1.00 33.75 148 HIS B C 1
ATOM 2713 O O . HIS B 1 148 ? 27.831 -3.378 20.061 1.00 37.80 148 HIS B O 1
ATOM 2720 N N . VAL B 1 149 ? 26.027 -2.144 20.588 1.00 33.75 149 VAL B N 1
ATOM 2721 C CA . VAL B 1 149 ? 25.225 -3.316 20.822 1.00 36.21 149 VAL B CA 1
ATOM 2722 C C . VAL B 1 149 ? 23.756 -2.976 20.659 1.00 34.85 149 VAL B C 1
ATOM 2723 O O . VAL B 1 149 ? 23.302 -1.896 21.031 1.00 35.06 149 VAL B O 1
ATOM 2727 N N . CYS B 1 150 ? 23.028 -3.895 20.049 1.00 30.57 150 CYS B N 1
ATOM 2728 C CA . CYS B 1 150 ? 21.593 -3.702 19.830 1.00 29.91 150 CYS B CA 1
ATOM 2729 C C . CYS B 1 150 ? 20.893 -4.860 20.509 1.00 30.09 150 CYS B C 1
ATOM 2730 O O . CYS B 1 150 ? 21.103 -6.030 20.135 1.00 34.51 150 CYS B O 1
ATOM 2733 N N . LEU B 1 151 ? 20.099 -4.533 21.532 1.00 36.71 151 LEU B N 1
ATOM 2734 C CA . LEU B 1 151 ? 19.230 -5.505 22.173 1.00 33.50 151 LEU B CA 1
ATOM 2735 C C . LEU B 1 151 ? 17.910 -5.552 21.393 1.00 29.88 151 LEU B C 1
ATOM 2736 O O . LEU B 1 151 ? 17.161 -4.583 21.381 1.00 34.81 151 LEU B O 1
ATOM 2741 N N . TYR B 1 152 ? 17.642 -6.675 20.739 1.00 38.74 152 TYR B N 1
ATOM 2742 C CA . TYR B 1 152 ? 16.423 -6.818 19.940 1.00 35.96 152 TYR B CA 1
ATOM 2743 C C . TYR B 1 152 ? 15.372 -7.569 20.758 1.00 33.81 152 TYR B C 1
ATOM 2744 O O . TYR B 1 152 ? 15.554 -8.749 21.060 1.00 34.13 152 TYR B O 1
ATOM 2753 N N . PHE B 1 153 ? 14.287 -6.886 21.099 1.00 32.48 153 PHE B N 1
ATOM 2754 C CA . PHE B 1 153 ? 13.280 -7.412 22.037 1.00 37.90 153 PHE B CA 1
ATOM 2755 C C . PHE B 1 153 ? 12.207 -8.229 21.330 1.00 42.20 153 PHE B C 1
ATOM 2756 O O . PHE B 1 153 ? 11.427 -7.694 20.561 1.00 40.79 153 PHE B O 1
ATOM 2764 N N . ILE B 1 154 ? 12.204 -9.530 21.583 1.00 44.02 154 ILE B N 1
ATOM 2765 C CA . ILE B 1 154 ? 11.232 -10.462 21.025 1.00 38.89 154 ILE B CA 1
ATOM 2766 C C . ILE B 1 154 ? 10.053 -10.616 21.999 1.00 44.55 154 ILE B C 1
ATOM 2767 O O . ILE B 1 154 ? 10.266 -10.850 23.172 1.00 41.45 154 ILE B O 1
ATOM 2772 N N . ALA B 1 155 ? 8.820 -10.485 21.516 1.00 40.37 155 ALA B N 1
ATOM 2773 C CA . ALA B 1 155 ? 7.657 -10.585 22.390 1.00 40.99 155 ALA B CA 1
ATOM 2774 C C . ALA B 1 155 ? 7.461 -12.027 22.861 1.00 50.31 155 ALA B C 1
ATOM 2775 O O . ALA B 1 155 ? 7.727 -12.961 22.099 1.00 49.01 155 ALA B O 1
ATOM 2777 N N . PRO B 1 156 ? 7.020 -12.219 24.133 1.00 47.00 156 PRO B N 1
ATOM 2778 C CA . PRO B 1 156 ? 6.898 -13.583 24.656 1.00 47.77 156 PRO B CA 1
ATOM 2779 C C . PRO B 1 156 ? 5.576 -14.242 24.284 1.00 51.10 156 PRO B C 1
ATOM 2780 O O . PRO B 1 156 ? 4.737 -14.501 25.169 1.00 53.99 156 PRO B O 1
ATOM 2784 N N . THR B 1 157 ? 5.380 -14.513 22.999 1.00 51.18 157 THR B N 1
ATOM 2785 C CA . THR B 1 157 ? 4.176 -15.215 22.534 1.00 54.87 157 THR B CA 1
ATOM 2786 C C . THR B 1 157 ? 4.246 -16.685 22.938 1.00 78.51 157 THR B C 1
ATOM 2787 O O . THR B 1 157 ? 3.224 -17.339 23.132 1.00 78.48 157 THR B O 1
ATOM 2791 N N . GLY B 1 158 ? 5.466 -17.203 23.056 1.00 81.48 158 GLY B N 1
ATOM 2792 C CA . GLY B 1 158 ? 5.670 -18.593 23.420 1.00 82.58 158 GLY B CA 1
ATOM 2793 C C . GLY B 1 158 ? 5.635 -19.522 22.220 1.00 81.40 158 GLY B C 1
ATOM 2794 O O . GLY B 1 158 ? 5.773 -20.733 22.372 1.00 88.11 158 GLY B O 1
ATOM 2795 N N . HIS B 1 159 ? 5.438 -18.951 21.032 1.00 75.95 159 HIS B N 1
ATOM 2796 C CA . HIS B 1 159 ? 5.448 -19.706 19.784 1.00 74.95 159 HIS B CA 1
ATOM 2797 C C . HIS B 1 159 ? 6.838 -19.682 19.159 1.00 77.16 159 HIS B C 1
ATOM 2798 O O . HIS B 1 159 ? 7.655 -20.571 19.395 1.00 77.38 159 HIS B O 1
ATOM 2800 N N . SER B 1 160 ? 7.104 -18.655 18.359 1.00 76.56 160 SER B N 1
ATOM 2801 C CA . SER B 1 160 ? 8.418 -18.495 17.760 1.00 77.51 160 SER B CA 1
ATOM 2802 C C . SER B 1 160 ? 8.664 -17.055 17.312 1.00 77.23 160 SER B C 1
ATOM 2803 O O . SER B 1 160 ? 7.933 -16.141 17.693 1.00 81.50 160 SER B O 1
ATOM 2806 N N . LEU B 1 161 ? 9.709 -16.869 16.513 1.00 71.28 161 LEU B N 1
ATOM 2807 C CA . LEU B 1 161 ? 10.064 -15.571 15.950 1.00 65.57 161 LEU B CA 1
ATOM 2808 C C . LEU B 1 161 ? 9.052 -15.137 14.915 1.00 62.77 161 LEU B C 1
ATOM 2809 O O . LEU B 1 161 ? 8.759 -15.894 13.996 1.00 68.91 161 LEU B O 1
ATOM 2814 N N . LYS B 1 162 ? 8.546 -13.914 15.030 1.00 55.31 162 LYS B N 1
ATOM 2815 C CA . LYS B 1 162 ? 7.689 -13.361 13.987 1.00 52.04 162 LYS B CA 1
ATOM 2816 C C . LYS B 1 162 ? 8.503 -13.118 12.719 1.00 49.40 162 LYS B C 1
ATOM 2817 O O . LYS B 1 162 ? 9.692 -12.824 12.786 1.00 49.35 162 LYS B O 1
ATOM 2823 N N . SER B 1 163 ? 7.856 -13.220 11.564 1.00 53.66 163 SER B N 1
ATOM 2824 C CA . SER B 1 163 ? 8.543 -12.973 10.296 1.00 54.46 163 SER B CA 1
ATOM 2825 C C . SER B 1 163 ? 9.211 -11.588 10.289 1.00 50.15 163 SER B C 1
ATOM 2826 O O . SER B 1 163 ? 10.346 -11.414 9.816 1.00 49.70 163 SER B O 1
ATOM 2829 N N . ILE B 1 164 ? 8.522 -10.614 10.876 1.00 52.02 164 ILE B N 1
ATOM 2830 C CA . ILE B 1 164 ? 9.027 -9.251 10.992 1.00 50.86 164 ILE B CA 1
ATOM 2831 C C . ILE B 1 164 ? 10.373 -9.175 11.753 1.00 47.56 164 ILE B C 1
ATOM 2832 O O . ILE B 1 164 ? 11.259 -8.389 11.405 1.00 40.83 164 ILE B O 1
ATOM 2837 N N . ASP B 1 165 ? 10.532 -10.020 12.764 1.00 43.72 165 ASP B N 1
ATOM 2838 C CA . ASP B 1 165 ? 11.733 -10.013 13.593 1.00 42.26 165 ASP B CA 1
ATOM 2839 C C . ASP B 1 165 ? 12.905 -10.642 12.852 1.00 40.58 165 ASP B C 1
ATOM 2840 O O . ASP B 1 165 ? 14.042 -10.216 13.012 1.00 37.76 165 ASP B O 1
ATOM 2845 N N . LEU B 1 166 ? 12.614 -11.658 12.046 1.00 48.07 166 LEU B N 1
ATOM 2846 C CA . LEU B 1 166 ? 13.619 -12.270 11.180 1.00 47.50 166 LEU B CA 1
ATOM 2847 C C . LEU B 1 166 ? 14.181 -11.270 10.162 1.00 46.00 166 LEU B C 1
ATOM 2848 O O . LEU B 1 166 ? 15.396 -11.162 9.984 1.00 43.90 166 LEU B O 1
ATOM 2853 N N . VAL B 1 167 ? 13.297 -10.527 9.512 1.00 43.79 167 VAL B N 1
ATOM 2854 C CA . VAL B 1 167 ? 13.716 -9.519 8.540 1.00 45.87 167 VAL B CA 1
ATOM 2855 C C . VAL B 1 167 ? 14.562 -8.421 9.198 1.00 43.47 167 VAL B C 1
ATOM 2856 O O . VAL B 1 167 ? 15.635 -8.043 8.690 1.00 40.85 167 VAL B O 1
ATOM 2860 N N . ALA B 1 168 ? 14.076 -7.918 10.327 1.00 42.92 168 ALA B N 1
ATOM 2861 C CA . ALA B 1 168 ? 14.756 -6.878 11.101 1.00 41.99 168 ALA B CA 1
ATOM 2862 C C . ALA B 1 168 ? 16.155 -7.284 11.506 1.00 40.92 168 ALA B C 1
ATOM 2863 O O . ALA B 1 168 ? 17.105 -6.528 11.295 1.00 42.33 168 ALA B O 1
ATOM 2865 N N . MET B 1 169 ? 16.300 -8.480 12.067 1.00 36.11 169 MET B N 1
ATOM 2866 C CA . MET B 1 169 ? 17.613 -8.901 12.540 1.00 35.40 169 MET B CA 1
ATOM 2867 C C . MET B 1 169 ? 18.538 -9.191 11.365 1.00 39.09 169 MET B C 1
ATOM 2868 O O . MET B 1 169 ? 19.741 -8.992 11.460 1.00 37.80 169 MET B O 1
ATOM 2873 N N . LYS B 1 170 ? 17.974 -9.666 10.256 1.00 42.28 170 LYS B N 1
ATOM 2874 C CA . LYS B 1 170 ? 18.758 -9.842 9.030 1.00 42.37 170 LYS B CA 1
ATOM 2875 C C . LYS B 1 170 ? 19.304 -8.518 8.482 1.00 37.78 170 LYS B C 1
ATOM 2876 O O . LYS B 1 170 ? 20.442 -8.457 8.039 1.00 39.39 170 LYS B O 1
ATOM 2882 N N . LYS B 1 171 ? 18.492 -7.465 8.493 1.00 39.52 171 LYS B N 1
ATOM 2883 C CA . LYS B 1 171 ? 18.921 -6.147 8.015 1.00 39.49 171 LYS B CA 1
ATOM 2884 C C . LYS B 1 171 ? 19.955 -5.510 8.955 1.00 44.73 171 LYS B C 1
ATOM 2885 O O . LYS B 1 171 ? 20.747 -4.668 8.536 1.00 38.26 171 LYS B O 1
ATOM 2891 N N . LEU B 1 172 ? 19.931 -5.889 10.230 1.00 36.13 172 LEU B N 1
ATOM 2892 C CA . LEU B 1 172 ? 20.810 -5.270 11.229 1.00 36.61 172 LEU B CA 1
ATOM 2893 C C . LEU B 1 172 ? 22.143 -5.969 11.365 1.00 35.41 172 LEU B C 1
ATOM 2894 O O . LEU B 1 172 ? 23.101 -5.387 11.894 1.00 37.35 172 LEU B O 1
ATOM 2899 N N . GLU B 1 173 ? 22.189 -7.231 10.944 1.00 38.65 173 GLU B N 1
ATOM 2900 C CA . GLU B 1 173 ? 23.295 -8.121 11.290 1.00 39.78 173 GLU B CA 1
ATOM 2901 C C . GLU B 1 173 ? 24.679 -7.565 10.925 1.00 42.57 173 GLU B C 1
ATOM 2902 O O . GLU B 1 173 ? 25.632 -7.762 11.678 1.00 44.26 173 GLU B O 1
ATOM 2908 N N . ASN B 1 174 ? 24.789 -6.874 9.791 1.00 36.34 174 ASN B N 1
ATOM 2909 C CA . ASN B 1 174 ? 26.077 -6.285 9.393 1.00 39.33 174 ASN B CA 1
ATOM 2910 C C . ASN B 1 174 ? 26.189 -4.795 9.701 1.00 40.00 174 ASN B C 1
ATOM 2911 O O . ASN B 1 174 ? 27.057 -4.100 9.157 1.00 42.77 174 ASN B O 1
ATOM 2916 N N . LYS B 1 175 ? 25.306 -4.308 10.576 1.00 33.90 175 LYS B N 1
ATOM 2917 C CA . LYS B 1 175 ? 25.313 -2.900 10.947 1.00 31.17 175 LYS B CA 1
ATOM 2918 C C . LYS B 1 175 ? 25.655 -2.683 12.411 1.00 34.48 175 LYS B C 1
ATOM 2919 O O . LYS B 1 175 ? 26.126 -1.602 12.783 1.00 33.93 175 LYS B O 1
ATOM 2925 N N . VAL B 1 176 ? 25.415 -3.713 13.222 1.00 32.41 176 VAL B N 1
ATOM 2926 C CA . VAL B 1 176 ? 25.462 -3.609 14.698 1.00 30.73 176 VAL B CA 1
ATOM 2927 C C . VAL B 1 176 ? 25.549 -5.015 15.285 1.00 31.37 176 VAL B C 1
ATOM 2928 O O . VAL B 1 176 ? 25.102 -6.005 14.673 1.00 31.16 176 VAL B O 1
ATOM 2932 N N . ASN B 1 177 ? 26.181 -5.125 16.447 1.00 30.52 177 ASN B N 1
ATOM 2933 C CA . ASN B 1 177 ? 26.178 -6.384 17.181 1.00 31.36 177 ASN B CA 1
ATOM 2934 C C . ASN B 1 177 ? 24.777 -6.660 17.757 1.00 37.14 177 ASN B C 1
ATOM 2935 O O . ASN B 1 177 ? 24.383 -6.077 18.775 1.00 34.80 177 ASN B O 1
ATOM 2940 N N . VAL B 1 178 ? 24.041 -7.566 17.134 1.00 33.41 178 VAL B N 1
ATOM 2941 C CA . VAL B 1 178 ? 22.679 -7.839 17.598 1.00 34.30 178 VAL B CA 1
ATOM 2942 C C . VAL B 1 178 ? 22.624 -8.935 18.659 1.00 36.66 178 VAL B C 1
ATOM 2943 O O . VAL B 1 178 ? 23.121 -10.046 18.428 1.00 35.13 178 VAL B O 1
ATOM 2947 N N . ILE B 1 179 ? 22.000 -8.626 19.810 1.00 33.95 179 ILE B N 1
ATOM 2948 C CA . ILE B 1 179 ? 21.702 -9.625 20.817 1.00 34.18 179 ILE B CA 1
ATOM 2949 C C . ILE B 1 179 ? 20.178 -9.736 21.026 1.00 38.44 179 ILE B C 1
ATOM 2950 O O . ILE B 1 179 ? 19.543 -8.843 21.561 1.00 35.37 179 ILE B O 1
ATOM 2955 N N . PRO B 1 180 ? 19.585 -10.832 20.570 1.00 38.39 180 PRO B N 1
ATOM 2956 C CA . PRO B 1 180 ? 18.140 -10.986 20.742 1.00 36.33 180 PRO B CA 1
ATOM 2957 C C . PRO B 1 180 ? 17.829 -11.295 22.215 1.00 35.99 180 PRO B C 1
ATOM 2958 O O . PRO B 1 180 ? 18.569 -12.066 22.862 1.00 34.65 180 PRO B O 1
ATOM 2962 N N . VAL B 1 181 ? 16.776 -10.676 22.745 1.00 36.25 181 VAL B N 1
ATOM 2963 C CA . VAL B 1 181 ? 16.303 -10.998 24.092 1.00 35.21 181 VAL B CA 1
ATOM 2964 C C . VAL B 1 181 ? 14.808 -11.300 24.047 1.00 40.38 181 VAL B C 1
ATOM 2965 O O . VAL B 1 181 ? 14.078 -10.760 23.200 1.00 35.26 181 VAL B O 1
ATOM 2969 N N . ILE B 1 182 ? 14.369 -12.177 24.951 1.00 40.86 182 ILE B N 1
ATOM 2970 C CA . ILE B 1 182 ? 12.955 -12.487 25.116 1.00 40.01 182 ILE B CA 1
ATOM 2971 C C . ILE B 1 182 ? 12.443 -11.586 26.208 1.00 39.05 182 ILE B C 1
ATOM 2972 O O . ILE B 1 182 ? 12.810 -11.733 27.373 1.00 40.20 182 ILE B O 1
ATOM 2977 N N . ALA B 1 183 ? 11.639 -10.620 25.805 1.00 39.38 183 ALA B N 1
ATOM 2978 C CA . ALA B 1 183 ? 11.085 -9.612 26.694 1.00 38.27 183 ALA B CA 1
ATOM 2979 C C . ALA B 1 183 ? 10.089 -10.217 27.703 1.00 35.20 183 ALA B C 1
ATOM 2980 O O . ALA B 1 183 ? 9.435 -11.221 27.414 1.00 34.57 183 ALA B O 1
ATOM 2982 N N . LYS B 1 184 ? 9.967 -9.567 28.858 1.00 35.56 184 LYS B N 1
ATOM 2983 C CA . LYS B 1 184 ? 9.024 -9.966 29.910 1.00 34.94 184 LYS B CA 1
ATOM 2984 C C . LYS B 1 184 ? 9.001 -11.479 30.067 1.00 40.20 184 LYS B C 1
ATOM 2985 O O . LYS B 1 184 ? 7.941 -12.101 29.954 1.00 42.74 184 LYS B O 1
ATOM 2991 N N . SER B 1 185 ? 10.160 -12.081 30.297 1.00 37.03 185 SER B N 1
ATOM 2992 C CA . SER B 1 185 ? 10.242 -13.538 30.305 1.00 43.31 185 SER B CA 1
ATOM 2993 C C . SER B 1 185 ? 9.568 -14.175 31.534 1.00 44.81 185 SER B C 1
ATOM 2994 O O . SER B 1 185 ? 9.391 -15.395 31.602 1.00 47.57 185 SER B O 1
ATOM 2997 N N . ASP B 1 186 ? 9.173 -13.357 32.497 1.00 39.18 186 ASP B N 1
ATOM 2998 C CA . ASP B 1 186 ? 8.304 -13.862 33.566 1.00 45.02 186 ASP B CA 1
ATOM 2999 C C . ASP B 1 186 ? 6.905 -14.270 33.046 1.00 48.21 186 ASP B C 1
ATOM 3000 O O . ASP B 1 186 ? 6.097 -14.778 33.809 1.00 58.27 186 ASP B O 1
ATOM 3005 N N . THR B 1 187 ? 6.647 -14.036 31.759 1.00 44.69 187 THR B N 1
ATOM 3006 C CA . THR B 1 187 ? 5.393 -14.378 31.057 1.00 48.89 187 THR B CA 1
ATOM 3007 C C . THR B 1 187 ? 5.373 -15.858 30.696 1.00 49.15 187 THR B C 1
ATOM 3008 O O . THR B 1 187 ? 4.333 -16.424 30.341 1.00 46.16 187 THR B O 1
ATOM 3012 N N . ILE B 1 188 ? 6.541 -16.485 30.759 1.00 41.21 188 ILE B N 1
ATOM 3013 C CA . ILE B 1 188 ? 6.697 -17.803 30.185 1.00 41.27 188 ILE B CA 1
ATOM 3014 C C . ILE B 1 188 ? 7.126 -18.819 31.235 1.00 42.33 188 ILE B C 1
ATOM 3015 O O . ILE B 1 188 ? 8.031 -18.544 32.028 1.00 45.53 188 ILE B O 1
ATOM 3020 N N . THR B 1 189 ? 6.510 -19.997 31.247 1.00 45.29 189 THR B N 1
ATOM 3021 C CA . THR B 1 189 ? 6.932 -21.032 32.196 1.00 48.52 189 THR B CA 1
ATOM 3022 C C . THR B 1 189 ? 8.254 -21.660 31.758 1.00 52.14 189 THR B C 1
ATOM 3023 O O . THR B 1 189 ? 8.650 -21.539 30.588 1.00 46.32 189 THR B O 1
ATOM 3027 N N . LYS B 1 190 ? 8.924 -22.343 32.683 1.00 50.63 190 LYS B N 1
ATOM 3028 C CA . LYS B 1 190 ? 10.263 -22.882 32.418 1.00 56.74 190 LYS B CA 1
ATOM 3029 C C . LYS B 1 190 ? 10.285 -23.841 31.227 1.00 59.85 190 LYS B C 1
ATOM 3030 O O . LYS B 1 190 ? 11.186 -23.771 30.397 1.00 57.35 190 LYS B O 1
ATOM 3032 N N . SER B 1 191 ? 9.294 -24.727 31.142 1.00 65.97 191 SER B N 1
ATOM 3033 C CA . SER B 1 191 ? 9.199 -25.651 30.010 1.00 67.10 191 SER B CA 1
ATOM 3034 C C . SER B 1 191 ? 8.853 -24.940 28.698 1.00 63.91 191 SER B C 1
ATOM 3035 O O . SER B 1 191 ? 9.441 -25.241 27.657 1.00 65.48 191 SER B O 1
ATOM 3038 N N . GLU B 1 192 ? 7.914 -23.995 28.741 1.00 57.18 192 GLU B N 1
ATOM 3039 C CA . GLU B 1 192 ? 7.631 -23.169 27.564 1.00 59.32 192 GLU B CA 1
ATOM 3040 C C . GLU B 1 192 ? 8.869 -22.387 27.078 1.00 56.20 192 GLU B C 1
ATOM 3041 O O . GLU B 1 192 ? 9.053 -22.171 25.876 1.00 59.67 192 GLU B O 1
ATOM 3047 N N . LEU B 1 193 ? 9.718 -21.967 28.008 1.00 51.55 193 LEU B N 1
ATOM 3048 C CA . LEU B 1 193 ? 10.852 -21.113 27.650 1.00 52.57 193 LEU B CA 1
ATOM 3049 C C . LEU B 1 193 ? 11.924 -21.899 26.918 1.00 52.77 193 LEU B C 1
ATOM 3050 O O . LEU B 1 193 ? 12.453 -21.435 25.904 1.00 54.28 193 LEU B O 1
ATOM 3055 N N . GLN B 1 194 ? 12.237 -23.086 27.430 1.00 57.67 194 GLN B N 1
ATOM 3056 C CA . GLN B 1 194 ? 13.217 -23.964 26.790 1.00 57.96 194 GLN B CA 1
ATOM 3057 C C . GLN B 1 194 ? 12.839 -24.234 25.330 1.00 56.97 194 GLN B C 1
ATOM 3058 O O . GLN B 1 194 ? 13.686 -24.163 24.442 1.00 56.70 194 GLN B O 1
ATOM 3060 N N . LYS B 1 195 ? 11.558 -24.507 25.082 1.00 58.91 195 LYS B N 1
ATOM 3061 C CA . LYS B 1 195 ? 11.072 -24.727 23.723 1.00 56.29 195 LYS B CA 1
ATOM 3062 C C . LYS B 1 195 ? 11.136 -23.440 22.874 1.00 56.61 195 LYS B C 1
ATOM 3063 O O . LYS B 1 195 ? 11.608 -23.452 21.726 1.00 61.71 195 LYS B O 1
ATOM 3065 N N . PHE B 1 196 ? 10.707 -22.328 23.462 1.00 47.32 196 PHE B N 1
ATOM 3066 C CA . PHE B 1 196 ? 10.689 -21.033 22.799 1.00 42.14 196 PHE B CA 1
ATOM 3067 C C . PHE B 1 196 ? 12.102 -20.590 22.378 1.00 50.23 196 PHE B C 1
ATOM 3068 O O . PHE B 1 196 ? 12.297 -20.122 21.259 1.00 48.75 196 PHE B O 1
ATOM 3076 N N . LYS B 1 197 ? 13.072 -20.742 23.278 1.00 52.41 197 LYS B N 1
ATOM 3077 C CA . LYS B 1 197 ? 14.467 -20.397 23.011 1.00 51.83 197 LYS B CA 1
ATOM 3078 C C . LYS B 1 197 ? 15.009 -21.244 21.862 1.00 52.35 197 LYS B C 1
ATOM 3079 O O . LYS B 1 197 ? 15.655 -20.735 20.949 1.00 51.56 197 LYS B O 1
ATOM 3085 N N . ALA B 1 198 ? 14.748 -22.547 21.921 1.00 53.05 198 ALA B N 1
ATOM 3086 C CA . ALA B 1 198 ? 15.156 -23.447 20.854 1.00 52.94 198 ALA B CA 1
ATOM 3087 C C . ALA B 1 198 ? 14.615 -23.019 19.480 1.00 58.93 198 ALA B C 1
ATOM 3088 O O . ALA B 1 198 ? 15.388 -22.907 18.524 1.00 62.01 198 ALA B O 1
ATOM 3090 N N . ARG B 1 199 ? 13.308 -22.765 19.378 1.00 57.17 199 ARG B N 1
ATOM 3091 C CA . ARG B 1 199 ? 12.702 -22.412 18.084 1.00 56.23 199 ARG B CA 1
ATOM 3092 C C . ARG B 1 199 ? 13.265 -21.112 17.525 1.00 52.72 199 ARG B C 1
ATOM 3093 O O . ARG B 1 199 ? 13.467 -20.972 16.321 1.00 56.03 199 ARG B O 1
ATOM 3101 N N . ILE B 1 200 ? 13.508 -20.161 18.412 1.00 48.39 200 ILE B N 1
ATOM 3102 C CA . ILE B 1 200 ? 14.097 -18.904 18.019 1.00 49.59 200 ILE B CA 1
ATOM 3103 C C . ILE B 1 200 ? 15.496 -19.165 17.463 1.00 50.73 200 ILE B C 1
ATOM 3104 O O . ILE B 1 200 ? 15.851 -18.654 16.397 1.00 49.57 200 ILE B O 1
ATOM 3109 N N . LEU B 1 201 ? 16.284 -19.978 18.164 1.00 53.00 201 LEU B N 1
ATOM 3110 C CA . LEU B 1 201 ? 17.651 -20.250 17.707 1.00 54.95 201 LEU B CA 1
ATOM 3111 C C . LEU B 1 201 ? 17.613 -20.986 16.384 1.00 56.50 201 LEU B C 1
ATOM 3112 O O . LEU B 1 201 ? 18.419 -20.729 15.493 1.00 62.65 201 LEU B O 1
ATOM 3117 N N . SER B 1 202 ? 16.669 -21.913 16.266 1.00 52.29 202 SER B N 1
ATOM 3118 C CA . SER B 1 202 ? 16.525 -22.712 15.058 1.00 59.34 202 SER B CA 1
ATOM 3119 C C . SER B 1 202 ? 16.308 -21.820 13.846 1.00 64.89 202 SER B C 1
ATOM 3120 O O . SER B 1 202 ? 16.904 -22.031 12.788 1.00 70.92 202 SER B O 1
ATOM 3123 N N . GLU B 1 203 ? 15.466 -20.808 14.022 1.00 62.63 203 GLU B N 1
ATOM 3124 C CA . GLU B 1 203 ? 15.112 -19.891 12.950 1.00 61.30 203 GLU B CA 1
ATOM 3125 C C . GLU B 1 203 ? 16.251 -18.945 12.606 1.00 58.78 203 GLU B C 1
ATOM 3126 O O . GLU B 1 203 ? 16.468 -18.618 11.432 1.00 60.60 203 GLU B O 1
ATOM 3132 N N . ILE B 1 204 ? 16.962 -18.480 13.627 1.00 51.76 204 ILE B N 1
ATOM 3133 C CA . ILE B 1 204 ? 18.117 -17.633 13.394 1.00 54.68 204 ILE B CA 1
ATOM 3134 C C . ILE B 1 204 ? 19.165 -18.406 12.583 1.00 53.96 204 ILE B C 1
ATOM 3135 O O . ILE B 1 204 ? 19.735 -17.878 11.641 1.00 59.39 204 ILE B O 1
ATOM 3140 N N . GLN B 1 205 ? 19.385 -19.665 12.943 1.00 53.39 205 GLN B N 1
ATOM 3141 C CA . GLN B 1 205 ? 20.357 -20.497 12.253 1.00 54.62 205 GLN B CA 1
ATOM 3142 C C . GLN B 1 205 ? 19.861 -20.825 10.848 1.00 63.02 205 GLN B C 1
ATOM 3143 O O . GLN B 1 205 ? 20.601 -20.715 9.876 1.00 68.26 205 GLN B O 1
ATOM 3145 N N . SER B 1 206 ? 18.596 -21.211 10.751 1.00 64.02 206 SER B N 1
ATOM 3146 C CA . SER B 1 206 ? 17.974 -21.530 9.472 1.00 65.86 206 SER B CA 1
ATOM 3147 C C . SER B 1 206 ? 18.009 -20.351 8.492 1.00 65.78 206 SER B C 1
ATOM 3148 O O . SER B 1 206 ? 18.308 -20.536 7.307 1.00 73.72 206 SER B O 1
ATOM 3151 N N . ASN B 1 207 ? 17.725 -19.145 8.980 1.00 64.86 207 ASN B N 1
ATOM 3152 C CA . ASN B 1 207 ? 17.754 -17.958 8.125 1.00 61.32 207 ASN B CA 1
ATOM 3153 C C . ASN B 1 207 ? 19.128 -17.297 8.026 1.00 61.63 207 ASN B C 1
ATOM 3154 O O . ASN B 1 207 ? 19.250 -16.185 7.505 1.00 56.59 207 ASN B O 1
ATOM 3159 N N . GLU B 1 208 ? 20.142 -17.985 8.547 1.00 59.44 208 GLU B N 1
ATOM 3160 C CA . GLU B 1 208 ? 21.535 -17.539 8.499 1.00 61.84 208 GLU B CA 1
ATOM 3161 C C . GLU B 1 208 ? 21.716 -16.107 9.000 1.00 61.75 208 GLU B C 1
ATOM 3162 O O . GLU B 1 208 ? 22.337 -15.282 8.344 1.00 63.42 208 GLU B O 1
ATOM 3168 N N . ILE B 1 209 ? 21.156 -15.813 10.170 1.00 57.40 209 ILE B N 1
ATOM 3169 C CA . ILE B 1 209 ? 21.250 -14.477 10.727 1.00 52.38 209 ILE B CA 1
ATOM 3170 C C . ILE B 1 209 ? 22.455 -14.403 11.662 1.00 53.80 209 ILE B C 1
ATOM 3171 O O . ILE B 1 209 ? 22.582 -15.198 12.595 1.00 57.29 209 ILE B O 1
ATOM 3176 N N . GLY B 1 210 ? 23.357 -13.465 11.386 1.00 50.13 210 GLY B N 1
ATOM 3177 C CA . GLY B 1 210 ? 24.600 -13.349 12.131 1.00 57.05 210 GLY B CA 1
ATOM 3178 C C . GLY B 1 210 ? 24.509 -12.557 13.434 1.00 51.75 210 GLY B C 1
ATOM 3179 O O . GLY B 1 210 ? 25.017 -11.436 13.526 1.00 52.11 210 GLY B O 1
ATOM 3180 N N . ILE B 1 211 ? 23.889 -13.137 14.452 1.00 46.76 211 ILE B N 1
ATOM 3181 C CA . ILE B 1 211 ? 23.804 -12.447 15.748 1.00 44.41 211 ILE B CA 1
ATOM 3182 C C . ILE B 1 211 ? 25.157 -12.438 16.447 1.00 52.15 211 ILE B C 1
ATOM 3183 O O . ILE B 1 211 ? 26.064 -13.189 16.087 1.00 49.12 211 ILE B O 1
ATOM 3188 N N . TYR B 1 212 ? 25.303 -11.581 17.443 1.00 45.29 212 TYR B N 1
ATOM 3189 C CA . TYR B 1 212 ? 26.585 -11.478 18.119 1.00 53.66 212 TYR B CA 1
ATOM 3190 C C . TYR B 1 212 ? 26.834 -12.687 19.025 1.00 50.06 212 TYR B C 1
ATOM 3191 O O . TYR B 1 212 ? 25.899 -13.247 19.574 1.00 47.87 212 TYR B O 1
ATOM 3200 N N . GLN B 1 213 ? 28.094 -13.101 19.144 1.00 51.20 213 GLN B N 1
ATOM 3201 C CA . GLN B 1 213 ? 28.507 -14.129 20.113 1.00 60.94 213 GLN B CA 1
ATOM 3202 C C . GLN B 1 213 ? 29.665 -13.584 20.937 1.00 58.80 213 GLN B C 1
ATOM 3203 O O . GLN B 1 213 ? 30.541 -12.925 20.396 1.00 56.10 213 GLN B O 1
ATOM 3209 N N . PHE B 1 214 ? 29.663 -13.855 22.241 1.00 55.24 214 PHE B N 1
ATOM 3210 C CA . PHE B 1 214 ? 30.716 -13.359 23.118 1.00 56.99 214 PHE B CA 1
ATOM 3211 C C . PHE B 1 214 ? 32.006 -14.152 22.898 1.00 61.45 214 PHE B C 1
ATOM 3212 O O . PHE B 1 214 ? 31.959 -15.353 22.670 1.00 63.30 214 PHE B O 1
ATOM 3220 N N . PRO B 1 215 ? 33.157 -13.465 22.937 1.00 65.60 215 PRO B N 1
ATOM 3221 C CA . PRO B 1 215 ? 34.437 -14.104 22.605 1.00 70.54 215 PRO B CA 1
ATOM 3222 C C . PRO B 1 215 ? 34.816 -15.207 23.586 1.00 71.22 215 PRO B C 1
ATOM 3223 O O . PRO B 1 215 ? 34.725 -15.020 24.794 1.00 70.77 215 PRO B O 1
ATOM 3227 N N . THR B 1 216 ? 35.244 -16.347 23.061 1.00 74.54 216 THR B N 1
ATOM 3228 C CA . THR B 1 216 ? 35.607 -17.485 23.898 1.00 82.73 216 THR B CA 1
ATOM 3229 C C . THR B 1 216 ? 37.091 -17.898 23.756 1.00 92.96 216 THR B C 1
ATOM 3230 O O . THR B 1 216 ? 37.485 -19.010 24.123 1.00 95.53 216 THR B O 1
ATOM 3234 N N . ASP B 1 217 ? 37.909 -16.983 23.246 1.00 94.59 217 ASP B N 1
ATOM 3235 C CA . ASP B 1 217 ? 39.313 -17.262 22.948 1.00 101.88 217 ASP B CA 1
ATOM 3236 C C . ASP B 1 217 ? 40.241 -17.124 24.166 1.00 104.20 217 ASP B C 1
ATOM 3237 O O . ASP B 1 217 ? 41.013 -18.038 24.470 1.00 107.92 217 ASP B O 1
ATOM 3242 N N . ASP B 1 218 ? 40.167 -15.987 24.857 1.00 101.85 218 ASP B N 1
ATOM 3243 C CA . ASP B 1 218 ? 40.985 -15.752 26.049 1.00 106.32 218 ASP B CA 1
ATOM 3244 C C . ASP B 1 218 ? 40.538 -16.666 27.190 1.00 109.23 218 ASP B C 1
ATOM 3245 O O . ASP B 1 218 ? 39.406 -16.566 27.669 1.00 107.25 218 ASP B O 1
ATOM 3247 N N . GLU B 1 219 ? 41.435 -17.548 27.623 1.00 112.59 219 GLU B N 1
ATOM 3248 C CA . GLU B 1 219 ? 41.100 -18.623 28.562 1.00 114.35 219 GLU B CA 1
ATOM 3249 C C . GLU B 1 219 ? 40.357 -18.195 29.839 1.00 117.33 219 GLU B C 1
ATOM 3250 O O . GLU B 1 219 ? 39.727 -19.027 30.494 1.00 119.56 219 GLU B O 1
ATOM 3252 N N . ALA B 1 220 ? 40.418 -16.911 30.188 1.00 118.01 220 ALA B N 1
ATOM 3253 C CA . ALA B 1 220 ? 39.744 -16.422 31.391 1.00 120.34 220 ALA B CA 1
ATOM 3254 C C . ALA B 1 220 ? 39.221 -14.993 31.233 1.00 122.76 220 ALA B C 1
ATOM 3255 O O . ALA B 1 220 ? 40.007 -14.059 31.085 1.00 127.12 220 ALA B O 1
ATOM 3257 N N . VAL B 1 221 ? 37.899 -14.821 31.277 1.00 119.34 221 VAL B N 1
ATOM 3258 C CA . VAL B 1 221 ? 36.973 -15.933 31.484 1.00 115.92 221 VAL B CA 1
ATOM 3259 C C . VAL B 1 221 ? 36.256 -16.341 30.195 1.00 104.86 221 VAL B C 1
ATOM 3260 O O . VAL B 1 221 ? 35.270 -15.721 29.780 1.00 90.58 221 VAL B O 1
ATOM 3262 N N . SER B 1 222 ? 36.788 -17.385 29.568 1.00 100.46 222 SER B N 1
ATOM 3263 C CA . SER B 1 222 ? 36.129 -18.055 28.462 1.00 94.85 222 SER B CA 1
ATOM 3264 C C . SER B 1 222 ? 34.900 -18.775 29.001 1.00 89.87 222 SER B C 1
ATOM 3265 O O . SER B 1 222 ? 33.881 -18.882 28.320 1.00 87.21 222 SER B O 1
ATOM 3268 N N . GLU B 1 223 ? 35.013 -19.251 30.240 1.00 89.06 223 GLU B N 1
ATOM 3269 C CA . GLU B 1 223 ? 33.938 -19.963 30.923 1.00 85.20 223 GLU B CA 1
ATOM 3270 C C . GLU B 1 223 ? 32.694 -19.100 31.043 1.00 81.26 223 GLU B C 1
ATOM 3271 O O . GLU B 1 223 ? 31.618 -19.486 30.590 1.00 84.55 223 GLU B O 1
ATOM 3273 N N . THR B 1 224 ? 32.851 -17.932 31.655 1.00 73.62 224 THR B N 1
ATOM 3274 C CA . THR B 1 224 ? 31.757 -16.980 31.779 1.00 73.07 224 THR B CA 1
ATOM 3275 C C . THR B 1 224 ? 31.129 -16.692 30.411 1.00 70.68 224 THR B C 1
ATOM 3276 O O . THR B 1 224 ? 29.914 -16.771 30.244 1.00 69.68 224 THR B O 1
ATOM 3280 N N . ASN B 1 225 ? 31.967 -16.394 29.428 1.00 69.48 225 ASN B N 1
ATOM 3281 C CA . ASN B 1 225 ? 31.471 -16.018 28.111 1.00 65.75 225 ASN B CA 1
ATOM 3282 C C . ASN B 1 225 ? 30.759 -17.139 27.362 1.00 68.37 225 ASN B C 1
ATOM 3283 O O . ASN B 1 225 ? 29.733 -16.905 26.719 1.00 58.48 225 ASN B O 1
ATOM 3288 N N . SER B 1 226 ? 31.285 -18.354 27.479 1.00 72.07 226 SER B N 1
ATOM 3289 C CA . SER B 1 226 ? 30.689 -19.522 26.845 1.00 74.63 226 SER B CA 1
ATOM 3290 C C . SER B 1 226 ? 29.297 -19.837 27.387 1.00 76.76 226 SER B C 1
ATOM 3291 O O . SER B 1 226 ? 28.428 -20.300 26.645 1.00 79.37 226 SER B O 1
ATOM 3294 N N . VAL B 1 227 ? 29.093 -19.590 28.680 1.00 73.75 227 VAL B N 1
ATOM 3295 C CA . VAL B 1 227 ? 27.789 -19.792 29.303 1.00 73.28 227 VAL B CA 1
ATOM 3296 C C . VAL B 1 227 ? 26.820 -18.663 28.959 1.00 69.46 227 VAL B C 1
ATOM 3297 O O . VAL B 1 227 ? 25.605 -18.874 28.922 1.00 66.83 227 VAL B O 1
ATOM 3301 N N . MET B 1 228 ? 27.344 -17.466 28.708 1.00 63.81 228 MET B N 1
ATOM 3302 C CA . MET B 1 228 ? 26.481 -16.391 28.226 1.00 64.67 228 MET B CA 1
ATOM 3303 C C . MET B 1 228 ? 25.913 -16.789 26.876 1.00 62.32 228 MET B C 1
ATOM 3304 O O . MET B 1 228 ? 24.701 -16.736 26.670 1.00 61.25 228 MET B O 1
ATOM 3309 N N . ASN B 1 229 ? 26.791 -17.208 25.965 1.00 59.79 229 ASN B N 1
ATOM 3310 C CA . ASN B 1 229 ? 26.368 -17.643 24.635 1.00 55.61 229 ASN B CA 1
ATOM 3311 C C . ASN B 1 229 ? 25.322 -18.759 24.655 1.00 57.18 229 ASN B C 1
ATOM 3312 O O . ASN B 1 229 ? 24.379 -18.762 23.852 1.00 55.17 229 ASN B O 1
ATOM 3317 N N . GLN B 1 230 ? 25.483 -19.690 25.590 1.00 56.40 230 GLN B N 1
ATOM 3318 C CA . GLN B 1 230 ? 24.490 -20.742 25.803 1.00 64.88 230 GLN B CA 1
ATOM 3319 C C . GLN B 1 230 ? 23.085 -20.229 26.179 1.00 61.74 230 GLN B C 1
ATOM 3320 O O . GLN B 1 230 ? 22.091 -20.919 25.940 1.00 61.17 230 GLN B O 1
ATOM 3326 N N . HIS B 1 231 ? 23.009 -19.027 26.753 1.00 55.85 231 HIS B N 1
ATOM 3327 C CA . HIS B 1 231 ? 21.748 -18.491 27.248 1.00 53.20 231 HIS B CA 1
ATOM 3328 C C . HIS B 1 231 ? 21.039 -17.594 26.225 1.00 51.02 231 HIS B C 1
ATOM 3329 O O . HIS B 1 231 ? 19.864 -17.286 26.379 1.00 54.69 231 HIS B O 1
ATOM 3336 N N . ILE B 1 232 ? 21.741 -17.184 25.179 1.00 48.36 232 ILE B N 1
ATOM 3337 C CA . ILE B 1 232 ? 21.124 -16.396 24.114 1.00 54.25 232 ILE B CA 1
ATOM 3338 C C . ILE B 1 232 ? 20.040 -17.209 23.382 1.00 56.45 232 ILE B C 1
ATOM 3339 O O . ILE B 1 232 ? 20.279 -18.352 23.008 1.00 59.78 232 ILE B O 1
ATOM 3344 N N . PRO B 1 233 ? 18.838 -16.627 23.183 1.00 52.59 233 PRO B N 1
ATOM 3345 C CA . PRO B 1 233 ? 18.412 -15.255 23.501 1.00 48.83 233 PRO B CA 1
ATOM 3346 C C . PRO B 1 233 ? 18.087 -15.106 24.987 1.00 47.62 233 PRO B C 1
ATOM 3347 O O . PRO B 1 233 ? 17.444 -15.977 25.534 1.00 47.31 233 PRO B O 1
ATOM 3351 N N . PHE B 1 234 ? 18.524 -14.015 25.610 1.00 44.86 234 PHE B N 1
ATOM 3352 C CA . PHE B 1 234 ? 18.411 -13.847 27.042 1.00 45.42 234 PHE B CA 1
ATOM 3353 C C . PHE B 1 234 ? 16.957 -13.643 27.438 1.00 45.24 234 PHE B C 1
ATOM 3354 O O . PHE B 1 234 ? 16.284 -12.772 26.897 1.00 43.26 234 PHE B O 1
ATOM 3362 N N . ALA B 1 235 ? 16.498 -14.446 28.386 1.00 43.02 235 ALA B N 1
ATOM 3363 C CA . ALA B 1 235 ? 15.191 -14.270 28.991 1.00 45.09 235 ALA B CA 1
ATOM 3364 C C . ALA B 1 235 ? 15.282 -13.155 30.032 1.00 46.37 235 ALA B C 1
ATOM 3365 O O . ALA B 1 235 ? 15.771 -13.378 31.141 1.00 50.70 235 ALA B O 1
ATOM 3367 N N . VAL B 1 236 ? 14.833 -11.951 29.698 1.00 35.86 236 VAL B N 1
ATOM 3368 C CA . VAL B 1 236 ? 15.074 -10.853 30.625 1.00 35.75 236 VAL B CA 1
ATOM 3369 C C . VAL B 1 236 ? 13.797 -10.444 31.356 1.00 39.97 236 VAL B C 1
ATOM 3370 O O . VAL B 1 236 ? 12.708 -10.558 30.803 1.00 38.77 236 VAL B O 1
ATOM 3374 N N . VAL B 1 237 ? 13.957 -10.007 32.604 1.00 42.59 237 VAL B N 1
ATOM 3375 C CA . VAL B 1 237 ? 12.887 -9.344 33.356 1.00 41.00 237 VAL B CA 1
ATOM 3376 C C . VAL B 1 237 ? 13.422 -7.989 33.840 1.00 41.91 237 VAL B C 1
ATOM 3377 O O . VAL B 1 237 ? 14.539 -7.915 34.337 1.00 42.15 237 VAL B O 1
ATOM 3381 N N . GLY B 1 238 ? 12.669 -6.915 33.639 1.00 36.23 238 GLY B N 1
ATOM 3382 C CA . GLY B 1 238 ? 13.023 -5.620 34.203 1.00 39.69 238 GLY B CA 1
ATOM 3383 C C . GLY B 1 238 ? 12.044 -5.166 35.291 1.00 45.97 238 GLY B C 1
ATOM 3384 O O . GLY B 1 238 ? 10.925 -5.686 35.366 1.00 40.29 238 GLY B O 1
ATOM 3385 N N . SER B 1 239 ? 12.454 -4.214 36.143 1.00 46.36 239 SER B N 1
ATOM 3386 C CA . SER B 1 239 ? 11.516 -3.608 37.114 1.00 44.26 239 SER B CA 1
ATOM 3387 C C . SER B 1 239 ? 11.987 -2.286 37.722 1.00 47.52 239 SER B C 1
ATOM 3388 O O . SER B 1 239 ? 13.149 -2.143 38.102 1.00 51.56 239 SER B O 1
ATOM 3391 N N . SER B 1 240 ? 11.060 -1.337 37.843 1.00 54.12 240 SER B N 1
ATOM 3392 C CA . SER B 1 240 ? 11.308 -0.073 38.546 1.00 59.15 240 SER B CA 1
ATOM 3393 C C . SER B 1 240 ? 11.194 -0.226 40.065 1.00 57.40 240 SER B C 1
ATOM 3394 O O . SER B 1 240 ? 11.633 0.641 40.820 1.00 57.15 240 SER B O 1
ATOM 3396 N N . GLU B 1 241 ? 10.605 -1.334 40.503 1.00 50.01 241 GLU B N 1
ATOM 3397 C CA . GLU B 1 241 ? 10.335 -1.562 41.915 1.00 53.27 241 GLU B CA 1
ATOM 3398 C C . GLU B 1 241 ? 11.495 -2.274 42.625 1.00 56.36 241 GLU B C 1
ATOM 3399 O O . GLU B 1 241 ? 12.033 -3.268 42.132 1.00 58.54 241 GLU B O 1
ATOM 3401 N N . GLU B 1 242 ? 11.876 -1.765 43.785 1.00 58.17 242 GLU B N 1
ATOM 3402 C CA . GLU B 1 242 ? 12.974 -2.360 44.533 1.00 69.38 242 GLU B CA 1
ATOM 3403 C C . GLU B 1 242 ? 12.685 -2.528 46.028 1.00 72.65 242 GLU B C 1
ATOM 3404 O O . GLU B 1 242 ? 11.955 -1.744 46.632 1.00 74.70 242 GLU B O 1
ATOM 3410 N N . VAL B 1 243 ? 13.250 -3.582 46.603 1.00 69.26 243 VAL B N 1
ATOM 3411 C CA . VAL B 1 243 ? 13.148 -3.828 48.030 1.00 74.51 243 VAL B CA 1
ATOM 3412 C C . VAL B 1 243 ? 14.547 -4.031 48.594 1.00 73.57 243 VAL B C 1
ATOM 3413 O O . VAL B 1 243 ? 15.457 -4.460 47.883 1.00 71.16 243 VAL B O 1
ATOM 3417 N N . LYS B 1 244 ? 14.730 -3.698 49.864 1.00 80.02 244 LYS B N 1
ATOM 3418 C CA . LYS B 1 244 ? 16.000 -3.969 50.515 1.00 82.73 244 LYS B CA 1
ATOM 3419 C C . LYS B 1 244 ? 15.915 -5.353 51.148 1.00 85.00 244 LYS B C 1
ATOM 3420 O O . LYS B 1 244 ? 15.008 -5.636 51.924 1.00 88.09 244 LYS B O 1
ATOM 3422 N N . ILE B 1 245 ? 16.843 -6.224 50.776 1.00 84.35 245 ILE B N 1
ATOM 3423 C CA . ILE B 1 245 ? 16.869 -7.590 51.276 1.00 79.06 245 ILE B CA 1
ATOM 3424 C C . ILE B 1 245 ? 18.265 -7.868 51.800 1.00 76.42 245 ILE B C 1
ATOM 3425 O O . ILE B 1 245 ? 19.239 -7.813 51.037 1.00 70.72 245 ILE B O 1
ATOM 3430 N N . ASN B 1 246 ? 18.364 -8.150 53.099 1.00 78.18 246 ASN B N 1
ATOM 3431 C CA . ASN B 1 246 ? 19.660 -8.339 53.746 1.00 76.80 246 ASN B CA 1
ATOM 3432 C C . ASN B 1 246 ? 20.595 -7.174 53.455 1.00 78.90 246 ASN B C 1
ATOM 3433 O O . ASN B 1 246 ? 21.747 -7.368 53.067 1.00 79.04 246 ASN B O 1
ATOM 3438 N N . GLY B 1 247 ? 20.074 -5.960 53.612 1.00 83.43 247 GLY B N 1
ATOM 3439 C CA . GLY B 1 247 ? 20.857 -4.750 53.412 1.00 88.37 247 GLY B CA 1
ATOM 3440 C C . GLY B 1 247 ? 21.331 -4.504 51.992 1.00 85.18 247 GLY B C 1
ATOM 3441 O O . GLY B 1 247 ? 22.241 -3.706 51.772 1.00 86.94 247 GLY B O 1
ATOM 3442 N N . LYS B 1 248 ? 20.718 -5.183 51.025 1.00 79.49 248 LYS B N 1
ATOM 3443 C CA . LYS B 1 248 ? 21.099 -5.033 49.627 1.00 75.49 248 LYS B CA 1
ATOM 3444 C C . LYS B 1 248 ? 19.877 -4.637 48.814 1.00 74.64 248 LYS B C 1
ATOM 3445 O O . LYS B 1 248 ? 18.784 -5.151 49.039 1.00 71.53 248 LYS B O 1
ATOM 3447 N N . THR B 1 249 ? 20.051 -3.720 47.872 1.00 79.02 249 THR B N 1
ATOM 3448 C CA . THR B 1 249 ? 18.918 -3.259 47.078 1.00 79.58 249 THR B CA 1
ATOM 3449 C C . THR B 1 249 ? 18.642 -4.205 45.908 1.00 70.13 249 THR B C 1
ATOM 3450 O O . THR B 1 249 ? 19.527 -4.503 45.115 1.00 69.70 249 THR B O 1
ATOM 3454 N N . VAL B 1 250 ? 17.407 -4.681 45.810 1.00 66.24 250 VAL B N 1
ATOM 3455 C CA . VAL B 1 250 ? 17.062 -5.728 44.851 1.00 59.77 250 VAL B CA 1
ATOM 3456 C C . VAL B 1 250 ? 15.786 -5.389 44.065 1.00 56.44 250 VAL B C 1
ATOM 3457 O O . VAL B 1 250 ? 14.772 -5.011 44.649 1.00 55.83 250 VAL B O 1
ATOM 3461 N N . ARG B 1 251 ? 15.845 -5.528 42.745 1.00 53.91 251 ARG B N 1
ATOM 3462 C CA . ARG B 1 251 ? 14.689 -5.259 41.897 1.00 53.95 251 ARG B CA 1
ATOM 3463 C C . ARG B 1 251 ? 13.793 -6.495 41.765 1.00 57.04 251 ARG B C 1
ATOM 3464 O O . ARG B 1 251 ? 14.282 -7.601 41.528 1.00 49.27 251 ARG B O 1
ATOM 3472 N N . VAL B 1 252 ? 12.484 -6.302 41.954 1.00 49.48 252 VAL B N 1
ATOM 3473 C CA . VAL B 1 252 ? 11.517 -7.393 41.913 1.00 48.22 252 VAL B CA 1
ATOM 3474 C C . VAL B 1 252 ? 10.221 -7.000 41.165 1.00 47.38 252 VAL B C 1
ATOM 3475 O O . VAL B 1 252 ? 9.915 -5.818 41.018 1.00 48.17 252 VAL B O 1
ATOM 3479 N N . ARG B 1 253 ? 9.501 -7.994 40.656 1.00 46.18 253 ARG B N 1
ATOM 3480 C CA A ARG B 1 253 ? 8.125 -7.805 40.173 0.50 48.81 253 ARG B CA 1
ATOM 3481 C CA B ARG B 1 253 ? 8.132 -7.789 40.187 0.50 48.80 253 ARG B CA 1
ATOM 3482 C C . ARG B 1 253 ? 7.212 -8.563 41.123 1.00 47.41 253 ARG B C 1
ATOM 3483 O O . ARG B 1 253 ? 7.256 -9.786 41.182 1.00 49.87 253 ARG B O 1
ATOM 3498 N N . GLN B 1 254 ? 6.394 -7.848 41.872 1.00 49.44 254 GLN B N 1
ATOM 3499 C CA . GLN B 1 254 ? 5.608 -8.510 42.916 1.00 51.78 254 GLN B CA 1
ATOM 3500 C C . GLN B 1 254 ? 4.162 -8.799 42.496 1.00 52.78 254 GLN B C 1
ATOM 3501 O O . GLN B 1 254 ? 3.422 -7.884 42.183 1.00 53.50 254 GLN B O 1
ATOM 3507 N N . TYR B 1 255 ? 3.788 -10.075 42.509 1.00 53.32 255 TYR B N 1
ATOM 3508 C CA . TYR B 1 255 ? 2.430 -10.512 42.182 1.00 55.03 255 TYR B CA 1
ATOM 3509 C C . TYR B 1 255 ? 1.760 -11.125 43.416 1.00 65.00 255 TYR B C 1
ATOM 3510 O O . TYR B 1 255 ? 2.439 -11.473 44.376 1.00 60.06 255 TYR B O 1
ATOM 3519 N N . PRO B 1 256 ? 0.424 -11.284 43.382 1.00 53.77 256 PRO B N 1
ATOM 3520 C CA . PRO B 1 256 ? -0.253 -11.892 44.523 1.00 55.05 256 PRO B CA 1
ATOM 3521 C C . PRO B 1 256 ? 0.271 -13.290 44.837 1.00 54.62 256 PRO B C 1
ATOM 3522 O O . PRO B 1 256 ? 0.247 -13.682 45.986 1.00 55.04 256 PRO B O 1
ATOM 3526 N N . TRP B 1 257 ? 0.736 -14.019 43.827 1.00 52.44 257 TRP B N 1
ATOM 3527 C CA . TRP B 1 257 ? 1.206 -15.396 44.011 1.00 55.94 257 TRP B CA 1
ATOM 3528 C C . TRP B 1 257 ? 2.724 -15.508 44.218 1.00 58.45 257 TRP B C 1
ATOM 3529 O O . TRP B 1 257 ? 3.238 -16.607 44.394 1.00 57.82 257 TRP B O 1
ATOM 3540 N N . GLY B 1 258 ? 3.436 -14.388 44.188 1.00 54.80 258 GLY B N 1
ATOM 3541 C CA . GLY B 1 258 ? 4.884 -14.418 44.387 1.00 54.84 258 GLY B CA 1
ATOM 3542 C C . GLY B 1 258 ? 5.628 -13.302 43.678 1.00 54.54 258 GLY B C 1
ATOM 3543 O O . GLY B 1 258 ? 5.028 -12.486 42.952 1.00 50.78 258 GLY B O 1
ATOM 3544 N N . SER B 1 259 ? 6.949 -13.287 43.861 1.00 54.12 259 SER B N 1
ATOM 3545 C CA . SER B 1 259 ? 7.786 -12.202 43.384 1.00 55.68 259 SER B CA 1
ATOM 3546 C C . SER B 1 259 ? 8.921 -12.719 42.538 1.00 54.61 259 SER B C 1
ATOM 3547 O O . SER B 1 259 ? 9.653 -13.615 42.964 1.00 50.17 259 SER B O 1
ATOM 3550 N N . VAL B 1 260 ? 9.049 -12.154 41.338 1.00 51.59 260 VAL B N 1
ATOM 3551 C CA . VAL B 1 260 ? 10.155 -12.458 40.446 1.00 49.27 260 VAL B CA 1
ATOM 3552 C C . VAL B 1 260 ? 11.359 -11.629 40.886 1.00 50.69 260 VAL B C 1
ATOM 3553 O O . VAL B 1 260 ? 11.278 -10.412 41.005 1.00 55.46 260 VAL B O 1
ATOM 3557 N N . GLN B 1 261 ? 12.469 -12.290 41.153 1.00 50.70 261 GLN B N 1
ATOM 3558 C CA . GLN B 1 261 ? 13.687 -11.580 41.535 1.00 50.76 261 GLN B CA 1
ATOM 3559 C C . GLN B 1 261 ? 14.580 -11.464 40.315 1.00 49.12 261 GLN B C 1
ATOM 3560 O O . GLN B 1 261 ? 15.035 -12.470 39.755 1.00 48.44 261 GLN B O 1
ATOM 3566 N N . VAL B 1 262 ? 14.799 -10.229 39.896 1.00 48.80 262 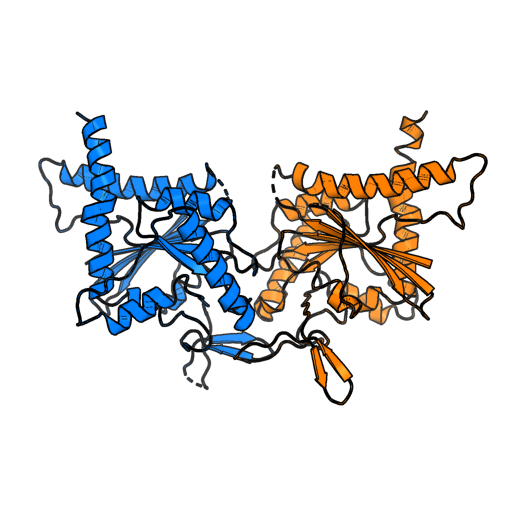VAL B N 1
ATOM 3567 C CA . VAL B 1 262 ? 15.505 -9.956 38.644 1.00 47.03 262 VAL B CA 1
ATOM 3568 C C . VAL B 1 262 ? 16.913 -10.532 38.682 1.00 48.22 262 VAL B C 1
ATOM 3569 O O . VAL B 1 262 ? 17.406 -11.066 37.690 1.00 50.07 262 VAL B O 1
ATOM 3573 N N . GLU B 1 263 ? 17.551 -10.456 39.841 1.00 52.28 263 GLU B N 1
ATOM 3574 C CA . GLU B 1 263 ? 18.955 -10.833 39.946 1.00 64.99 263 GLU B CA 1
ATOM 3575 C C . GLU B 1 263 ? 19.123 -12.295 40.353 1.00 67.61 263 GLU B C 1
ATOM 3576 O O . GLU B 1 263 ? 20.231 -12.747 40.615 1.00 72.21 263 GLU B O 1
ATOM 3582 N N . ASN B 1 264 ? 18.014 -13.028 40.394 1.00 62.12 264 ASN B N 1
ATOM 3583 C CA . ASN B 1 264 ? 18.039 -14.463 40.663 1.00 59.26 264 ASN B CA 1
ATOM 3584 C C . ASN B 1 264 ? 18.145 -15.184 39.320 1.00 54.47 264 ASN B C 1
ATOM 3585 O O . ASN B 1 264 ? 17.258 -15.046 38.483 1.00 56.42 264 ASN B O 1
ATOM 3590 N N . GLU B 1 265 ? 19.223 -15.938 39.115 1.00 59.09 265 GLU B N 1
ATOM 3591 C CA . GLU B 1 265 ? 19.467 -16.634 37.839 1.00 63.15 265 GLU B CA 1
ATOM 3592 C C . GLU B 1 265 ? 18.498 -17.795 37.606 1.00 64.63 265 GLU B C 1
ATOM 3593 O O . GLU B 1 265 ? 18.363 -18.276 36.482 1.00 64.57 265 GLU B O 1
ATOM 3599 N N . ASN B 1 266 ? 17.838 -18.259 38.664 1.00 62.39 266 ASN B N 1
ATOM 3600 C CA . ASN B 1 266 ? 16.815 -19.292 38.498 1.00 63.29 266 ASN B CA 1
ATOM 3601 C C . ASN B 1 266 ? 15.463 -18.735 38.038 1.00 63.36 266 ASN B C 1
ATOM 3602 O O . ASN B 1 266 ? 14.578 -19.493 37.628 1.00 67.22 266 ASN B O 1
ATOM 3607 N N . HIS B 1 267 ? 15.314 -17.411 38.092 1.00 61.52 267 HIS B N 1
ATOM 3608 C CA . HIS B 1 267 ? 14.093 -16.742 37.626 1.00 52.06 267 HIS B CA 1
ATOM 3609 C C . HIS B 1 267 ? 14.197 -16.214 36.183 1.00 52.82 267 HIS B C 1
ATOM 3610 O O . HIS B 1 267 ? 13.233 -16.322 35.409 1.00 45.46 267 HIS B O 1
ATOM 3617 N N . CYS B 1 268 ? 15.353 -15.634 35.839 1.00 45.11 268 CYS B N 1
ATOM 3618 C CA . CYS B 1 268 ? 15.603 -15.128 34.494 1.00 43.60 268 CYS B CA 1
ATOM 3619 C C . CYS B 1 268 ? 17.103 -15.045 34.223 1.00 45.34 268 CYS B C 1
ATOM 3620 O O . CYS B 1 268 ? 17.917 -15.404 35.065 1.00 48.82 268 CYS B O 1
ATOM 3623 N N . ASP B 1 269 ? 17.445 -14.509 33.065 1.00 49.78 269 ASP B N 1
ATOM 3624 C CA . ASP B 1 269 ? 18.826 -14.456 32.604 1.00 47.31 269 ASP B CA 1
ATOM 3625 C C . ASP B 1 269 ? 19.411 -13.064 32.777 1.00 49.45 269 ASP B C 1
ATOM 3626 O O . ASP B 1 269 ? 20.470 -12.770 32.221 1.00 51.53 269 ASP B O 1
ATOM 3631 N N . PHE B 1 270 ? 18.722 -12.188 33.504 1.00 46.99 270 PHE B N 1
ATOM 3632 C CA . PHE B 1 270 ? 19.234 -10.827 33.656 1.00 46.63 270 PHE B CA 1
ATOM 3633 C C . PHE B 1 270 ? 20.697 -10.776 34.128 1.00 49.47 270 PHE B C 1
ATOM 3634 O O . PHE B 1 270 ? 21.497 -9.993 33.599 1.00 48.66 270 PHE B O 1
ATOM 3642 N N . VAL B 1 271 ? 21.051 -11.598 35.116 1.00 50.67 271 VAL B N 1
ATOM 3643 C CA . VAL B 1 271 ? 22.447 -11.619 35.586 1.00 55.19 271 VAL B CA 1
ATOM 3644 C C . VAL B 1 271 ? 23.425 -12.013 34.479 1.00 57.75 271 VAL B C 1
ATOM 3645 O O . VAL B 1 271 ? 24.589 -11.590 34.483 1.00 57.46 271 VA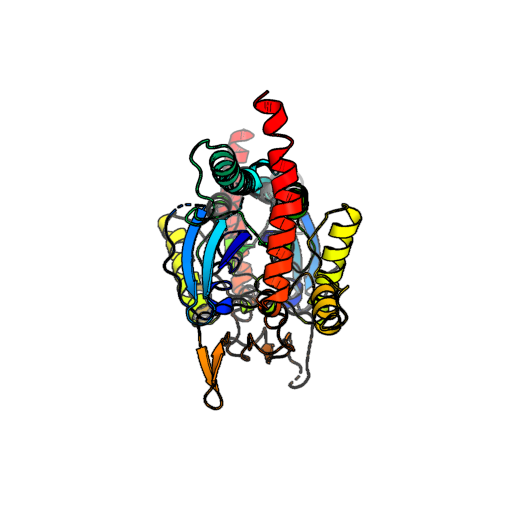L B O 1
ATOM 3649 N N . ARG B 1 272 ? 22.974 -12.827 33.533 1.00 56.35 272 ARG B N 1
ATOM 3650 C CA A ARG B 1 272 ? 23.833 -13.208 32.424 0.61 55.96 272 ARG B CA 1
ATOM 3651 C CA B ARG B 1 272 ? 23.839 -13.216 32.424 0.39 55.84 272 ARG B CA 1
ATOM 3652 C C . ARG B 1 272 ? 23.952 -12.068 31.426 1.00 52.46 272 ARG B C 1
ATOM 3653 O O . ARG B 1 272 ? 25.026 -11.809 30.888 1.00 51.34 272 ARG B O 1
ATOM 3668 N N . LEU B 1 273 ? 22.853 -11.366 31.198 1.00 44.88 273 LEU B N 1
ATOM 3669 C CA . LEU B 1 273 ? 22.885 -10.188 30.324 1.00 45.01 273 LEU B CA 1
ATOM 3670 C C . LEU B 1 273 ? 23.808 -9.112 30.888 1.00 45.98 273 LEU B C 1
ATOM 3671 O O . LEU B 1 273 ? 24.556 -8.476 30.146 1.00 49.70 273 LEU B O 1
ATOM 3676 N N . ARG B 1 274 ? 23.763 -8.921 32.201 1.00 45.16 274 ARG B N 1
ATOM 3677 C CA . ARG B 1 274 ? 24.546 -7.875 32.855 1.00 47.83 274 ARG B CA 1
ATOM 3678 C C . ARG B 1 274 ? 26.071 -8.063 32.682 1.00 50.04 274 ARG B C 1
ATOM 3679 O O . ARG B 1 274 ? 26.832 -7.100 32.765 1.00 49.55 274 ARG B O 1
ATOM 3687 N N . GLU B 1 275 ? 26.514 -9.293 32.432 1.00 47.37 275 GLU B N 1
ATOM 3688 C CA . GLU B 1 275 ? 27.952 -9.555 32.291 1.00 49.44 275 GLU B CA 1
ATOM 3689 C C . GLU B 1 275 ? 28.481 -9.005 30.960 1.00 48.68 275 GLU B C 1
ATOM 3690 O O . GLU B 1 275 ? 29.688 -8.987 30.724 1.00 50.10 275 GLU B O 1
ATOM 3696 N N . MET B 1 276 ? 27.583 -8.523 30.105 1.00 45.71 276 MET B N 1
ATOM 3697 C CA . MET B 1 276 ? 28.034 -7.839 28.897 1.00 49.05 276 MET B CA 1
ATOM 3698 C C . MET B 1 276 ? 28.711 -6.533 29.295 1.00 45.73 276 MET B C 1
ATOM 3699 O O . MET B 1 276 ? 29.526 -5.997 28.560 1.00 49.88 276 MET B O 1
ATOM 3704 N N . LEU B 1 277 ? 28.389 -6.039 30.482 1.00 46.89 277 LEU B N 1
ATOM 3705 C CA . LEU B 1 277 ? 28.986 -4.802 30.976 1.00 49.03 277 LEU B CA 1
ATOM 3706 C C . LEU B 1 277 ? 30.370 -4.986 31.569 1.00 54.37 277 LEU B C 1
ATOM 3707 O O . LEU B 1 277 ? 30.991 -4.007 31.974 1.00 61.17 277 LEU B O 1
ATOM 3712 N N . LEU B 1 278 ? 30.861 -6.222 31.628 1.00 57.94 278 LEU B N 1
ATOM 3713 C CA . LEU B 1 278 ? 32.243 -6.435 32.057 1.00 62.19 278 LEU B CA 1
ATOM 3714 C C . LEU B 1 278 ? 33.130 -5.704 31.066 1.00 57.88 278 LEU B C 1
ATOM 3715 O O . LEU B 1 278 ? 32.847 -5.695 29.872 1.00 52.46 278 LEU B O 1
ATOM 3720 N N . ARG B 1 279 ? 34.179 -5.077 31.576 1.00 60.00 279 ARG B N 1
ATOM 3721 C CA . ARG B 1 279 ? 35.125 -4.335 30.747 1.00 67.42 279 ARG B CA 1
ATOM 3722 C C . ARG B 1 279 ? 35.583 -5.116 29.509 1.00 65.30 279 ARG B C 1
ATOM 3723 O O . ARG B 1 279 ? 35.604 -4.569 28.400 1.00 54.48 279 ARG B O 1
ATOM 3731 N N . VAL B 1 280 ? 35.925 -6.392 29.677 1.00 60.09 280 VAL B N 1
ATOM 3732 C CA . VAL B 1 280 ? 36.429 -7.164 28.538 1.00 58.71 280 VAL B CA 1
ATOM 3733 C C . VAL B 1 280 ? 35.358 -7.335 27.441 1.00 55.20 280 VAL B C 1
ATOM 3734 O O . VAL B 1 280 ? 35.658 -7.326 26.242 1.00 57.34 280 VAL B O 1
ATOM 3738 N N . ASN B 1 281 ? 34.102 -7.455 27.846 1.00 49.96 281 ASN B N 1
ATOM 3739 C CA . ASN B 1 281 ? 33.032 -7.680 26.886 1.00 45.98 281 ASN B CA 1
ATOM 3740 C C . ASN B 1 281 ? 32.621 -6.389 26.209 1.00 47.46 281 ASN B C 1
ATOM 3741 O O . ASN B 1 281 ? 32.341 -6.386 25.013 1.00 44.75 281 ASN B O 1
ATOM 3746 N N . MET B 1 282 ? 32.593 -5.290 26.958 1.00 45.39 282 MET B N 1
ATOM 3747 C CA . MET B 1 282 ? 32.401 -3.988 26.337 1.00 44.35 282 MET B CA 1
ATOM 3748 C C . MET B 1 282 ? 33.500 -3.722 25.291 1.00 48.08 282 MET B C 1
ATOM 3749 O O . MET B 1 282 ? 33.249 -3.168 24.205 1.00 44.80 282 MET B O 1
ATOM 3754 N N . GLU B 1 283 ? 34.724 -4.117 25.618 1.00 47.70 283 GLU B N 1
ATOM 3755 C CA . GLU B 1 283 ? 35.831 -3.894 24.689 1.00 46.29 283 GLU B CA 1
ATOM 3756 C C . GLU B 1 283 ? 35.658 -4.724 23.426 1.00 43.71 283 GLU B C 1
ATOM 3757 O O . GLU B 1 283 ? 35.889 -4.223 22.322 1.00 44.63 283 GLU B O 1
ATOM 3763 N N . ASP B 1 284 ? 35.239 -5.977 23.562 1.00 44.51 284 ASP B N 1
ATOM 3764 C CA . ASP B 1 284 ? 35.033 -6.800 22.375 1.00 45.33 284 ASP B CA 1
ATOM 3765 C C . ASP B 1 284 ? 33.919 -6.259 21.484 1.00 44.41 284 ASP B C 1
ATOM 3766 O O . ASP B 1 284 ? 34.021 -6.317 20.253 1.00 37.33 284 ASP B O 1
ATOM 3771 N N . LEU B 1 285 ? 32.862 -5.730 22.099 1.00 42.69 285 LEU B N 1
ATOM 3772 C CA . LEU B 1 285 ? 31.751 -5.199 21.340 1.00 36.90 285 LEU B CA 1
ATOM 3773 C C . LEU B 1 285 ? 32.166 -3.911 20.617 1.00 39.43 285 LEU B C 1
ATOM 3774 O O . LEU B 1 285 ? 31.775 -3.674 19.469 1.00 36.89 285 LEU B O 1
ATOM 3779 N N . ARG B 1 286 ? 32.953 -3.085 21.294 1.00 38.56 286 ARG B N 1
ATOM 3780 C CA . ARG B 1 286 ? 33.480 -1.861 20.703 1.00 39.82 286 ARG B CA 1
ATOM 3781 C C . ARG B 1 286 ? 34.452 -2.151 19.539 1.00 41.32 286 ARG B C 1
ATOM 3782 O O . ARG B 1 286 ? 34.341 -1.553 18.477 1.00 40.69 286 ARG B O 1
ATOM 3790 N N . GLU B 1 287 ? 35.403 -3.054 19.765 1.00 40.06 287 GLU B N 1
ATOM 3791 C CA . GLU B 1 287 ? 36.389 -3.417 18.757 1.00 36.56 287 GLU B CA 1
ATOM 3792 C C . GLU B 1 287 ? 35.675 -3.994 17.534 1.00 43.87 287 GLU B C 1
ATOM 3793 O O . GLU B 1 287 ? 35.957 -3.605 16.398 1.00 40.19 287 GLU B O 1
ATOM 3795 N N . ARG B 1 288 ? 34.716 -4.890 17.747 1.00 36.52 288 ARG B N 1
ATOM 3796 C CA . ARG B 1 288 ? 33.972 -5.416 16.607 1.00 42.91 288 ARG B CA 1
ATOM 3797 C C . ARG B 1 288 ? 33.162 -4.334 15.869 1.00 42.09 288 ARG B C 1
ATOM 3798 O O . ARG B 1 288 ? 33.092 -4.327 14.635 1.00 40.38 288 ARG 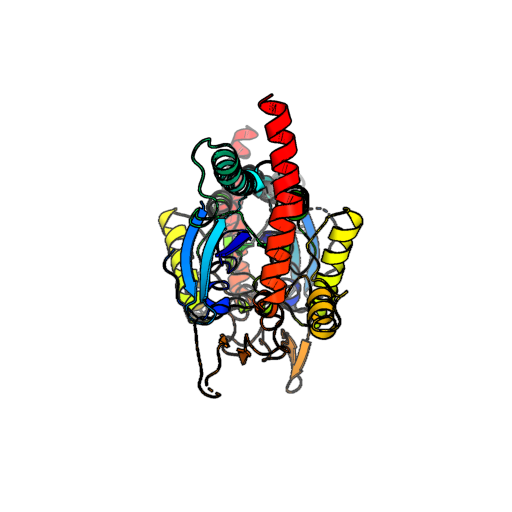B O 1
ATOM 3806 N N . THR B 1 289 ? 32.598 -3.392 16.609 1.00 37.94 289 THR B N 1
ATOM 3807 C CA . THR B 1 289 ? 31.917 -2.266 15.979 1.00 40.33 289 THR B CA 1
ATOM 3808 C C . THR B 1 289 ? 32.886 -1.427 15.101 1.00 41.33 289 THR B C 1
ATOM 3809 O O . THR B 1 289 ? 32.569 -1.075 13.964 1.00 37.22 289 THR B O 1
ATOM 3813 N N . HIS B 1 290 ? 34.058 -1.120 15.640 1.00 32.05 290 HIS B N 1
ATOM 3814 C CA . HIS B 1 290 ? 34.995 -0.222 14.985 1.00 36.80 290 HIS B CA 1
ATOM 3815 C C . HIS B 1 290 ? 35.611 -0.898 13.760 1.00 41.96 290 HIS B C 1
ATOM 3816 O O . HIS B 1 290 ? 35.730 -0.295 12.689 1.00 41.81 290 HIS B O 1
ATOM 3823 N N . GLY B 1 291 ? 35.982 -2.159 13.929 1.00 40.57 291 GLY B N 1
ATOM 3824 C CA . GLY B 1 291 ? 36.801 -2.856 12.961 1.00 46.81 291 GLY B CA 1
ATOM 3825 C C . GLY B 1 291 ? 35.985 -3.640 11.962 1.00 44.81 291 GLY B C 1
ATOM 3826 O O . GLY B 1 291 ? 36.498 -4.041 10.927 1.00 42.74 291 GLY B O 1
ATOM 3827 N N . VAL B 1 292 ? 34.712 -3.875 12.250 1.00 35.87 292 VAL B N 1
ATOM 3828 C CA . VAL B 1 292 ? 33.932 -4.665 11.307 1.00 35.62 292 VAL B CA 1
ATOM 3829 C C . VAL B 1 292 ? 32.747 -3.898 10.747 1.00 38.58 292 VAL B C 1
ATOM 3830 O O . VAL B 1 292 ? 32.694 -3.658 9.541 1.00 31.70 292 VAL B O 1
ATOM 3834 N N . HIS B 1 293 ? 31.794 -3.523 11.602 1.00 32.00 293 HIS B N 1
ATOM 3835 C CA . HIS B 1 293 ? 30.572 -2.884 11.107 1.00 31.84 293 HIS B CA 1
ATOM 3836 C C . HIS B 1 293 ? 30.785 -1.485 10.548 1.00 32.16 293 HIS B C 1
ATOM 3837 O O . HIS B 1 293 ? 30.224 -1.127 9.506 1.00 33.40 293 HIS B O 1
ATOM 3844 N N . TYR B 1 294 ? 31.555 -0.685 11.268 1.00 27.38 294 TYR B N 1
ATOM 3845 C CA . TYR B 1 294 ? 31.891 0.646 10.788 1.00 31.15 294 TYR B CA 1
ATOM 3846 C C . TYR B 1 294 ? 32.722 0.550 9.499 1.00 31.48 294 TYR B C 1
ATOM 3847 O O . TYR B 1 294 ? 32.585 1.375 8.610 1.00 31.40 294 TYR B O 1
ATOM 3856 N N . GLU B 1 295 ? 33.588 -0.446 9.412 1.00 31.04 295 GLU B N 1
ATOM 3857 C CA . GLU B 1 295 ? 34.402 -0.589 8.193 1.00 29.62 295 GLU B CA 1
ATOM 3858 C C . GLU B 1 295 ? 33.521 -0.926 6.982 1.00 35.53 295 GLU B C 1
ATOM 3859 O O . GLU B 1 295 ? 33.762 -0.452 5.884 1.00 37.49 295 GLU B O 1
ATOM 3865 N N . THR B 1 296 ? 32.518 -1.767 7.173 1.00 33.48 296 THR B N 1
ATOM 3866 C CA . THR B 1 296 ? 31.570 -2.050 6.095 1.00 37.28 296 THR B CA 1
ATOM 3867 C C . THR B 1 296 ? 30.924 -0.758 5.580 1.00 37.96 296 THR B C 1
ATOM 3868 O O . THR B 1 296 ? 30.891 -0.478 4.367 1.00 36.19 296 THR B O 1
ATOM 3872 N N . TYR B 1 297 ? 30.446 0.051 6.509 1.00 29.36 297 TYR B N 1
ATOM 3873 C CA . TYR B 1 297 ? 29.885 1.349 6.169 1.00 31.20 297 TYR B CA 1
ATOM 3874 C C . TYR B 1 297 ? 30.893 2.236 5.439 1.00 32.70 297 TYR B C 1
ATOM 3875 O O . TYR B 1 297 ? 30.588 2.813 4.397 1.00 32.07 297 TYR B O 1
ATOM 3884 N N . ARG B 1 298 ? 32.080 2.380 6.027 1.00 29.62 298 ARG B N 1
ATOM 3885 C CA . ARG B 1 298 ? 33.127 3.209 5.455 1.00 30.28 298 ARG B CA 1
ATOM 3886 C C . ARG B 1 298 ? 33.459 2.800 4.014 1.00 31.24 298 ARG B C 1
ATOM 3887 O O . ARG B 1 298 ? 33.640 3.659 3.143 1.00 3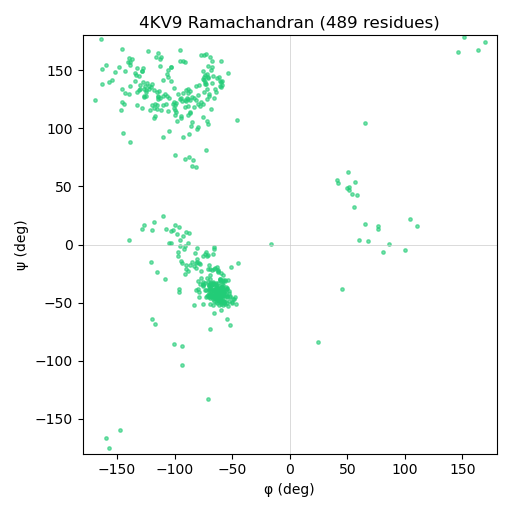1.85 298 ARG B O 1
ATOM 3895 N N . ARG B 1 299 ? 33.551 1.501 3.749 1.00 26.54 299 ARG B N 1
ATOM 3896 C CA . ARG B 1 299 ? 33.985 1.087 2.408 1.00 32.19 299 ARG B CA 1
ATOM 3897 C C . ARG B 1 299 ? 32.941 1.522 1.389 1.00 35.77 299 ARG B C 1
ATOM 3898 O O . ARG B 1 299 ? 33.283 2.084 0.352 1.00 36.70 299 ARG B O 1
ATOM 3906 N N . GLN B 1 300 ? 31.665 1.280 1.688 1.00 29.07 300 GLN B N 1
ATOM 3907 C CA A GLN B 1 300 ? 30.579 1.678 0.784 0.50 32.41 300 GLN B CA 1
ATOM 3908 C CA B GLN B 1 300 ? 30.612 1.655 0.757 0.50 31.72 300 GLN B CA 1
ATOM 3909 C C . GLN B 1 300 ? 30.571 3.182 0.587 1.00 33.63 300 GLN B C 1
ATOM 3910 O O . GLN B 1 300 ? 30.386 3.680 -0.531 1.00 37.50 300 GLN B O 1
ATOM 3921 N N . ARG B 1 301 ? 30.766 3.923 1.676 1.00 34.19 301 ARG B N 1
ATOM 3922 C CA . ARG B 1 301 ? 30.806 5.393 1.560 1.00 37.01 301 ARG B CA 1
ATOM 3923 C C . ARG B 1 301 ? 31.997 5.904 0.740 1.00 39.68 301 ARG B C 1
ATOM 3924 O O . ARG B 1 301 ? 31.858 6.850 -0.031 1.00 42.07 301 ARG B O 1
ATOM 3932 N N . LEU B 1 302 ? 33.169 5.308 0.921 1.00 37.11 302 LEU B N 1
ATOM 3933 C CA . LEU B 1 302 ? 34.354 5.772 0.198 1.00 43.79 302 LEU B CA 1
ATOM 3934 C C . LEU B 1 302 ? 34.171 5.611 -1.320 1.00 42.90 302 LEU B C 1
ATOM 3935 O O . LEU B 1 302 ? 34.588 6.458 -2.099 1.00 44.10 302 LEU B O 1
ATOM 3940 N N . ILE B 1 303 ? 33.515 4.534 -1.725 1.00 47.19 303 ILE B N 1
ATOM 3941 C CA . ILE B 1 303 ? 33.136 4.349 -3.124 1.00 46.67 303 ILE B CA 1
ATOM 3942 C C . ILE B 1 303 ? 32.160 5.433 -3.566 1.00 46.42 303 ILE B C 1
ATOM 3943 O O . ILE B 1 303 ? 32.285 5.964 -4.663 1.00 48.76 303 ILE B O 1
ATOM 3948 N N . GLU B 1 304 ? 31.192 5.782 -2.718 1.00 42.82 304 GLU B N 1
ATOM 3949 C CA . GLU B 1 304 ? 30.211 6.789 -3.129 1.00 49.24 304 GLU B CA 1
ATOM 3950 C C . GLU B 1 304 ? 30.841 8.167 -3.231 1.00 59.40 304 GLU B C 1
ATOM 3951 O O . GLU B 1 304 ? 30.445 8.975 -4.067 1.00 59.46 304 GLU B O 1
ATOM 3957 N N . MET B 1 305 ? 31.827 8.442 -2.381 1.00 57.35 305 MET B N 1
ATOM 3958 C CA . MET B 1 305 ? 32.417 9.777 -2.369 1.00 57.22 305 MET B CA 1
ATOM 3959 C C . MET B 1 305 ? 33.361 9.968 -3.544 1.00 65.02 305 MET B C 1
ATOM 3960 O O . MET B 1 305 ? 33.619 11.094 -3.953 1.00 71.13 305 MET B O 1
ATOM 3965 N N . GLY B 1 306 ? 33.869 8.862 -4.082 1.00 69.58 306 GLY B N 1
ATOM 3966 C CA . GLY B 1 306 ? 34.714 8.897 -5.264 1.00 77.11 306 GLY B CA 1
ATOM 3967 C C . GLY B 1 306 ? 36.108 9.449 -5.016 1.00 82.68 306 GLY B C 1
ATOM 3968 O O . GLY B 1 306 ? 36.528 9.645 -3.870 1.00 81.08 306 GLY B O 1
#

Foldseek 3Di:
DEAEEEEEEAPPLCRQLLVCQLLVHNDDKCKIWDWDQPVVVGYIYIYMYHHFPLCGLVVVLVVLLVLLVVLLVQVPDPDHDNVVPDRNHHLEYEYEAEPPLDEGDPVSLSNQQVCQLRAAYFYAHTPLLVDDPVSVVVHQVRHVVVCVVSVGRHHAFDQPDVVCNVLRVVLRVCTVWHADGFDDADDCNFTWDDDPVGTQGRCDVVRTCSVSVSCCPPPSNSVVSVVCNVPGNSVVSVVVVVVVVD/DEAEEEEEEAPPLCRQLLVCQLVVHRDDWDDCKTWDWDDDPPVRYIYIYMYHHFDVLVVRQVVVLVVQLVLLVQLLVQVPDPPHDNVVDDRRHHLEYEYEAEPPLPEGDPSSLNNLQVCQLRYQYFYAHTPLLVADPVSVVVHQVRHVVSCVVSVRRHHAFDLPPVVPSVLRVVLRVCTVWHADGAPDWDQDPNRIWGWDQDPVGIQTRCDVVRTCSVSVSCCPPPVNSVVSVCCNVPGNSVVSVVVVVVVVD

CATH classification: 3.40.50.300

Solvent-accessible surface area: 22848 Å² total; per-residue (Å²): 78,20,0,3,1,0,0,0,3,46,84,30,10,25,13,38,45,2,0,43,1,8,17,91,82,97,28,99,64,199,68,89,40,24,67,31,70,32,170,90,58,124,6,69,0,49,0,4,7,0,46,13,136,80,84,29,3,115,49,0,25,53,27,0,33,84,19,1,38,79,28,2,78,19,48,89,115,185,188,135,71,54,85,113,55,61,18,22,11,4,2,0,0,0,6,7,2,15,17,24,13,101,36,12,70,87,73,12,26,62,2,0,87,100,0,22,86,48,1,2,2,0,0,0,0,0,49,4,12,12,7,23,118,76,48,27,125,125,0,30,58,93,0,52,64,46,3,134,95,62,74,13,43,27,8,96,4,30,66,132,70,161,89,20,31,137,49,0,33,42,0,30,136,46,4,0,0,1,4,2,16,13,101,58,104,40,82,117,137,38,20,1,39,76,16,78,28,21,36,0,63,0,71,41,95,91,31,7,10,0,26,42,0,78,52,0,33,80,111,50,0,6,80,44,0,65,65,98,0,72,44,59,3,0,40,71,26,74,154,98,52,62,130,114,75,101,67,24,0,4,2,0,0,0,2,44,63,15,10,23,12,34,53,2,0,32,4,7,25,88,58,77,20,93,47,62,151,97,66,69,21,15,70,64,83,45,95,123,40,117,7,80,0,43,0,3,6,2,71,12,141,109,48,62,103,18,3,116,76,0,23,51,28,1,33,84,14,2,38,69,25,0,76,23,50,91,116,191,96,131,61,56,91,110,51,71,21,17,12,5,5,0,0,0,4,8,2,15,16,23,25,44,28,11,70,84,50,11,25,50,2,0,90,116,0,22,94,54,1,2,1,0,0,0,0,1,47,3,10,10,9,10,70,90,70,34,69,46,0,33,59,103,0,74,68,51,8,76,79,57,136,11,44,29,8,96,3,28,80,124,66,97,95,54,24,73,44,7,41,55,0,30,132,56,4,0,0,0,3,2,15,8,79,56,90,65,82,67,150,85,51,96,28,18,10,47,118,6,68,30,18,38,0,62,0,54,43,98,115,31,5,14,1,24,60,0,98,43,0,37,85,112,86,0,6,78,45,0,70,66,99,1,79,44,64,5,0,48,56,28,78,136,102,52,64,136,106,75,99

GO terms:
  GO:0000287 magnesium ion binding (F, IDA)
  GO:0031982 vesicle (C, IDA)
  GO:0005525 GTP binding (F, IDA)
  GO:0042802 identical protein binding (F, IDA)
  GO:0042803 protein homodimerization activity (F, IDA)
  GO:0051260 protein homooligomerization (P, IDA)
  GO:0019003 GDP binding (F, IDA)
  GO:0046982 protein heterodimerization activity (F, IDA)

Nearest PDB structures (foldseek):
  4kv9-assembly1_A  TM=1.004E+00  e=2.010E-52  Schistosoma mansoni
  4kv9-assembly1_B  TM=9.953E-01  e=7.476E-48  Schistosoma mansoni
  4kva-assembly1_A  TM=9.817E-01  e=7.835E-45  Schistosoma mansoni
  4kva-assembly1_B  TM=9.641E-01  e=3.981E-45  Schistosoma mansoni
  6upa-assembly1_B  TM=9.614E-01  e=3.674E-37  Homo sapiens

Radius of gyration: 26.61 Å; Cα contacts (8 Å, |Δi|>4): 870; chains: 2; bounding box: 82×52×59 Å

Secondary structure (DSSP, 8-state):
-EEEEEEEEETTSSHHHHHHHHHT------EEEEEEEETTTTEEEEEEEEEE---TTHHHHHHHHHHHHHHHHHHH-SS---TTS------EEEEEEP--SS---HHHHHHHHHHTTTS-EEEEETTGGGS-HHHHHHHHHHHHHHHHHTT--------SSTTTHHHHHHHHHHPSEE----SEEE---EEEEEETTEEEETT-TTT-SHHHHHGGGSHHHHHHHHHHIIIIIHHHHHHHHHHHH-/-EEEEEEEEETTSSHHHHHHHHHTS----B--EEEEEEEETTTTEEEEEEEEEE--TTTTTHHHHHHHHHHHHHHHHHHH-TT--STTS------EEEEEE---SS---HHHHHHHHHHTTTS-EEEEETTGGGS-HHHHHHHHHHHHHHHHHTT---------SSTTHHHHHHHHHHPSEE----S-EEEETTEEEEEEEETTEEEETT-TTT-SHHHHHGGGSHHHHHHHHHHIIIIIHHHHHHHHHHHH-

B-factor: mean 53.2, std 17.09, range [20.0, 128.71]

Sequence (499 aa):
FVFNILCVGETGIGKSTLLLETLFNQKFDFKLKAVTYDLKEANVKLKLTVVETCENNIKPVVDYIDNQFENYLQEELKMKRSMQAFHDTRVHVCLYFIAPTGHSLKSIDLVAMKKLENKVNVIPVIAKSDTITKSELQKFKARILSEIQSNEIGIYQFPTDDEAVSETNSVMNQHIPFAVVGSSEEVKITVRVRQYPWGSVQVENENHCDFVRRLREMLLRVNMEDLRERTHGVHYETYRRQRLIEMGFVFNILCVGETGIGKSTLLLETLFNQKFDFSPKLKAVTYDLKEANVKLKLTVVETCNKENNIKPVVDYIDNQFENYLQEELKMKRSMQAFHDTRVHVCLYFIAPTGHSLKSIDLVAMKKLENKVNVIPVIAKSDTITKSELQKFKARILSEIQSNEIGIYQFPTDDEAVSETNSVMNQHIPFAVVGSSEEVKINGKTVRVRRQYPWGSVQVENENHCDFVRRLREMLLRVNMEDLRERTHGVHYETYRRQQRLIEMG

InterPro domains:
  IPR016491 Septin [PIRSF006698] (16-403)
  IPR016491 Septin [cd01850] (38-306)
  IPR027417 P-loop containing nucleoside triphosphate hydrolase [G3DSA:3.40.50.300] (16-306)
  IPR027417 P-loop containing nucleoside triphosphate hydrolase [SSF52540] (23-277)
  IPR030379 Septin-type guanine nucleotide-binding (G) domain [PF00735] (38-306)
  IPR030379 Septin-type guanine nucleotide-binding (G) domain [PS51719] (38-304)